Protein AF-A0A2V6BLZ5-F1 (afdb_monomer_lite)

Radius of gyration: 22.7 Å; chains: 1; bounding box: 52×69×65 Å

Foldseek 3Di:
DDDPDPPVVVVVVVVVVVVVVVVPDPPPPCPPPPDLPQQDQDEQELVVLPFDQAQPDASLRSLLVSQVVCPPRAHEYEQFFHHHEYELAANDNAFEANHEYEYPAEVGREYEYNDQHPAANHEYEYASYEYDHEEYHDPLRAHPPCQQHEVYEYDEEHYEYERYEYPQFRAEHYEYAAYEHYEYYQYEFEHPAADQGHRAPAHFDYHPNAFHAQYEYDNYEYECHAHEGFAANYENEQYEFEQHAYAENYEYFQDDRTAHYEAYHYEFEHFAHYYPVRHFYEHYHANHANYEHELYEFEHGCEEHYEYQHDQYEYENYEFEFYNQNNAYESYEQDDDDPRRAHANYEYEAYEYAYPCPPHDGRTHAWHYEYDPPHYNYHYYNYHTAHHNNYHYDD

Secondary structure (DSSP, 8-state):
----SSSSHHHHHHHHHHHHHGGG------TT-S----SS--EEETTTTT---EEEEE-HHHHHHHHHHHGGG-EEEEE-SEEEEE-TT--SS-EETTEEEEES-TTTEEEEE-SS-SS-SEEEESSS-EEES-EEE-TT---SS-TT-EEEEEESSS-EEES-EEES-SSEEEEEE--EEEEEES-EEE-SS--SS---SEEEE-BTTBPEEEEEEES-EEESS-EEE-EEEEEEES-EEE---SSEEEEE--STTSEEEEEES-EEE----B-TT-PBPEEEEE-SSS-EEES-EEES-SS-SEEE-STT-EEES-EEES--TTT-EEEEEE-EEETTEE-TT-EEES-EEE-TTTTSSS--EEEEEEE-TT----EEES-EEEESSSEEEE-

Structure (mmCIF, N/CA/C/O backbone):
data_AF-A0A2V6BLZ5-F1
#
_entry.id   AF-A0A2V6BLZ5-F1
#
loop_
_atom_site.group_PDB
_atom_site.id
_atom_site.type_symbol
_atom_site.label_atom_id
_atom_site.label_alt_id
_atom_site.label_comp_id
_atom_site.label_asym_id
_atom_site.label_entity_id
_atom_site.label_seq_id
_atom_site.pdbx_PDB_ins_code
_atom_site.Cartn_x
_atom_site.Cartn_y
_atom_site.Cartn_z
_atom_site.occupancy
_atom_site.B_iso_or_equiv
_atom_site.auth_seq_id
_atom_site.auth_comp_id
_atom_site.auth_asym_id
_atom_site.auth_atom_id
_atom_site.pdbx_PDB_model_num
ATOM 1 N N . MET A 1 1 ? 11.325 -50.040 -27.504 1.00 40.75 1 MET A N 1
ATOM 2 C CA . MET A 1 1 ? 11.346 -49.866 -26.038 1.00 40.75 1 MET A CA 1
ATOM 3 C C . MET A 1 1 ? 12.587 -49.057 -25.686 1.00 40.75 1 MET A C 1
ATOM 5 O O . MET A 1 1 ? 13.659 -49.631 -25.702 1.00 40.75 1 MET A O 1
ATOM 9 N N . GLN A 1 2 ? 12.445 -47.735 -25.521 1.00 34.97 2 GLN A N 1
ATOM 10 C CA . GLN A 1 2 ? 13.296 -46.817 -24.732 1.00 34.97 2 GLN A CA 1
ATOM 11 C C . GLN A 1 2 ? 12.955 -45.368 -25.128 1.00 34.97 2 GLN A C 1
ATOM 13 O O . GLN A 1 2 ? 13.602 -44.746 -25.960 1.00 34.97 2 GLN A O 1
ATOM 18 N N . LEU A 1 3 ? 11.885 -44.850 -24.529 1.00 36.59 3 LEU A N 1
ATOM 19 C CA . LEU A 1 3 ? 11.543 -43.428 -24.467 1.00 36.59 3 LEU A CA 1
ATOM 20 C C . LEU A 1 3 ? 11.260 -43.142 -22.991 1.00 36.59 3 LEU A C 1
ATOM 22 O O . LEU A 1 3 ? 10.110 -43.197 -22.572 1.00 36.59 3 LEU A O 1
ATOM 26 N N . GLN A 1 4 ? 12.303 -42.973 -22.170 1.00 39.41 4 GLN A N 1
ATOM 27 C CA . GLN A 1 4 ? 12.109 -42.653 -20.746 1.00 39.41 4 GLN A CA 1
ATOM 28 C C . GLN A 1 4 ? 13.329 -42.038 -20.030 1.00 39.41 4 GLN A C 1
ATOM 30 O O . GLN A 1 4 ? 13.457 -42.177 -18.820 1.00 39.41 4 GLN A O 1
ATOM 35 N N . SER A 1 5 ? 14.220 -41.323 -20.730 1.00 43.97 5 SER A N 1
ATOM 36 C CA . SER A 1 5 ? 15.348 -40.619 -20.080 1.00 43.97 5 SER A CA 1
ATOM 37 C C . SER A 1 5 ? 15.324 -39.087 -20.196 1.00 43.97 5 SER A C 1
ATOM 39 O O . SER A 1 5 ? 16.125 -38.431 -19.542 1.00 43.97 5 SER A O 1
ATOM 41 N N . GLY A 1 6 ? 14.393 -38.490 -20.951 1.00 37.16 6 GLY A N 1
ATOM 42 C CA . GLY A 1 6 ? 14.349 -37.030 -21.168 1.00 37.16 6 GLY A CA 1
ATOM 43 C C . GLY A 1 6 ? 13.495 -36.216 -20.184 1.00 37.16 6 GLY A C 1
ATOM 44 O O . GLY A 1 6 ? 13.597 -34.995 -20.160 1.00 37.16 6 GLY A O 1
ATOM 45 N N . TYR A 1 7 ? 12.654 -36.857 -19.364 1.00 34.78 7 TYR A N 1
ATOM 46 C CA . TYR A 1 7 ? 11.695 -36.151 -18.492 1.00 34.78 7 TYR A CA 1
ATOM 47 C C . TYR A 1 7 ? 12.156 -35.974 -17.038 1.00 34.78 7 TYR A C 1
ATOM 49 O O . TYR A 1 7 ? 11.596 -35.157 -16.312 1.00 34.78 7 TYR A O 1
ATOM 57 N N . THR A 1 8 ? 13.192 -36.686 -16.593 1.00 40.56 8 THR A N 1
ATOM 58 C CA . THR A 1 8 ? 13.667 -36.635 -15.197 1.00 40.56 8 THR A CA 1
ATOM 59 C C . THR A 1 8 ? 14.776 -35.606 -14.958 1.00 40.56 8 THR A C 1
ATOM 61 O O . THR A 1 8 ? 15.017 -35.233 -13.809 1.00 40.56 8 THR A O 1
ATOM 64 N N . GLN A 1 9 ? 15.413 -35.088 -16.015 1.00 37.28 9 GLN A N 1
ATOM 65 C CA . GLN A 1 9 ? 16.495 -34.101 -15.898 1.00 37.28 9 GLN A CA 1
ATOM 66 C C . GLN A 1 9 ? 15.964 -32.672 -15.638 1.00 37.28 9 GLN A C 1
ATOM 68 O O . GLN A 1 9 ? 16.513 -31.962 -14.797 1.00 37.28 9 GLN A O 1
ATOM 73 N N . ASN A 1 10 ? 14.803 -32.310 -16.204 1.00 46.94 10 ASN A N 1
ATOM 74 C CA . ASN A 1 10 ? 14.162 -30.998 -16.004 1.00 46.94 10 ASN A CA 1
ATOM 75 C C . ASN A 1 10 ? 13.627 -30.760 -14.577 1.00 46.94 10 ASN A C 1
ATOM 77 O O . ASN A 1 10 ? 13.594 -29.623 -14.110 1.00 46.94 10 ASN A O 1
ATOM 81 N N . ALA A 1 11 ? 13.234 -31.811 -13.851 1.00 43.94 11 ALA A N 1
ATOM 82 C CA . ALA A 1 11 ? 12.711 -31.664 -12.490 1.00 43.94 11 ALA A CA 1
ATOM 83 C C . ALA A 1 11 ? 13.821 -31.382 -11.459 1.00 43.94 11 ALA A C 1
ATOM 85 O O . ALA A 1 11 ? 13.612 -30.615 -10.521 1.00 43.94 11 ALA A O 1
ATOM 86 N N . ARG A 1 12 ? 15.023 -31.953 -11.640 1.00 44.84 12 ARG A N 1
ATOM 87 C CA . ARG A 1 12 ? 16.172 -31.703 -10.749 1.00 44.84 12 ARG A CA 1
ATOM 88 C C . ARG A 1 12 ? 16.804 -30.333 -10.978 1.00 44.84 12 ARG A C 1
ATOM 90 O O . ARG A 1 12 ? 17.239 -29.727 -10.001 1.00 44.84 12 ARG A O 1
ATOM 97 N N . GLU A 1 13 ? 16.803 -29.821 -12.209 1.00 44.69 13 GLU A N 1
ATOM 98 C CA . GLU A 1 13 ? 17.252 -28.455 -12.521 1.00 44.69 13 GLU A CA 1
ATOM 99 C C . GLU A 1 13 ? 16.263 -27.392 -12.020 1.00 44.69 13 GLU A C 1
ATOM 101 O O . GLU A 1 13 ? 16.694 -26.393 -11.448 1.00 44.69 13 GLU A O 1
ATOM 106 N N . GLN A 1 14 ? 14.946 -27.634 -12.089 1.00 40.03 14 GLN A N 1
ATOM 107 C CA . GLN A 1 14 ? 13.957 -26.755 -11.445 1.00 40.03 14 GLN A CA 1
ATOM 108 C C . GLN A 1 14 ? 14.033 -26.787 -9.910 1.00 40.03 14 GLN A C 1
ATOM 110 O O . GLN A 1 14 ? 13.902 -25.740 -9.273 1.00 40.03 14 GLN A O 1
ATOM 115 N N . LEU A 1 15 ? 14.310 -27.950 -9.305 1.00 38.41 15 LEU A N 1
ATOM 116 C CA . LEU A 1 15 ? 14.472 -28.066 -7.853 1.00 38.41 15 LEU A CA 1
ATOM 117 C C . LEU A 1 15 ? 15.762 -27.379 -7.369 1.00 38.41 15 LEU A C 1
ATOM 119 O O . LEU A 1 15 ? 15.723 -26.652 -6.383 1.00 38.41 15 LEU A O 1
ATOM 123 N N . THR A 1 16 ? 16.883 -27.514 -8.091 1.00 39.16 16 THR A N 1
ATOM 124 C CA . THR A 1 16 ? 18.143 -26.822 -7.744 1.00 39.16 16 THR A CA 1
ATOM 125 C C . THR A 1 16 ? 18.104 -25.316 -8.012 1.00 39.16 16 THR A C 1
ATOM 127 O O . THR A 1 16 ? 18.760 -24.567 -7.286 1.00 39.16 16 THR A O 1
ATOM 130 N N . LEU A 1 17 ? 17.307 -24.840 -8.977 1.00 35.84 17 LEU A N 1
ATOM 131 C CA . LEU A 1 17 ? 17.053 -23.407 -9.165 1.00 35.84 17 LEU A CA 1
ATOM 132 C C . LEU A 1 17 ? 16.185 -22.838 -8.026 1.00 35.84 17 LEU A C 1
ATOM 134 O O . LEU A 1 17 ? 16.475 -21.752 -7.524 1.00 35.84 17 LEU A O 1
ATOM 138 N N . ALA A 1 18 ? 15.192 -23.592 -7.539 1.00 37.47 18 ALA A N 1
ATOM 139 C CA . ALA A 1 18 ? 14.387 -23.207 -6.377 1.00 37.47 18 ALA A CA 1
ATOM 140 C C . ALA A 1 18 ? 15.222 -23.122 -5.082 1.00 37.47 18 ALA A C 1
ATOM 142 O O . ALA A 1 18 ? 15.053 -22.181 -4.307 1.00 37.47 18 ALA A O 1
ATOM 143 N N . THR A 1 19 ? 16.184 -24.032 -4.878 1.00 36.03 19 THR A N 1
ATOM 144 C CA . THR A 1 19 ? 17.065 -24.006 -3.693 1.00 36.03 19 THR A CA 1
ATOM 145 C C . THR A 1 19 ? 18.158 -22.934 -3.787 1.00 36.03 19 THR A C 1
ATOM 147 O O . THR A 1 19 ? 18.507 -22.324 -2.780 1.00 36.03 19 THR A O 1
ATOM 150 N N . LYS A 1 20 ? 18.681 -22.627 -4.985 1.00 32.47 20 LYS A N 1
ATOM 151 C CA . LYS A 1 20 ? 19.694 -21.564 -5.163 1.00 32.47 20 LYS A CA 1
ATOM 152 C C . LYS A 1 20 ? 19.109 -20.148 -5.152 1.00 32.47 20 LYS A C 1
ATOM 154 O O . LYS A 1 20 ? 19.827 -19.211 -4.817 1.00 32.47 20 LYS A O 1
ATOM 159 N N . THR A 1 21 ? 17.812 -19.985 -5.424 1.00 31.30 21 THR A N 1
ATOM 160 C CA . THR A 1 21 ? 17.125 -18.683 -5.295 1.00 31.30 21 THR A CA 1
ATOM 161 C C . THR A 1 21 ? 16.806 -18.328 -3.831 1.00 31.30 21 THR A C 1
ATOM 163 O O . THR A 1 21 ? 16.614 -17.158 -3.514 1.00 31.30 21 THR A O 1
ATOM 166 N N . GLN A 1 22 ? 16.835 -19.300 -2.907 1.00 33.09 22 GLN A N 1
ATOM 167 C CA . GLN A 1 22 ? 16.755 -19.044 -1.460 1.00 33.09 22 GLN A CA 1
ATOM 168 C C . GLN A 1 22 ? 18.074 -18.521 -0.860 1.00 33.09 22 GLN A C 1
ATOM 170 O O . GLN A 1 22 ? 18.051 -17.867 0.177 1.00 33.09 22 GLN A O 1
ATOM 175 N N . ALA A 1 23 ? 19.219 -18.737 -1.518 1.00 30.28 23 ALA A N 1
ATOM 176 C CA . ALA A 1 23 ? 20.538 -18.408 -0.966 1.00 30.28 23 ALA A CA 1
ATOM 177 C C . ALA A 1 23 ? 21.024 -16.967 -1.245 1.00 30.28 23 ALA A C 1
ATOM 179 O O . ALA A 1 23 ? 22.127 -16.609 -0.844 1.00 30.28 23 ALA A O 1
ATOM 180 N N . VAL A 1 24 ? 20.216 -16.121 -1.901 1.00 35.09 24 VAL A N 1
ATOM 181 C CA . VAL A 1 24 ? 20.490 -14.672 -2.069 1.00 35.09 24 VAL A CA 1
ATOM 182 C C . VAL A 1 24 ? 19.390 -13.832 -1.409 1.00 35.09 24 VAL A C 1
ATOM 184 O O . VAL A 1 24 ? 19.008 -12.759 -1.873 1.00 35.09 24 VAL A O 1
ATOM 187 N N . GLN A 1 25 ? 18.862 -14.330 -0.297 1.00 31.89 25 GLN A N 1
ATOM 188 C CA . GLN A 1 25 ? 18.246 -13.499 0.722 1.00 31.89 25 GLN A CA 1
ATOM 189 C C . GLN A 1 25 ? 19.232 -13.473 1.880 1.00 31.89 25 GLN A C 1
ATOM 191 O O . GLN A 1 25 ? 19.276 -14.405 2.675 1.00 31.89 25 GLN A O 1
ATOM 196 N N . ASN A 1 26 ? 20.047 -12.418 1.978 1.00 29.91 26 ASN A N 1
ATOM 197 C CA . ASN A 1 26 ? 20.547 -12.076 3.304 1.00 29.91 26 ASN A CA 1
ATOM 198 C C . ASN A 1 26 ? 19.295 -11.938 4.175 1.00 29.91 26 ASN A C 1
ATOM 200 O O . ASN A 1 26 ? 18.422 -11.142 3.802 1.00 29.91 26 ASN A O 1
ATOM 204 N N . PRO A 1 27 ? 19.148 -12.714 5.262 1.00 30.16 27 PRO A N 1
ATOM 205 C CA . PRO A 1 27 ? 18.066 -12.469 6.185 1.00 30.16 27 PRO A CA 1
ATOM 206 C C . PRO A 1 27 ? 18.265 -11.036 6.667 1.00 30.16 27 PRO A C 1
ATOM 208 O O . PRO A 1 27 ? 19.281 -10.701 7.279 1.00 30.16 27 PRO A O 1
ATOM 211 N N . ILE A 1 28 ? 17.315 -10.166 6.327 1.00 39.19 28 ILE A N 1
ATOM 212 C CA . ILE A 1 28 ? 17.085 -8.981 7.137 1.00 39.19 28 ILE A CA 1
ATOM 213 C C . ILE A 1 28 ? 16.868 -9.567 8.524 1.00 39.19 28 ILE A C 1
ATOM 215 O O . ILE A 1 28 ? 15.948 -10.364 8.707 1.00 39.19 28 ILE A O 1
ATOM 219 N N . VAL A 1 29 ? 17.784 -9.282 9.447 1.00 32.00 29 VAL A N 1
ATOM 220 C CA . VAL A 1 29 ? 17.604 -9.652 10.845 1.00 32.00 29 VAL A CA 1
ATOM 221 C C . VAL A 1 29 ? 16.295 -8.991 11.253 1.00 32.00 29 VAL A C 1
ATOM 223 O O . VAL A 1 29 ? 16.206 -7.766 11.312 1.00 32.00 29 VAL A O 1
ATOM 226 N N . ASP A 1 30 ? 15.248 -9.797 11.400 1.00 40.53 30 ASP A N 1
ATOM 227 C CA . ASP A 1 30 ? 13.938 -9.329 11.811 1.00 40.53 30 ASP A CA 1
ATOM 228 C C . ASP A 1 30 ? 14.017 -9.042 13.307 1.00 40.53 30 ASP A C 1
ATOM 230 O O . ASP A 1 30 ? 13.785 -9.902 14.153 1.00 40.53 30 ASP A O 1
ATOM 234 N N . VAL A 1 31 ? 14.418 -7.817 13.642 1.00 37.00 31 VAL A N 1
ATOM 235 C CA . VAL A 1 31 ? 14.495 -7.336 15.030 1.00 37.00 31 VAL A CA 1
ATOM 236 C C . VAL A 1 31 ? 13.083 -7.140 15.624 1.00 37.00 31 VAL A C 1
ATOM 238 O O . VAL A 1 31 ? 12.938 -6.678 16.749 1.00 37.00 31 VAL A O 1
ATOM 241 N N . THR A 1 32 ? 12.016 -7.524 14.911 1.00 43.62 32 THR A N 1
ATOM 242 C CA . THR A 1 32 ? 10.621 -7.245 15.284 1.00 43.62 32 THR A CA 1
ATOM 243 C C . THR A 1 32 ? 9.685 -8.458 15.283 1.00 43.62 32 THR A C 1
ATOM 245 O O . THR A 1 32 ? 8.521 -8.301 15.633 1.00 43.62 32 THR A O 1
ATOM 248 N N . THR A 1 33 ? 10.156 -9.679 14.999 1.00 40.50 33 THR A N 1
ATOM 249 C CA . THR A 1 33 ? 9.363 -10.918 15.200 1.00 40.50 33 THR A CA 1
ATOM 250 C C . THR A 1 33 ? 9.244 -11.363 16.657 1.00 40.50 33 THR A C 1
ATOM 252 O O . THR A 1 33 ? 8.719 -12.444 16.927 1.00 40.50 33 THR A O 1
ATOM 255 N N . GLY A 1 34 ? 9.717 -10.561 17.613 1.00 39.22 34 GLY A N 1
ATOM 256 C CA . GLY A 1 34 ? 9.348 -10.783 19.004 1.00 39.22 34 GLY A CA 1
ATOM 257 C C . GLY A 1 34 ? 7.826 -10.651 19.148 1.00 39.22 34 GLY A C 1
ATOM 258 O O . GLY A 1 34 ? 7.256 -9.748 18.532 1.00 39.22 34 GLY A O 1
ATOM 259 N N . PRO A 1 35 ? 7.142 -11.514 19.926 1.00 41.12 35 PRO A N 1
ATOM 260 C CA . PRO A 1 35 ? 5.800 -11.178 20.386 1.00 41.12 35 PRO A CA 1
ATOM 261 C C . PRO A 1 35 ? 5.856 -9.760 20.956 1.00 41.12 35 PRO A C 1
ATOM 263 O O . PRO A 1 35 ? 6.796 -9.429 21.686 1.00 41.12 35 PRO A O 1
ATOM 266 N N . THR A 1 36 ? 4.908 -8.911 20.560 1.00 47.84 36 THR A N 1
ATOM 267 C CA . THR A 1 36 ? 4.714 -7.595 21.170 1.00 47.84 36 THR A CA 1
ATOM 268 C C . THR A 1 36 ? 4.737 -7.800 22.676 1.00 47.84 36 THR A C 1
ATOM 270 O O . THR A 1 36 ? 3.920 -8.550 23.207 1.00 47.84 36 THR A O 1
ATOM 273 N N . LEU A 1 37 ? 5.767 -7.260 23.329 1.00 41.72 37 LEU A N 1
ATOM 274 C CA . LEU A 1 37 ? 6.010 -7.486 24.744 1.00 41.72 37 LEU A CA 1
ATOM 275 C C . LEU A 1 37 ? 4.879 -6.783 25.499 1.00 41.72 37 LEU A C 1
ATOM 277 O O . LEU A 1 37 ? 4.935 -5.567 25.686 1.00 41.72 37 LEU A O 1
ATOM 281 N N . ASP A 1 38 ? 3.842 -7.538 25.855 1.00 49.84 38 ASP A N 1
ATOM 282 C CA . ASP A 1 38 ? 2.750 -7.053 26.683 1.00 49.84 38 ASP A CA 1
ATOM 283 C C . ASP A 1 38 ? 3.349 -6.599 28.021 1.00 49.84 38 ASP A C 1
ATOM 285 O O . ASP A 1 38 ? 3.934 -7.388 28.765 1.00 49.84 38 ASP A O 1
ATOM 289 N N . LYS A 1 39 ? 3.320 -5.288 28.269 1.00 46.47 39 LYS A N 1
ATOM 290 C CA . LYS A 1 39 ? 3.837 -4.685 29.505 1.00 46.47 39 LYS A CA 1
ATOM 291 C C . LYS A 1 39 ? 2.758 -4.541 30.577 1.00 46.47 39 LYS A C 1
ATOM 293 O O . LYS A 1 39 ? 3.058 -4.012 31.648 1.00 46.47 39 LYS A O 1
ATOM 298 N N . GLY A 1 40 ? 1.548 -5.034 30.332 1.00 54.50 40 GLY A N 1
ATOM 299 C CA . GLY A 1 40 ? 0.514 -5.138 31.344 1.00 54.50 40 GLY A CA 1
ATOM 300 C C . GLY A 1 40 ? -0.496 -6.190 30.932 1.00 54.50 40 GLY A C 1
ATOM 301 O O . GLY A 1 40 ? -1.252 -5.934 30.009 1.00 54.50 40 GLY A O 1
ATOM 302 N N . ASP A 1 41 ? -0.562 -7.300 31.678 1.00 65.69 41 ASP A N 1
ATOM 303 C CA . ASP A 1 41 ? -1.475 -8.455 31.517 1.00 65.69 41 ASP A CA 1
ATOM 304 C C . ASP A 1 41 ? -2.993 -8.106 31.506 1.00 65.69 41 ASP A C 1
ATOM 306 O O . ASP A 1 41 ? -3.860 -8.954 31.729 1.00 65.69 41 ASP A O 1
ATOM 310 N N . GLN A 1 42 ? -3.349 -6.835 31.321 1.00 83.12 42 GLN A N 1
ATOM 311 C CA . GLN A 1 42 ? -4.696 -6.318 31.215 1.00 83.12 42 GLN A CA 1
ATOM 312 C C . GLN A 1 42 ? -5.320 -6.731 29.885 1.00 83.12 42 GLN A C 1
ATOM 314 O O . GLN A 1 42 ? -4.826 -6.422 28.799 1.00 83.12 42 GLN A O 1
ATOM 319 N N . VAL A 1 43 ? -6.472 -7.388 29.991 1.00 91.75 43 VAL A N 1
ATOM 320 C CA . VAL A 1 43 ? -7.276 -7.801 28.846 1.00 91.75 43 VAL A CA 1
ATOM 321 C C . VAL A 1 43 ? -8.620 -7.086 28.885 1.00 91.75 43 VAL A C 1
ATOM 323 O O . VAL A 1 43 ? -9.431 -7.299 29.787 1.00 91.75 43 VAL A O 1
ATOM 326 N N . GLY A 1 44 ? -8.878 -6.263 27.873 1.00 92.25 44 GLY A N 1
ATOM 327 C CA . GLY A 1 44 ? -10.173 -5.638 27.627 1.00 92.25 44 GLY A CA 1
ATOM 328 C C . GLY A 1 44 ? -10.966 -6.448 26.607 1.00 92.25 44 GLY A C 1
ATOM 329 O O . GLY A 1 44 ? -10.807 -6.245 25.408 1.00 92.25 44 GLY A O 1
ATOM 330 N N . ASN A 1 45 ? -11.819 -7.376 27.048 1.00 97.06 45 ASN A N 1
ATOM 331 C CA . ASN A 1 45 ? -12.696 -8.118 26.134 1.00 97.06 45 ASN A CA 1
ATOM 332 C C . ASN A 1 45 ? -13.952 -7.307 25.817 1.00 97.06 45 ASN A C 1
ATOM 334 O O . ASN A 1 45 ? -14.762 -7.069 26.711 1.00 97.06 45 ASN A O 1
ATOM 338 N N . VAL A 1 46 ? -14.157 -6.940 24.549 1.00 98.25 46 VAL A N 1
ATOM 339 C CA . VAL A 1 46 ? -15.294 -6.099 24.131 1.00 98.25 46 VAL A CA 1
ATOM 340 C C . VAL A 1 46 ? -16.662 -6.670 24.534 1.00 98.25 46 VAL A C 1
ATOM 342 O O . VAL A 1 46 ? -17.570 -5.897 24.838 1.00 98.25 46 VAL A O 1
ATOM 345 N N . LYS A 1 47 ? -16.818 -8.001 24.626 1.00 97.19 47 LYS A N 1
ATOM 346 C CA . LYS A 1 47 ? -18.074 -8.637 25.070 1.00 97.19 47 LYS A CA 1
ATOM 347 C C . LYS A 1 47 ? -18.349 -8.407 26.560 1.00 97.19 47 LYS A C 1
ATOM 349 O O . LYS A 1 47 ? -19.501 -8.224 26.942 1.00 97.19 47 LYS A O 1
ATOM 354 N N . THR A 1 48 ? -17.312 -8.311 27.396 1.00 97.56 48 THR A N 1
ATOM 355 C CA . THR A 1 48 ? -17.448 -7.930 28.818 1.00 97.56 48 THR A CA 1
ATOM 356 C C . THR A 1 48 ? -17.978 -6.502 28.974 1.00 97.56 48 THR A C 1
ATOM 358 O O . THR A 1 48 ? -18.635 -6.191 29.963 1.00 97.56 48 THR A O 1
ATOM 361 N N . PHE A 1 49 ? -17.750 -5.644 27.975 1.00 97.50 49 PHE A N 1
ATOM 362 C CA . PHE A 1 49 ? -18.265 -4.273 27.921 1.00 97.50 49 PHE A CA 1
ATOM 363 C C . PHE A 1 49 ? -19.599 -4.150 27.168 1.00 97.50 49 PHE A C 1
ATOM 365 O O . PHE A 1 49 ? -20.040 -3.039 26.879 1.00 97.50 49 PHE A O 1
ATOM 372 N N . GLY A 1 50 ? -20.258 -5.274 26.870 1.00 97.31 50 GLY A N 1
ATOM 373 C CA . GLY A 1 50 ? -21.600 -5.305 26.292 1.00 97.31 50 GLY A CA 1
ATOM 374 C C . GLY A 1 50 ? -21.657 -5.358 24.766 1.00 97.31 50 GLY A C 1
ATOM 375 O O . GLY A 1 50 ? -22.745 -5.204 24.219 1.00 97.31 50 GLY A O 1
ATOM 376 N N . ALA A 1 51 ? -20.534 -5.580 24.073 1.00 98.56 51 ALA A N 1
ATOM 377 C CA . ALA A 1 51 ? -20.574 -5.835 22.635 1.00 98.56 51 ALA A CA 1
ATOM 378 C C . ALA A 1 51 ? -21.273 -7.175 22.359 1.00 98.56 51 ALA A C 1
ATOM 380 O O . ALA A 1 51 ? -20.909 -8.193 22.953 1.00 98.56 51 ALA A O 1
ATOM 381 N N . LEU A 1 52 ? -22.235 -7.192 21.438 1.00 98.69 52 LEU A N 1
ATOM 382 C CA . LEU A 1 52 ? -22.945 -8.408 21.042 1.00 98.69 52 LEU A CA 1
ATOM 383 C C . LEU A 1 52 ? -22.283 -9.085 19.842 1.00 98.69 52 LEU A C 1
ATOM 385 O O . LEU A 1 52 ? -22.143 -10.309 19.844 1.00 98.69 52 LEU A O 1
ATOM 389 N N . GLY A 1 53 ? -21.831 -8.313 18.848 1.00 98.56 53 GLY A N 1
ATOM 390 C CA . GLY A 1 53 ? -21.230 -8.879 17.638 1.00 98.56 53 GLY A CA 1
ATOM 391 C C . GLY A 1 53 ? -22.231 -9.644 16.760 1.00 98.56 53 GLY A C 1
ATOM 392 O O . GLY A 1 53 ? -21.859 -10.616 16.104 1.00 98.56 53 GLY A O 1
ATOM 393 N N . ASP A 1 54 ? -23.499 -9.227 16.759 1.00 98.69 54 ASP A N 1
ATOM 394 C CA . ASP A 1 54 ? -24.619 -9.858 16.040 1.00 98.69 54 ASP A CA 1
ATOM 395 C C . ASP A 1 54 ? -24.878 -9.266 14.634 1.00 98.69 54 ASP A C 1
ATOM 397 O O . ASP A 1 54 ? -25.771 -9.707 13.910 1.00 98.69 54 ASP A O 1
ATOM 401 N N . GLY A 1 55 ? -24.106 -8.255 14.234 1.00 98.19 55 GLY A N 1
ATOM 402 C CA . GLY A 1 55 ? -24.208 -7.545 12.961 1.00 98.19 55 GLY A CA 1
ATOM 403 C C . GLY A 1 55 ? -25.318 -6.494 12.889 1.00 98.19 55 GLY A C 1
ATOM 404 O O . GLY A 1 55 ? -25.484 -5.879 11.831 1.00 98.19 55 GLY A O 1
ATOM 405 N N . VAL A 1 56 ? -26.058 -6.276 13.980 1.00 98.19 56 VAL A N 1
ATOM 406 C CA . VAL A 1 56 ? -27.237 -5.395 14.050 1.00 98.19 56 VAL A CA 1
ATOM 407 C C . VAL A 1 56 ? -27.099 -4.369 15.173 1.00 98.19 56 VAL A C 1
ATOM 409 O O . VAL A 1 56 ? -27.376 -3.185 14.971 1.00 98.19 56 VAL A O 1
ATOM 412 N N . THR A 1 57 ? -26.664 -4.807 16.347 1.00 98.56 57 THR A N 1
ATOM 413 C CA . THR A 1 57 ? -26.482 -3.977 17.532 1.00 98.56 57 THR A CA 1
ATOM 414 C C . THR A 1 57 ? -25.284 -3.055 17.349 1.00 98.56 57 THR A C 1
ATOM 416 O O . THR A 1 57 ? -24.218 -3.465 16.900 1.00 98.56 57 THR A O 1
ATOM 419 N N . ASN A 1 58 ? -25.455 -1.778 17.693 1.00 98.62 58 ASN A N 1
ATOM 420 C CA . ASN A 1 58 ? -24.361 -0.816 17.646 1.00 98.62 58 ASN A CA 1
ATOM 421 C C . ASN A 1 58 ? -23.387 -1.056 18.811 1.00 98.62 58 ASN A C 1
ATOM 423 O O . ASN A 1 58 ? -23.630 -0.620 19.935 1.00 98.62 58 ASN A O 1
ATOM 427 N N . ASP A 1 59 ? -22.256 -1.687 18.512 1.00 98.88 59 ASP A N 1
ATOM 428 C CA . ASP A 1 59 ? -21.256 -2.110 19.496 1.00 98.88 59 ASP A CA 1
ATOM 429 C C . ASP A 1 59 ? -20.225 -1.016 19.834 1.00 98.88 59 ASP A C 1
ATOM 431 O O . ASP A 1 59 ? -19.336 -1.214 20.663 1.00 98.88 59 ASP A O 1
ATOM 435 N N . THR A 1 60 ? -20.330 0.170 19.225 1.00 98.81 60 THR A N 1
ATOM 436 C CA . THR A 1 60 ? -19.312 1.239 19.332 1.00 98.81 60 THR A CA 1
ATOM 437 C C . THR A 1 60 ? -18.989 1.618 20.779 1.00 98.81 60 THR A C 1
ATOM 439 O O . THR A 1 60 ? -17.825 1.829 21.124 1.00 98.81 60 THR A O 1
ATOM 442 N N . ALA A 1 61 ? -20.008 1.705 21.639 1.00 98.69 61 ALA A N 1
ATOM 443 C CA . ALA A 1 61 ? -19.827 2.081 23.039 1.00 98.69 61 ALA A CA 1
ATOM 444 C C . ALA A 1 61 ? -18.994 1.045 23.813 1.00 98.69 61 ALA A C 1
ATOM 446 O O . ALA A 1 61 ? -18.124 1.428 24.594 1.00 98.69 61 ALA A O 1
ATOM 447 N N . ALA A 1 62 ? -19.203 -0.246 23.545 1.00 98.75 62 ALA A N 1
ATOM 448 C CA . ALA A 1 62 ? -18.468 -1.331 24.183 1.00 98.75 62 ALA A CA 1
ATOM 449 C C . ALA A 1 62 ? -16.987 -1.337 23.773 1.00 98.75 62 ALA A C 1
ATOM 451 O O . ALA A 1 62 ? -16.113 -1.484 24.625 1.00 98.75 62 ALA A O 1
ATOM 452 N N . PHE A 1 63 ? -16.686 -1.086 22.493 1.00 98.75 63 PHE A N 1
ATOM 453 C CA . PHE A 1 63 ? -15.304 -0.931 22.018 1.00 98.75 63 PHE A CA 1
ATOM 454 C C . PHE A 1 63 ? -14.595 0.253 22.676 1.00 98.75 63 PHE A C 1
ATOM 456 O O . PHE A 1 63 ? -13.461 0.123 23.139 1.00 98.75 63 PHE A O 1
ATOM 463 N N . ASN A 1 64 ? -15.265 1.406 22.741 1.00 98.56 64 ASN A N 1
ATOM 464 C CA . ASN A 1 64 ? -14.715 2.585 23.402 1.00 98.56 64 ASN A CA 1
ATOM 465 C C . ASN A 1 64 ? -14.443 2.316 24.888 1.00 98.56 64 ASN A C 1
ATOM 467 O O . ASN A 1 64 ? -13.375 2.679 25.375 1.00 98.56 64 ASN A O 1
ATOM 471 N N . ALA A 1 65 ? -15.364 1.648 25.588 1.00 98.06 65 ALA A N 1
ATOM 472 C CA . ALA A 1 65 ? -15.202 1.301 26.997 1.00 98.06 65 ALA A CA 1
ATOM 473 C C . ALA A 1 65 ? -14.051 0.308 27.230 1.00 98.06 65 ALA A C 1
ATOM 475 O O . ALA A 1 65 ? -13.238 0.526 28.129 1.00 98.06 65 ALA A O 1
ATOM 476 N N . ALA A 1 66 ? -13.929 -0.726 26.391 1.00 97.81 66 ALA A N 1
ATOM 477 C CA . ALA A 1 66 ? -12.845 -1.701 26.476 1.00 97.81 66 ALA A CA 1
ATOM 478 C C . ALA A 1 66 ? -11.471 -1.039 26.299 1.00 97.81 66 ALA A C 1
ATOM 480 O O . ALA A 1 66 ? -10.590 -1.219 27.136 1.00 97.81 66 ALA A O 1
ATOM 481 N N . LEU A 1 67 ? -11.307 -0.195 25.274 1.00 97.31 67 LEU A N 1
ATOM 482 C CA . LEU A 1 67 ? -10.060 0.544 25.050 1.00 97.31 67 LEU A CA 1
ATOM 483 C C . LEU A 1 67 ? -9.765 1.532 26.183 1.00 97.31 67 LEU A C 1
ATOM 485 O O . LEU A 1 67 ? -8.626 1.634 26.629 1.00 97.31 67 LEU A O 1
ATOM 489 N N . THR A 1 68 ? -10.783 2.233 26.689 1.00 96.50 68 THR A N 1
ATOM 490 C CA . THR A 1 68 ? -10.618 3.144 27.828 1.00 96.50 68 THR A CA 1
ATOM 491 C C . THR A 1 68 ? -10.198 2.408 29.103 1.00 96.50 68 THR A C 1
ATOM 493 O O . THR A 1 68 ? -9.404 2.958 29.864 1.00 96.50 68 THR A O 1
ATOM 496 N N . SER A 1 69 ? -10.664 1.175 29.333 1.00 95.50 69 SER A N 1
ATOM 497 C CA . SER A 1 69 ? -10.318 0.407 30.539 1.00 95.50 69 SER A CA 1
ATOM 498 C C . SER A 1 69 ? -8.837 0.029 30.653 1.00 95.50 69 SER A C 1
ATOM 500 O O . SER A 1 69 ? -8.353 -0.131 31.768 1.00 95.50 69 SER A O 1
ATOM 502 N N . LEU A 1 70 ? -8.113 -0.049 29.529 1.00 94.19 70 LEU A N 1
ATOM 503 C CA . LEU A 1 70 ? -6.670 -0.336 29.500 1.00 94.19 70 LEU A CA 1
ATOM 504 C C . LEU A 1 70 ? -5.832 0.879 29.951 1.00 94.19 70 LEU A C 1
ATOM 506 O O . LEU A 1 70 ? -4.690 0.755 30.402 1.00 94.19 70 LEU A O 1
ATOM 510 N N . GLY A 1 71 ? -6.415 2.081 29.866 1.00 85.38 71 GLY A N 1
ATOM 511 C CA . GLY A 1 71 ? -5.825 3.320 30.362 1.00 85.38 71 GLY A CA 1
ATOM 512 C C . GLY A 1 71 ? -4.402 3.573 29.851 1.00 85.38 71 GLY A C 1
ATOM 513 O O . GLY A 1 71 ? -4.051 3.255 28.718 1.00 85.38 71 GLY A O 1
ATOM 514 N N . SER A 1 72 ? -3.562 4.167 30.701 1.00 84.62 72 SER A N 1
ATOM 515 C CA . SER A 1 72 ? -2.140 4.393 30.404 1.00 84.62 72 SER A CA 1
ATOM 516 C C . SER A 1 72 ? -1.262 3.154 30.608 1.00 84.62 72 SER A C 1
ATOM 518 O O . SER A 1 72 ? -0.066 3.222 30.334 1.00 84.62 72 SER A O 1
ATOM 520 N N . GLY A 1 73 ? -1.821 2.066 31.150 1.00 82.12 73 GLY A N 1
ATOM 521 C CA . GLY A 1 73 ? -1.095 0.821 31.410 1.00 82.12 73 GLY A CA 1
ATOM 522 C C . GLY A 1 73 ? -0.838 -0.003 30.149 1.00 82.12 73 GLY A C 1
ATOM 523 O O . GLY A 1 73 ? 0.091 -0.805 30.139 1.00 82.12 73 GLY A O 1
ATOM 524 N N . GLY A 1 74 ? -1.612 0.234 29.086 1.00 91.75 74 GLY A N 1
ATOM 525 C CA . GLY A 1 74 ? -1.590 -0.604 27.892 1.00 91.75 74 GLY A CA 1
ATOM 526 C C . GLY A 1 74 ? -2.297 -1.940 28.129 1.00 91.75 74 GLY A C 1
ATOM 527 O O . GLY A 1 74 ? -3.099 -2.074 29.052 1.00 91.75 74 GLY A O 1
ATOM 528 N N . GLY A 1 75 ? -2.011 -2.912 27.271 1.00 95.44 75 GLY A N 1
ATOM 529 C CA . GLY A 1 75 ? -2.577 -4.258 27.321 1.00 95.44 75 GLY A CA 1
ATOM 530 C C . GLY A 1 75 ? -3.334 -4.612 26.047 1.00 95.44 75 GLY A C 1
ATOM 531 O O . GLY A 1 75 ? -3.267 -3.913 25.031 1.00 95.44 75 GLY A O 1
ATOM 532 N N . THR A 1 76 ? -4.079 -5.711 26.089 1.00 97.62 76 THR A N 1
ATOM 533 C CA . THR A 1 76 ? -4.723 -6.272 24.897 1.00 97.62 76 THR A CA 1
ATOM 534 C C . THR A 1 76 ? -6.235 -6.058 24.924 1.00 97.62 76 THR A C 1
ATOM 536 O O . THR A 1 76 ? -6.939 -6.550 25.803 1.00 97.62 76 THR A O 1
ATOM 539 N N . CYS A 1 77 ? -6.768 -5.360 23.923 1.00 98.06 77 CYS A N 1
ATOM 540 C CA . CYS A 1 77 ? -8.199 -5.312 23.643 1.00 98.06 77 CYS A CA 1
ATOM 541 C C . CYS A 1 77 ? -8.557 -6.476 22.711 1.00 98.06 77 CYS A C 1
ATOM 543 O O . CYS A 1 77 ? -8.164 -6.478 21.541 1.00 98.06 77 CYS A O 1
ATOM 545 N N . VAL A 1 78 ? -9.275 -7.476 23.229 1.00 98.38 78 VAL A N 1
ATOM 546 C CA . VAL A 1 78 ? -9.635 -8.684 22.473 1.00 98.38 78 VAL A CA 1
ATOM 547 C C . VAL A 1 78 ? -11.029 -8.565 21.872 1.00 98.38 78 VAL A C 1
ATOM 549 O O . VAL A 1 78 ? -11.979 -8.134 22.535 1.00 98.38 78 VAL A O 1
ATOM 552 N N . ILE A 1 79 ? -11.142 -8.985 20.614 1.00 98.75 79 ILE A N 1
ATOM 553 C CA . ILE A 1 79 ? -12.369 -8.977 19.822 1.00 98.75 79 ILE A CA 1
ATOM 554 C C . ILE A 1 79 ? -12.723 -10.429 19.487 1.00 98.75 79 ILE A C 1
ATOM 556 O O . ILE A 1 79 ? -12.183 -10.968 18.519 1.00 98.75 79 ILE A O 1
ATOM 560 N N . PRO A 1 80 ? -13.603 -11.084 20.261 1.00 98.69 80 PRO A N 1
ATOM 561 C CA . PRO A 1 80 ? -14.026 -12.444 19.944 1.00 98.69 80 PRO A CA 1
ATOM 562 C C . PRO A 1 80 ? -14.745 -12.538 18.590 1.00 98.69 80 PRO A C 1
ATOM 564 O O . PRO A 1 80 ? -15.050 -11.522 17.966 1.00 98.69 80 PRO A O 1
ATOM 567 N N . GLU A 1 81 ? -15.058 -13.753 18.149 1.00 98.69 81 GLU A N 1
ATOM 568 C CA . GLU A 1 81 ? -15.895 -13.987 16.974 1.00 98.69 81 GLU A CA 1
ATOM 569 C C . GLU A 1 81 ? -17.213 -13.197 17.044 1.00 98.69 81 GLU A C 1
ATOM 571 O O . GLU A 1 81 ? -17.920 -13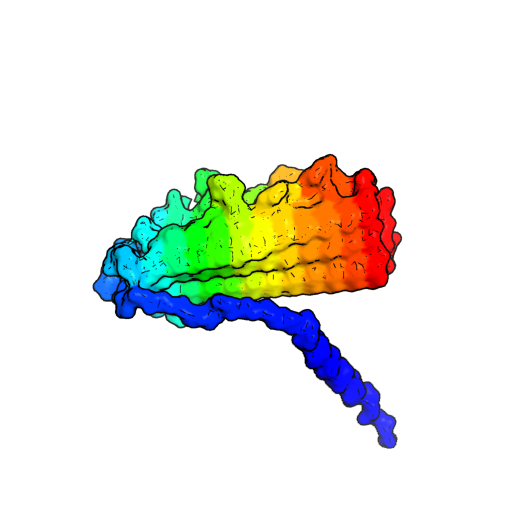.185 18.068 1.00 98.69 81 GLU A O 1
ATOM 576 N N . GLY A 1 82 ? -17.537 -12.549 15.925 1.00 98.75 82 GLY A N 1
ATOM 577 C CA . GLY A 1 82 ? -18.753 -11.771 15.751 1.00 98.75 82 GLY A CA 1
ATOM 578 C C . GLY A 1 82 ? -18.635 -10.735 14.638 1.00 98.75 82 GLY A C 1
ATOM 579 O O . GLY A 1 82 ? -17.544 -10.357 14.205 1.00 98.75 82 GLY A O 1
ATOM 580 N N . THR A 1 83 ? -19.787 -10.240 14.189 1.00 98.88 83 THR A N 1
ATOM 581 C CA . THR A 1 83 ? -19.874 -9.045 13.345 1.00 98.88 83 THR A CA 1
ATOM 582 C C . THR A 1 83 ? -20.309 -7.867 14.198 1.00 98.88 83 THR A C 1
ATOM 584 O O . THR A 1 83 ? -21.452 -7.782 14.622 1.00 98.88 83 THR A O 1
ATOM 587 N N . TYR A 1 84 ? -19.407 -6.932 14.434 1.00 98.88 84 TYR A N 1
ATOM 588 C CA . TYR A 1 84 ? -19.624 -5.781 15.291 1.00 98.88 84 TYR A CA 1
ATOM 589 C C . TYR A 1 84 ? -19.991 -4.567 14.453 1.00 98.88 84 TYR A C 1
ATOM 591 O O . TYR A 1 84 ? -19.194 -4.115 13.623 1.00 98.88 84 TYR A O 1
ATOM 599 N N . LEU A 1 85 ? -21.197 -4.035 14.650 1.00 98.88 85 LEU A N 1
ATOM 600 C CA . LEU A 1 85 ? -21.639 -2.852 13.919 1.00 98.88 85 LEU A CA 1
ATOM 601 C C . LEU A 1 85 ? -21.069 -1.598 14.595 1.00 98.88 85 LEU A C 1
ATOM 603 O O . LEU A 1 85 ? -21.417 -1.274 15.731 1.00 98.88 85 LEU A O 1
ATOM 607 N N . ILE A 1 86 ? -20.197 -0.876 13.893 1.00 98.81 86 ILE A N 1
ATOM 608 C CA . ILE A 1 86 ? -19.520 0.322 14.402 1.00 98.81 86 ILE A CA 1
ATOM 609 C C . ILE A 1 86 ? -20.102 1.576 13.752 1.00 98.81 86 ILE A C 1
ATOM 611 O O . ILE A 1 86 ? -20.295 1.643 12.540 1.00 98.81 86 ILE A O 1
ATOM 615 N N . SER A 1 87 ? -20.365 2.598 14.559 1.00 98.56 87 SER A N 1
ATOM 616 C CA . SER A 1 87 ? -20.947 3.874 14.141 1.00 98.56 87 SER A CA 1
ATOM 617 C C . SER A 1 87 ? -20.118 4.553 13.049 1.00 98.56 87 SER A C 1
ATOM 619 O O . SER A 1 87 ? -18.907 4.366 12.954 1.00 98.56 87 SER A O 1
ATOM 621 N N . ALA A 1 88 ? -20.751 5.435 12.270 1.00 97.12 88 ALA A N 1
ATOM 622 C CA . ALA A 1 88 ? -20.078 6.241 11.244 1.00 97.12 88 ALA A CA 1
ATOM 623 C C . ALA A 1 88 ? -18.914 7.103 11.776 1.00 97.12 88 ALA A C 1
ATOM 625 O O . ALA A 1 88 ? -18.024 7.477 11.012 1.00 97.12 88 ALA A O 1
ATOM 626 N N . SER A 1 89 ? -18.910 7.414 13.075 1.00 96.75 89 SER A N 1
ATOM 627 C CA . SER A 1 89 ? -17.826 8.121 13.763 1.00 96.75 89 SER A CA 1
ATOM 628 C C . SER A 1 89 ? -16.586 7.264 14.025 1.00 96.75 89 SER A C 1
ATOM 630 O O . SER A 1 89 ? -15.576 7.805 14.466 1.00 96.75 89 SER A O 1
ATOM 632 N N . GLY A 1 90 ? -16.665 5.950 13.811 1.00 97.62 90 GLY A N 1
ATOM 633 C CA . GLY A 1 90 ? -15.629 5.009 14.214 1.00 97.62 90 GLY A CA 1
ATOM 634 C C . GLY A 1 90 ? -15.497 4.857 15.731 1.00 97.62 90 GLY A C 1
ATOM 635 O O . GLY A 1 90 ? -16.344 5.317 16.505 1.00 97.62 90 GLY A O 1
ATOM 636 N N . ILE A 1 91 ? -14.416 4.194 16.141 1.00 98.19 91 ILE A N 1
ATOM 637 C CA . ILE A 1 91 ? -14.016 3.999 17.537 1.00 98.19 91 ILE A CA 1
ATOM 638 C C . ILE A 1 91 ? -13.195 5.216 17.983 1.00 98.19 91 ILE A C 1
ATOM 640 O O . ILE A 1 91 ? -12.090 5.461 17.498 1.00 98.19 91 ILE A O 1
ATOM 644 N N . THR A 1 92 ? -13.730 5.984 18.928 1.00 96.81 92 THR A N 1
ATOM 645 C CA . THR A 1 92 ? -13.204 7.296 19.334 1.00 96.81 92 THR A CA 1
ATOM 646 C C . THR A 1 92 ? -12.205 7.237 20.488 1.00 96.81 92 THR A C 1
ATOM 648 O O . THR A 1 92 ? -11.485 8.207 20.702 1.00 96.81 92 THR A O 1
ATOM 651 N N . SER A 1 93 ? -12.120 6.127 21.228 1.00 96.38 93 SER A N 1
ATOM 652 C CA . SER A 1 93 ? -11.133 5.977 22.316 1.00 96.38 93 SER A CA 1
ATOM 653 C C . SER A 1 93 ? -9.698 5.746 21.814 1.00 96.38 93 SER A C 1
ATOM 655 O O . SER A 1 93 ? -8.750 6.004 22.555 1.00 96.38 93 SER A O 1
ATOM 657 N N . HIS A 1 94 ? -9.545 5.355 20.540 1.00 95.94 94 HIS A N 1
ATOM 658 C CA . HIS A 1 94 ? -8.284 5.026 19.859 1.00 95.94 94 HIS A CA 1
ATOM 659 C C . HIS A 1 94 ? -7.545 3.818 20.474 1.00 95.94 94 HIS A C 1
ATOM 661 O O . HIS A 1 94 ? -7.719 3.458 21.634 1.00 95.94 94 HIS A O 1
ATOM 667 N N . VAL A 1 95 ? -6.672 3.204 19.682 1.00 97.81 95 VAL A N 1
ATOM 668 C CA . VAL A 1 95 ? -5.626 2.285 20.134 1.00 97.81 95 VAL A CA 1
ATOM 669 C C . VAL A 1 95 ? -4.430 3.151 20.546 1.00 97.81 95 VAL A C 1
ATOM 671 O O . VAL A 1 95 ? -3.767 3.755 19.700 1.00 97.81 95 VAL A O 1
ATOM 674 N N . LYS A 1 96 ? -4.230 3.315 21.857 1.00 96.75 96 LYS A N 1
ATOM 675 C CA . LYS A 1 96 ? -3.201 4.194 22.440 1.00 96.75 96 LYS A CA 1
ATOM 676 C C . LYS A 1 96 ? -1.863 3.476 22.627 1.00 96.75 96 LYS A C 1
ATOM 678 O O . LYS A 1 96 ? -1.749 2.285 22.354 1.00 96.75 96 LYS A O 1
ATOM 683 N N . SER A 1 97 ? -0.845 4.204 23.093 1.00 96.50 97 SER A N 1
ATOM 684 C CA . SER A 1 97 ? 0.464 3.623 23.406 1.00 96.50 97 SER A CA 1
ATOM 685 C C . SER A 1 97 ? 0.345 2.382 24.294 1.00 96.50 97 SER A C 1
ATOM 687 O O . SER A 1 97 ? -0.347 2.425 25.309 1.00 96.50 97 SER A O 1
ATOM 689 N N . GLY A 1 98 ? 1.042 1.303 23.939 1.00 96.25 98 GLY A N 1
ATOM 690 C CA . GLY A 1 98 ? 1.012 0.039 24.680 1.00 96.25 98 GLY A CA 1
ATOM 691 C C . GLY A 1 98 ? -0.259 -0.795 24.493 1.00 96.25 98 GLY A C 1
ATOM 692 O O . GLY A 1 98 ? -0.383 -1.821 25.154 1.00 96.25 98 GLY A O 1
ATOM 693 N N . VAL A 1 99 ? -1.215 -0.365 23.657 1.00 97.69 99 VAL A N 1
ATOM 694 C CA . VAL A 1 99 ? -2.478 -1.085 23.435 1.00 97.69 99 VAL A CA 1
ATOM 695 C C . VAL A 1 99 ? -2.413 -1.933 22.167 1.00 97.69 99 VAL A C 1
ATOM 697 O O . VAL A 1 99 ? -2.029 -1.459 21.097 1.00 97.69 99 VAL A O 1
ATOM 700 N N . HIS A 1 100 ? -2.871 -3.176 22.269 1.00 98.12 100 HIS A N 1
ATOM 701 C CA . HIS A 1 100 ? -2.950 -4.127 21.164 1.00 98.12 100 HIS A CA 1
ATOM 702 C C . HIS A 1 100 ? -4.408 -4.503 20.904 1.00 98.12 100 HIS A C 1
ATOM 704 O O . HIS A 1 100 ? -5.063 -5.088 21.760 1.00 98.12 100 HIS A O 1
ATOM 710 N N . LEU A 1 101 ? -4.940 -4.152 19.735 1.00 98.50 101 LEU A N 1
ATOM 711 C CA . LEU A 1 101 ? -6.295 -4.509 19.323 1.00 98.50 101 LEU A CA 1
ATOM 712 C C . LEU A 1 101 ? -6.248 -5.787 18.481 1.00 98.50 101 LEU A C 1
ATOM 714 O O . LEU A 1 101 ? -5.720 -5.774 17.368 1.00 98.50 101 LEU A O 1
ATOM 718 N N . VAL A 1 102 ? -6.792 -6.884 19.005 1.00 98.69 102 VAL A N 1
ATOM 719 C CA . VAL A 1 102 ? -6.580 -8.224 18.443 1.00 98.69 102 VAL A CA 1
ATOM 720 C C . VAL A 1 102 ? -7.905 -8.957 18.253 1.00 98.69 102 VAL A C 1
ATOM 722 O O . VAL A 1 102 ? -8.666 -9.134 19.203 1.00 98.69 102 VAL A O 1
ATOM 725 N N . GLY A 1 103 ? -8.174 -9.394 17.023 1.00 98.69 103 GLY A N 1
ATOM 726 C CA . GLY A 1 103 ? -9.262 -10.322 16.713 1.00 98.69 103 GLY A CA 1
ATOM 727 C C . GLY A 1 103 ? -8.840 -11.792 16.754 1.00 98.69 103 GLY A C 1
ATOM 728 O O . GLY A 1 103 ? -7.662 -12.123 16.893 1.00 98.69 103 GLY A O 1
ATOM 729 N N . GLU A 1 104 ? -9.811 -12.686 16.588 1.00 98.38 104 GLU A N 1
ATOM 730 C CA . GLU A 1 104 ? -9.611 -14.140 16.516 1.00 98.38 104 GLU A CA 1
ATOM 731 C C . GLU A 1 104 ? -9.303 -14.631 15.089 1.00 98.38 104 GLU A C 1
ATOM 733 O O . GLU A 1 104 ? -8.971 -15.797 14.882 1.00 98.38 104 GLU A O 1
ATOM 738 N N . GLY A 1 105 ? -9.358 -13.742 14.093 1.00 95.38 105 GLY A N 1
ATOM 739 C CA . GLY A 1 105 ? -8.998 -14.044 12.715 1.00 95.38 105 GLY A CA 1
ATOM 740 C C . GLY A 1 105 ? -9.744 -13.211 11.676 1.00 95.38 105 GLY A C 1
ATOM 741 O O . GLY A 1 105 ? -10.786 -12.598 11.926 1.00 95.38 105 GLY A O 1
ATOM 742 N N . ARG A 1 106 ? -9.210 -13.245 10.454 1.00 97.44 106 ARG A N 1
ATOM 743 C CA . ARG A 1 106 ? -9.884 -12.744 9.248 1.00 97.44 106 ARG A CA 1
ATOM 744 C C . ARG A 1 106 ? -11.171 -13.510 8.992 1.00 97.44 106 ARG A C 1
ATOM 746 O O . ARG A 1 106 ? -11.170 -14.735 9.042 1.00 97.44 106 ARG A O 1
ATOM 753 N N . GLY A 1 107 ? -12.246 -12.787 8.719 1.00 97.12 107 GLY A N 1
ATOM 754 C CA . GLY A 1 107 ? -13.585 -13.336 8.533 1.00 97.12 107 GLY A CA 1
ATOM 755 C C . GLY A 1 107 ? -14.237 -13.853 9.821 1.00 97.12 107 GLY A C 1
ATOM 756 O O . GLY A 1 107 ? -15.357 -14.343 9.746 1.00 97.12 107 GLY A O 1
ATOM 757 N N . VAL A 1 108 ? -13.568 -13.734 10.976 1.00 98.44 108 VAL A N 1
ATOM 758 C CA . VAL A 1 108 ? -14.048 -14.217 12.284 1.00 98.44 108 VAL A CA 1
ATOM 759 C C . VAL A 1 108 ? -14.452 -13.034 13.166 1.00 98.44 108 VAL A C 1
ATOM 761 O O . VAL A 1 108 ? -15.606 -12.924 13.577 1.00 98.44 108 VAL A O 1
ATOM 764 N N . SER A 1 109 ? -13.527 -12.100 13.394 1.00 98.81 109 SER A N 1
ATOM 765 C CA . SER A 1 109 ? -13.792 -10.851 14.118 1.00 98.81 109 SER A CA 1
ATOM 766 C C . SER A 1 109 ? -13.968 -9.720 13.110 1.00 98.81 109 SER A C 1
ATOM 768 O O . SER A 1 109 ? -12.989 -9.243 12.534 1.00 98.81 109 SER A O 1
ATOM 770 N N . ILE A 1 110 ? -15.208 -9.302 12.859 1.00 98.94 110 ILE A N 1
ATOM 771 C CA . ILE A 1 110 ? -15.538 -8.361 11.781 1.00 98.94 110 ILE A CA 1
ATOM 772 C C . ILE A 1 110 ? -16.035 -7.044 12.371 1.00 98.94 110 ILE A C 1
ATOM 774 O O . ILE A 1 110 ? -17.073 -7.008 13.019 1.00 98.94 110 ILE A O 1
ATOM 778 N N . LEU A 1 111 ? -15.346 -5.939 12.101 1.00 98.88 111 LEU A N 1
ATOM 779 C CA . LEU A 1 111 ? -15.807 -4.583 12.399 1.00 98.88 111 LEU A CA 1
ATOM 780 C C . LEU A 1 111 ? -16.443 -4.010 11.136 1.00 98.88 111 LEU A C 1
ATOM 782 O O . LEU A 1 111 ? -15.754 -3.706 10.163 1.00 98.88 111 LEU A O 1
ATOM 786 N N . LYS A 1 112 ? -17.766 -3.865 11.143 1.00 98.81 112 LYS A N 1
ATOM 787 C CA . LYS A 1 112 ? -18.547 -3.392 9.998 1.00 98.81 112 LYS A CA 1
ATOM 788 C C . LYS A 1 112 ? -19.016 -1.968 10.241 1.00 98.81 112 LYS A C 1
ATOM 790 O O . LYS A 1 112 ? -19.724 -1.710 11.213 1.00 98.81 112 LYS A O 1
ATOM 795 N N . ILE A 1 113 ? -18.675 -1.037 9.352 1.00 98.31 113 ILE A N 1
ATOM 796 C CA . ILE A 1 113 ? -19.142 0.345 9.499 1.00 98.31 113 ILE A CA 1
ATOM 797 C C . ILE A 1 113 ? -20.641 0.465 9.174 1.00 98.31 113 ILE A C 1
ATOM 799 O O . ILE A 1 113 ? -21.133 -0.048 8.168 1.00 98.31 113 ILE A O 1
ATOM 803 N N . ALA A 1 114 ? -21.389 1.139 10.045 1.00 97.88 114 ALA A N 1
ATOM 804 C CA . ALA A 1 114 ? -22.849 1.151 10.019 1.00 97.88 114 ALA A CA 1
ATOM 805 C C . ALA A 1 114 ? -23.434 2.032 8.908 1.00 97.88 114 ALA A C 1
ATOM 807 O O . ALA A 1 114 ? -24.488 1.728 8.353 1.00 97.88 114 ALA A O 1
ATOM 808 N N . ALA A 1 115 ? -22.765 3.138 8.591 1.00 97.00 115 ALA A N 1
ATOM 809 C CA . ALA A 1 115 ? -23.263 4.171 7.689 1.00 97.00 115 ALA A CA 1
ATOM 810 C C . ALA A 1 115 ? -22.106 4.954 7.054 1.00 97.00 115 ALA A C 1
ATOM 812 O O . ALA A 1 115 ? -20.943 4.720 7.386 1.00 97.00 115 ALA A O 1
ATOM 813 N N . MET A 1 116 ? -22.440 5.898 6.165 1.00 96.38 116 MET A N 1
ATOM 814 C CA . MET A 1 116 ? -21.478 6.798 5.522 1.00 96.38 116 MET A CA 1
ATOM 815 C C . MET A 1 116 ? -20.510 7.388 6.567 1.00 96.38 116 MET A C 1
ATOM 817 O O . MET A 1 116 ? -20.967 8.117 7.451 1.00 96.38 116 MET A O 1
ATOM 821 N N . PRO A 1 117 ? -19.202 7.097 6.483 1.00 95.19 117 PRO A N 1
ATOM 822 C CA . PRO A 1 117 ? -18.236 7.479 7.499 1.00 95.19 117 PRO A CA 1
ATOM 823 C C . PRO A 1 117 ? -18.160 8.992 7.673 1.00 95.19 117 PRO A C 1
ATOM 825 O O . PRO A 1 117 ? -18.100 9.743 6.696 1.00 95.19 117 PRO A O 1
ATOM 828 N N . THR A 1 118 ? -18.099 9.430 8.927 1.00 94.88 118 THR A N 1
ATOM 829 C CA . THR A 1 118 ? -17.841 10.824 9.307 1.00 94.88 118 THR A CA 1
ATOM 830 C C . THR A 1 118 ? -16.434 11.017 9.874 1.00 94.88 118 THR A C 1
ATOM 832 O O . THR A 1 118 ? -15.986 12.151 10.024 1.00 94.88 118 THR A O 1
ATOM 835 N N . ALA A 1 119 ? -15.731 9.925 10.181 1.00 94.12 119 ALA A N 1
ATOM 836 C CA . ALA A 1 119 ? -14.342 9.890 10.630 1.00 94.12 119 ALA A CA 1
ATOM 837 C C . ALA A 1 119 ? -13.729 8.505 10.350 1.00 94.12 119 ALA A C 1
ATOM 839 O O . ALA A 1 119 ? -14.445 7.580 9.973 1.00 94.12 119 ALA A O 1
ATOM 840 N N . THR A 1 120 ? -12.408 8.372 10.512 1.00 95.75 120 THR A N 1
ATOM 841 C CA . THR A 1 120 ? -11.664 7.097 10.435 1.00 95.75 120 THR A CA 1
ATOM 842 C C . THR A 1 120 ? -12.247 6.052 11.394 1.00 95.75 120 THR A C 1
ATOM 844 O O . THR A 1 120 ? -12.604 6.393 12.519 1.00 95.75 120 THR A O 1
ATOM 847 N N . LEU A 1 121 ? -12.311 4.783 10.969 1.00 97.69 121 LEU A N 1
ATOM 848 C CA . LEU A 1 121 ? -12.888 3.701 11.779 1.00 97.69 121 LEU A CA 1
ATOM 849 C C . LEU A 1 121 ? -12.023 3.354 13.005 1.00 97.69 121 LEU A C 1
ATOM 851 O O . LEU A 1 121 ? -12.561 3.261 14.107 1.00 97.69 121 LEU A O 1
ATOM 855 N N . ILE A 1 122 ? -10.706 3.197 12.825 1.00 98.31 122 ILE A N 1
ATOM 856 C CA . ILE A 1 122 ? -9.741 2.924 13.904 1.00 98.31 122 ILE A CA 1
ATOM 857 C C . ILE A 1 122 ? -8.579 3.916 13.842 1.00 98.31 122 ILE A C 1
ATOM 859 O O . ILE A 1 122 ? -7.957 4.097 12.797 1.00 98.31 122 ILE A O 1
ATOM 863 N N . TRP A 1 123 ? -8.236 4.506 14.983 1.00 97.38 123 TRP A N 1
ATOM 864 C CA . TRP A 1 123 ? -7.027 5.311 15.153 1.00 97.38 123 TRP A CA 1
ATOM 865 C C . TRP A 1 123 ? -6.012 4.577 16.023 1.00 97.38 123 TRP A C 1
ATOM 867 O O . TRP A 1 123 ? -6.333 4.247 17.158 1.00 97.38 123 TRP A O 1
ATOM 877 N N . GLY A 1 124 ? -4.797 4.381 15.518 1.00 97.50 124 GLY A N 1
ATOM 878 C CA . GLY A 1 124 ? -3.604 4.082 16.308 1.00 97.50 124 GLY A CA 1
ATOM 879 C C . GLY A 1 124 ? -2.817 5.368 16.553 1.00 97.50 124 GLY A C 1
ATOM 880 O O . GLY A 1 124 ? -2.398 6.026 15.597 1.00 97.50 124 GLY A O 1
ATOM 881 N N . ASP A 1 125 ? -2.660 5.764 17.815 1.00 93.44 125 ASP A N 1
ATOM 882 C CA . ASP A 1 125 ? -2.042 7.038 18.198 1.00 93.44 125 ASP A CA 1
ATOM 883 C C . ASP A 1 125 ? -1.209 6.880 19.469 1.00 93.44 125 ASP A C 1
ATOM 885 O O . ASP A 1 125 ? -1.743 6.711 20.568 1.00 93.44 125 ASP A O 1
ATOM 889 N N . GLY A 1 126 ? 0.107 6.955 19.301 1.00 93.81 126 GLY A N 1
ATOM 890 C CA . GLY A 1 126 ? 1.080 6.713 20.357 1.00 93.81 126 GLY A CA 1
ATOM 891 C C . GLY A 1 126 ? 2.168 5.757 19.888 1.00 93.81 126 GLY A C 1
ATOM 892 O O . GLY A 1 126 ? 2.316 5.524 18.691 1.00 93.81 126 GLY A O 1
ATOM 893 N N . ASP A 1 127 ? 2.906 5.185 20.832 1.00 95.62 127 ASP A N 1
ATOM 894 C CA . ASP A 1 127 ? 4.005 4.266 20.543 1.00 95.62 127 ASP A CA 1
ATOM 895 C C . ASP A 1 127 ? 3.719 2.861 21.084 1.00 95.62 127 ASP A C 1
ATOM 897 O O . ASP A 1 127 ? 3.101 2.725 22.139 1.00 95.62 127 ASP A O 1
ATOM 901 N N . ASN A 1 128 ? 4.249 1.817 20.443 1.00 97.31 128 ASN A N 1
ATOM 902 C CA . ASN A 1 128 ? 4.115 0.425 20.910 1.00 97.31 128 ASN A CA 1
ATOM 903 C C . ASN A 1 128 ? 2.666 -0.081 20.889 1.00 97.31 128 ASN A C 1
ATOM 905 O O . ASN A 1 128 ? 2.159 -0.542 21.904 1.00 97.31 128 ASN A O 1
ATOM 909 N N . TRP A 1 129 ? 1.983 0.032 19.754 1.00 98.00 129 TRP A N 1
ATOM 910 C CA . TRP A 1 129 ? 0.603 -0.440 19.605 1.00 98.00 129 TRP A CA 1
ATOM 911 C C . TRP A 1 129 ? 0.448 -1.360 18.396 1.00 98.00 129 TRP A C 1
ATOM 913 O O . TRP A 1 129 ? 1.268 -1.337 17.473 1.00 98.00 129 TRP A O 1
ATOM 923 N N . SER A 1 130 ? -0.606 -2.176 18.372 1.00 98.81 130 SER A N 1
ATOM 924 C CA . SER A 1 130 ? -0.919 -2.962 17.175 1.00 98.81 130 SER A CA 1
ATOM 925 C C . SER A 1 130 ? -2.407 -3.145 16.903 1.00 98.81 130 SER A C 1
ATOM 927 O O . SER A 1 130 ? -3.249 -2.975 17.782 1.00 98.81 130 SER A O 1
ATOM 929 N N . VAL A 1 131 ? -2.719 -3.458 15.644 1.00 98.88 131 VAL A N 1
ATOM 930 C CA . VAL A 1 131 ? -4.048 -3.868 15.173 1.00 98.88 131 VAL A CA 1
ATOM 931 C C . VAL A 1 131 ? -3.873 -5.142 14.353 1.00 98.88 131 VAL A C 1
ATOM 933 O O . VAL A 1 131 ? -3.233 -5.104 13.298 1.00 98.88 131 VAL A O 1
ATOM 936 N N . GLU A 1 132 ? -4.389 -6.272 14.843 1.00 98.88 132 GLU A N 1
ATOM 937 C CA . GLU A 1 132 ? -4.052 -7.589 14.292 1.00 98.88 132 GLU A CA 1
ATOM 938 C C . GLU A 1 132 ? -5.231 -8.569 14.217 1.00 98.88 132 GLU A C 1
ATOM 940 O O . GLU A 1 132 ? -6.106 -8.594 15.078 1.00 98.88 132 GLU A O 1
ATOM 945 N N . ASN A 1 133 ? -5.202 -9.444 13.205 1.00 98.69 133 ASN A N 1
ATOM 946 C CA . ASN A 1 133 ? -6.089 -10.610 13.072 1.00 98.69 133 ASN A CA 1
ATOM 947 C C . ASN A 1 133 ? -7.600 -10.292 13.057 1.00 98.69 133 ASN A C 1
ATOM 949 O O . ASN A 1 133 ? -8.391 -11.030 13.638 1.00 98.69 133 ASN A O 1
ATOM 953 N N . LEU A 1 134 ? -8.024 -9.220 12.386 1.00 98.75 134 LEU A N 1
ATOM 954 C CA . LEU A 1 134 ? -9.449 -8.898 12.245 1.00 98.75 134 LEU A CA 1
ATOM 955 C C . LEU A 1 134 ? -9.822 -8.441 10.831 1.00 98.75 134 LEU A C 1
ATOM 957 O O . LEU A 1 134 ? -8.956 -8.119 10.015 1.00 98.75 134 LEU A O 1
ATOM 961 N N . THR A 1 135 ? -11.120 -8.397 10.551 1.00 98.94 135 THR A N 1
ATOM 962 C CA . THR A 1 135 ? -11.678 -7.845 9.313 1.00 98.94 135 THR A CA 1
ATOM 963 C C . THR A 1 135 ? -12.332 -6.494 9.585 1.00 98.94 135 THR A C 1
ATOM 965 O O . THR A 1 135 ? -13.076 -6.341 10.547 1.00 98.94 135 THR A O 1
ATOM 968 N N . LEU A 1 136 ? -12.087 -5.513 8.721 1.00 98.88 136 LEU A N 1
ATOM 969 C CA . LEU A 1 136 ? -12.782 -4.232 8.673 1.00 98.88 136 LEU A CA 1
ATOM 970 C C . LEU A 1 136 ? -13.607 -4.207 7.380 1.00 98.88 136 LEU A C 1
ATOM 972 O O . LEU A 1 136 ? -13.030 -4.167 6.293 1.00 98.88 136 LEU A O 1
ATOM 976 N N . ASP A 1 137 ? -14.937 -4.241 7.473 1.00 98.75 137 ASP A N 1
ATOM 977 C CA . ASP A 1 137 ? -15.829 -4.061 6.319 1.00 98.75 137 ASP A CA 1
ATOM 978 C C . ASP A 1 137 ? -16.263 -2.594 6.226 1.00 98.75 137 ASP A C 1
ATOM 980 O O . ASP A 1 137 ? -17.075 -2.106 7.020 1.00 98.75 137 ASP A O 1
ATOM 984 N N . MET A 1 138 ? -15.702 -1.894 5.238 1.00 98.00 138 MET A N 1
ATOM 985 C CA . MET A 1 138 ? -15.899 -0.459 5.024 1.00 98.00 138 MET A CA 1
ATOM 986 C C . MET A 1 138 ? -17.094 -0.145 4.111 1.00 98.00 138 MET A C 1
ATOM 988 O O . MET A 1 138 ? -17.396 1.028 3.876 1.00 98.00 138 MET A O 1
ATOM 992 N N . GLN A 1 139 ? -17.801 -1.180 3.640 1.00 97.25 139 GLN A N 1
ATOM 993 C CA . GLN A 1 139 ? -19.122 -1.087 3.008 1.00 97.25 139 GLN A CA 1
ATOM 994 C C . GLN A 1 139 ? -19.191 -0.216 1.736 1.00 97.25 139 GLN A C 1
ATOM 996 O O . GLN A 1 139 ? -20.266 0.256 1.377 1.00 97.25 139 GLN A O 1
ATOM 1001 N N . ASP A 1 140 ? -18.063 -0.000 1.047 1.00 94.50 140 ASP A N 1
ATOM 1002 C CA . ASP A 1 140 ? -17.940 0.808 -0.180 1.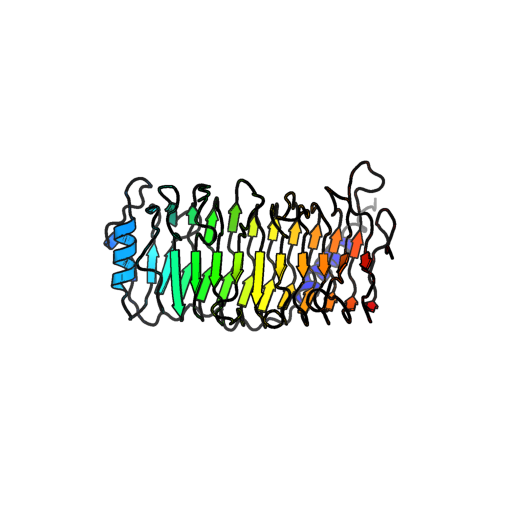00 94.50 140 ASP A CA 1
ATOM 1003 C C . ASP A 1 140 ? -18.390 2.271 -0.030 1.00 94.50 140 ASP A C 1
ATOM 1005 O O . ASP A 1 140 ? -18.546 3.004 -1.013 1.00 94.50 140 ASP A O 1
ATOM 1009 N N . TYR A 1 141 ? -18.554 2.751 1.204 1.00 94.62 141 TYR A N 1
ATOM 1010 C CA . TYR A 1 141 ? -18.940 4.131 1.437 1.00 94.62 141 TYR A CA 1
ATOM 1011 C C . TYR A 1 141 ? -17.842 5.090 0.987 1.00 94.62 141 TYR A C 1
ATOM 1013 O O . TYR A 1 141 ? -16.718 5.063 1.488 1.00 94.62 141 TYR A O 1
ATOM 1021 N N . PHE A 1 142 ? -18.189 5.996 0.074 1.00 92.19 142 PHE A N 1
ATOM 1022 C CA . PHE A 1 142 ? -17.271 6.986 -0.474 1.00 92.19 142 PHE A CA 1
ATOM 1023 C C . PHE A 1 142 ? -17.608 8.398 0.033 1.00 92.19 142 PHE A C 1
ATOM 1025 O O . PHE A 1 142 ? -18.409 9.102 -0.590 1.00 92.19 142 PHE A O 1
ATOM 1032 N N . PRO A 1 143 ? -17.019 8.858 1.155 1.00 88.56 143 PRO A N 1
ATOM 1033 C CA . PRO A 1 143 ? -17.342 10.169 1.697 1.00 88.56 143 PRO A CA 1
ATOM 1034 C C . PRO A 1 143 ? -16.833 11.290 0.762 1.00 88.56 143 PRO A C 1
ATOM 1036 O O . PRO A 1 143 ? -15.632 11.362 0.458 1.00 88.56 143 PRO A O 1
ATOM 1039 N N . PRO A 1 144 ? -17.706 12.212 0.302 1.00 83.38 144 PRO A N 1
ATOM 1040 C CA . PRO A 1 144 ? -17.334 13.229 -0.687 1.00 83.38 144 PRO A CA 1
ATOM 1041 C C . PRO A 1 144 ? -16.424 14.327 -0.115 1.00 83.38 144 PRO A C 1
ATOM 1043 O O . PRO A 1 144 ? -15.636 14.916 -0.853 1.00 83.38 144 PRO A O 1
ATOM 1046 N N . ARG A 1 145 ? -16.506 14.591 1.198 1.00 83.88 145 ARG A N 1
ATOM 1047 C CA . ARG A 1 145 ? -15.808 15.700 1.880 1.00 83.88 145 ARG A CA 1
ATOM 1048 C C . ARG A 1 145 ? -14.699 15.264 2.845 1.00 83.88 145 ARG A C 1
ATOM 1050 O O . ARG A 1 145 ? -14.053 16.117 3.438 1.00 83.88 145 ARG A O 1
ATOM 1057 N N . LEU A 1 146 ? -14.472 13.960 3.010 1.00 82.94 146 LEU A N 1
ATOM 1058 C CA . LEU A 1 146 ? -13.439 13.422 3.903 1.00 82.94 146 LEU A CA 1
ATOM 1059 C C . LEU A 1 146 ? -12.380 12.698 3.077 1.00 82.94 146 LEU A C 1
ATOM 1061 O O . LEU A 1 146 ? -12.461 11.495 2.849 1.00 82.94 146 LEU A O 1
ATOM 1065 N N . HIS A 1 147 ? -11.404 13.454 2.579 1.00 80.00 147 HIS A N 1
ATOM 1066 C CA . HIS A 1 147 ? -10.388 12.920 1.664 1.00 80.00 147 HIS A CA 1
ATOM 1067 C C . HIS A 1 147 ? -9.293 12.122 2.384 1.00 80.00 147 HIS A C 1
ATOM 1069 O O . HIS A 1 147 ? -8.779 11.170 1.814 1.00 80.00 147 HIS A O 1
ATOM 1075 N N . ASN A 1 148 ? -9.013 12.440 3.653 1.00 77.94 148 ASN A N 1
ATOM 1076 C CA . ASN A 1 148 ? -8.011 11.748 4.482 1.00 77.94 148 ASN A CA 1
ATOM 1077 C C . ASN A 1 148 ? -8.611 10.632 5.360 1.00 77.94 148 ASN A C 1
ATOM 1079 O O . ASN A 1 148 ? -8.002 10.196 6.335 1.00 77.94 148 ASN A O 1
ATOM 1083 N N . TYR A 1 149 ? -9.832 10.199 5.048 1.00 89.31 149 TYR A N 1
ATOM 1084 C CA . TYR A 1 149 ? -10.502 9.115 5.755 1.00 89.31 149 TYR A CA 1
ATOM 1085 C C . TYR A 1 149 ? -9.821 7.768 5.474 1.00 89.31 149 TYR A C 1
ATOM 1087 O O . TYR A 1 149 ? -9.619 7.413 4.311 1.00 89.31 149 TYR A O 1
ATOM 1095 N N . SER A 1 150 ? -9.515 7.019 6.538 1.00 95.75 150 SER A N 1
ATOM 1096 C CA . SER A 1 150 ? -8.910 5.683 6.459 1.00 95.75 150 SER A CA 1
ATOM 1097 C C . SER A 1 150 ? -9.729 4.643 7.230 1.00 95.75 150 SER A C 1
ATOM 1099 O O . SER A 1 150 ? -10.438 4.989 8.179 1.00 95.75 150 SER A O 1
ATOM 1101 N N . ALA A 1 151 ? -9.612 3.363 6.873 1.00 98.31 151 ALA A N 1
ATOM 1102 C CA . ALA A 1 151 ? -10.094 2.287 7.742 1.00 98.31 151 ALA A CA 1
ATOM 1103 C C . ALA A 1 151 ? -9.262 2.235 9.034 1.00 98.31 151 ALA A C 1
ATOM 1105 O O . ALA A 1 151 ? -9.814 2.209 10.133 1.00 98.31 151 ALA A O 1
ATOM 1106 N N . ILE A 1 152 ? -7.936 2.324 8.898 1.00 98.69 152 ILE A N 1
ATOM 1107 C CA . ILE A 1 152 ? -6.996 2.459 10.014 1.00 98.69 152 ILE A CA 1
ATOM 1108 C C . ILE A 1 152 ? -6.113 3.678 9.754 1.00 98.69 152 ILE A C 1
ATOM 1110 O O . ILE A 1 152 ? -5.456 3.752 8.716 1.00 98.69 152 ILE A O 1
ATOM 1114 N N . ALA A 1 153 ? -6.095 4.636 10.677 1.00 97.56 153 ALA A N 1
ATOM 1115 C CA . ALA A 1 153 ? -5.127 5.728 10.675 1.00 97.56 153 ALA A CA 1
ATOM 1116 C C . ALA A 1 153 ? -4.035 5.456 11.715 1.00 97.56 153 ALA A C 1
ATOM 1118 O O . ALA A 1 153 ? -4.340 5.117 12.855 1.00 97.56 153 ALA A O 1
ATOM 1119 N N . CYS A 1 154 ? -2.773 5.615 11.325 1.00 97.44 154 CYS A N 1
ATOM 1120 C CA . CYS A 1 154 ? -1.603 5.204 12.093 1.00 97.44 154 CYS A CA 1
ATOM 1121 C C . CYS A 1 154 ? -0.681 6.397 12.361 1.00 97.44 154 CYS A C 1
ATOM 1123 O O . CYS A 1 154 ? -0.280 7.110 11.432 1.00 97.44 154 CYS A O 1
ATOM 1125 N N . LYS A 1 155 ? -0.309 6.589 13.628 1.00 95.00 155 LYS A N 1
ATOM 1126 C CA . LYS A 1 155 ? 0.626 7.621 14.074 1.00 95.00 155 LYS A CA 1
ATOM 1127 C C . LYS A 1 155 ? 1.495 7.119 15.227 1.00 95.00 155 LYS A C 1
ATOM 1129 O O . LYS A 1 155 ? 1.055 6.317 16.045 1.00 95.00 155 LYS A O 1
ATOM 1134 N N . GLY A 1 156 ? 2.696 7.685 15.306 1.00 93.94 156 GLY A N 1
ATOM 1135 C CA . GLY A 1 156 ? 3.699 7.389 16.324 1.00 93.94 156 GLY A CA 1
ATOM 1136 C C . GLY A 1 156 ? 4.672 6.321 15.846 1.00 93.94 156 GLY A C 1
ATOM 1137 O O . GLY A 1 156 ? 4.837 6.138 14.638 1.00 93.94 156 GLY A O 1
ATOM 1138 N N . ASN A 1 157 ? 5.344 5.660 16.779 1.00 95.56 157 ASN A N 1
ATOM 1139 C CA . ASN A 1 157 ? 6.483 4.788 16.511 1.00 95.56 157 ASN A CA 1
ATOM 1140 C C . ASN A 1 157 ? 6.241 3.372 17.046 1.00 95.56 157 ASN A C 1
ATOM 1142 O O . ASN A 1 157 ? 5.391 3.160 17.909 1.00 95.56 157 ASN A O 1
ATOM 1146 N N . ASN A 1 158 ? 7.032 2.399 16.600 1.00 97.38 158 ASN A N 1
ATOM 1147 C CA . ASN A 1 158 ? 7.013 1.038 17.156 1.00 97.38 158 ASN A CA 1
ATOM 1148 C C . ASN A 1 158 ? 5.631 0.373 17.072 1.00 97.38 158 ASN A C 1
ATOM 1150 O O . ASN A 1 158 ? 5.160 -0.190 18.054 1.00 97.38 158 ASN A O 1
ATOM 1154 N N . TRP A 1 159 ? 4.944 0.462 15.936 1.00 98.25 159 TRP A N 1
ATOM 1155 C CA . TRP A 1 159 ? 3.597 -0.098 15.794 1.00 98.25 159 TRP A CA 1
ATOM 1156 C C . TRP A 1 159 ? 3.468 -1.080 14.639 1.00 98.25 159 TRP A C 1
ATOM 1158 O O . TRP A 1 159 ? 4.291 -1.115 13.720 1.00 98.25 159 TRP A O 1
ATOM 1168 N N . ARG A 1 160 ? 2.408 -1.890 14.693 1.00 98.75 160 ARG A N 1
ATOM 1169 C CA . ARG A 1 160 ? 2.149 -2.947 13.714 1.00 98.75 160 ARG A CA 1
ATOM 1170 C C . ARG A 1 160 ? 0.682 -3.005 13.304 1.00 98.75 160 ARG A C 1
ATOM 1172 O O . ARG A 1 160 ? -0.204 -3.059 14.149 1.00 98.75 160 ARG A O 1
ATOM 1179 N N . VAL A 1 161 ? 0.425 -3.081 12.003 1.00 98.94 161 VAL A N 1
ATOM 1180 C CA . VAL A 1 161 ? -0.880 -3.485 11.458 1.00 98.94 161 VAL A CA 1
ATOM 1181 C C . VAL A 1 161 ? -0.678 -4.764 10.663 1.00 98.94 161 VAL A C 1
ATOM 1183 O O . VAL A 1 161 ? -0.045 -4.737 9.603 1.00 98.94 161 VAL A O 1
ATOM 1186 N N . ALA A 1 162 ? -1.166 -5.895 11.167 1.00 98.88 162 ALA A N 1
ATOM 1187 C CA . ALA A 1 162 ? -0.825 -7.185 10.581 1.00 98.88 162 ALA A CA 1
ATOM 1188 C C . ALA A 1 162 ? -1.985 -8.165 10.501 1.00 98.88 162 ALA A C 1
ATOM 1190 O O . ALA A 1 162 ? -2.827 -8.257 11.388 1.00 98.88 162 ALA A O 1
ATOM 1191 N N . LYS A 1 163 ? -1.976 -8.976 9.441 1.00 98.62 163 LYS A N 1
ATOM 1192 C CA . LYS A 1 163 ? -2.931 -10.077 9.260 1.00 98.62 163 LYS A CA 1
ATOM 1193 C C . LYS A 1 163 ? -4.398 -9.619 9.296 1.00 98.62 163 LYS A C 1
ATOM 1195 O O . LYS A 1 163 ? -5.284 -10.424 9.563 1.00 98.62 163 LYS A O 1
ATOM 1200 N N . CYS A 1 164 ? -4.682 -8.375 8.917 1.00 98.94 164 CYS A N 1
ATOM 1201 C CA . CYS A 1 164 ? -6.046 -7.861 8.810 1.00 98.94 164 CYS A CA 1
ATOM 1202 C C . CYS A 1 164 ? -6.604 -8.009 7.391 1.00 98.94 164 CYS A C 1
ATOM 1204 O O . CYS A 1 164 ? -5.850 -8.010 6.413 1.00 98.94 164 CYS A O 1
ATOM 1206 N N . GLU A 1 165 ? -7.921 -8.128 7.283 1.00 98.88 165 GLU A N 1
ATOM 1207 C CA . GLU A 1 165 ? -8.669 -7.885 6.048 1.00 98.88 165 GLU A CA 1
ATOM 1208 C C . GLU A 1 165 ? -9.315 -6.508 6.125 1.00 98.88 165 GLU A C 1
ATOM 1210 O O . GLU A 1 165 ? -9.961 -6.182 7.111 1.00 98.88 165 GLU A O 1
ATOM 1215 N N . ILE A 1 166 ? -9.145 -5.683 5.101 1.00 98.88 166 ILE A N 1
ATOM 1216 C CA . ILE A 1 166 ? -9.727 -4.343 5.034 1.00 98.88 166 ILE A CA 1
ATOM 1217 C C . ILE A 1 166 ? -10.478 -4.260 3.714 1.00 98.88 166 ILE A C 1
ATOM 1219 O O . ILE A 1 166 ? -9.891 -4.091 2.646 1.00 98.88 166 ILE A O 1
ATOM 1223 N N . LEU A 1 167 ? -11.783 -4.467 3.789 1.00 98.44 167 LEU A N 1
ATOM 1224 C CA . LEU A 1 167 ? -12.622 -4.727 2.633 1.00 98.44 167 LEU A CA 1
ATOM 1225 C C . LEU A 1 167 ? -13.394 -3.483 2.217 1.00 98.44 167 LEU A C 1
ATOM 1227 O O . LEU A 1 167 ? -13.824 -2.695 3.063 1.00 98.44 167 LEU A O 1
ATOM 1231 N N . LYS A 1 168 ? -13.632 -3.364 0.907 1.00 96.94 168 LYS A N 1
ATOM 1232 C CA . LYS A 1 168 ? -14.546 -2.372 0.323 1.00 96.94 168 LYS A CA 1
ATOM 1233 C C . LYS A 1 168 ? -14.195 -0.935 0.715 1.00 96.94 168 LYS A C 1
ATOM 1235 O O . LYS A 1 168 ? -15.058 -0.151 1.116 1.00 96.94 168 LYS A O 1
ATOM 1240 N N . ILE A 1 169 ? -12.908 -0.588 0.661 1.00 96.25 169 ILE A N 1
ATOM 1241 C CA . ILE A 1 169 ? -12.454 0.741 1.074 1.00 96.25 169 ILE A CA 1
ATOM 1242 C C . ILE A 1 169 ? -13.046 1.828 0.169 1.00 96.25 169 ILE A C 1
ATOM 1244 O O . ILE A 1 169 ? -12.976 1.785 -1.065 1.00 96.25 169 ILE A O 1
ATOM 1248 N N . GLY A 1 170 ? -13.588 2.866 0.802 1.00 91.88 170 GLY A N 1
ATOM 1249 C CA . GLY A 1 170 ? -14.010 4.080 0.113 1.00 91.88 170 GLY A CA 1
ATOM 1250 C C . GLY A 1 170 ? -12.823 4.910 -0.361 1.00 91.88 170 GLY A C 1
ATOM 1251 O O . GLY A 1 170 ? -12.631 5.117 -1.561 1.00 91.88 170 GLY A O 1
ATOM 1252 N N . ARG A 1 171 ? -12.025 5.388 0.597 1.00 91.12 171 ARG A N 1
ATOM 1253 C CA . ARG A 1 171 ? -10.849 6.237 0.367 1.00 91.12 171 ARG A CA 1
ATOM 1254 C C . ARG A 1 171 ? -9.577 5.451 0.645 1.00 91.12 171 ARG A C 1
ATOM 1256 O O . ARG A 1 171 ? -9.075 4.827 -0.275 1.00 91.12 171 ARG A O 1
ATOM 1263 N N . ILE A 1 172 ? -9.087 5.463 1.882 1.00 95.81 172 ILE A N 1
ATOM 1264 C CA . ILE A 1 172 ? -7.808 4.855 2.250 1.00 95.81 172 ILE A CA 1
ATOM 1265 C C . ILE A 1 172 ? -8.038 3.589 3.080 1.00 95.81 172 ILE A C 1
ATOM 1267 O O . ILE A 1 172 ? -8.903 3.563 3.956 1.00 95.81 172 ILE A O 1
ATOM 1271 N N . GLY A 1 173 ? -7.262 2.536 2.824 1.00 98.00 173 GLY A N 1
ATOM 1272 C CA . GLY A 1 173 ? -7.235 1.359 3.696 1.00 98.00 173 GLY A CA 1
ATOM 1273 C C . GLY A 1 173 ? -6.476 1.669 4.982 1.00 98.00 173 GLY A C 1
ATOM 1274 O O . GLY A 1 173 ? -7.075 1.862 6.039 1.00 98.00 173 GLY A O 1
ATOM 1275 N N . ILE A 1 174 ? -5.155 1.787 4.867 1.00 98.69 174 ILE A N 1
ATOM 1276 C CA . ILE A 1 174 ? -4.254 2.140 5.964 1.00 98.69 174 ILE A CA 1
ATOM 1277 C C . ILE A 1 174 ? -3.585 3.478 5.646 1.00 98.69 174 ILE A C 1
ATOM 1279 O O . ILE A 1 174 ? -2.804 3.583 4.699 1.00 98.69 174 ILE A O 1
ATOM 1283 N N . GLY A 1 175 ? -3.906 4.505 6.428 1.00 97.56 175 GLY A N 1
ATOM 1284 C CA . GLY A 1 175 ? -3.315 5.834 6.324 1.00 97.56 175 GLY A CA 1
ATOM 1285 C C . GLY A 1 175 ? -2.257 6.041 7.399 1.00 97.56 175 GLY A C 1
ATOM 1286 O O . GLY A 1 175 ? -2.542 5.881 8.578 1.00 97.56 175 GLY A O 1
ATOM 1287 N N . VAL A 1 176 ? -1.047 6.431 7.014 1.00 96.25 176 VAL A N 1
ATOM 1288 C CA . VAL A 1 176 ? 0.088 6.605 7.925 1.00 96.25 176 VAL A CA 1
ATOM 1289 C C . VAL A 1 176 ? 0.579 8.046 7.901 1.00 96.25 176 VAL A C 1
ATOM 1291 O O . VAL A 1 176 ? 0.804 8.634 6.837 1.00 96.25 176 VAL A O 1
ATOM 1294 N N . ALA A 1 177 ? 0.775 8.601 9.092 1.00 92.38 177 ALA A N 1
ATOM 1295 C CA . ALA A 1 177 ? 1.265 9.951 9.318 1.00 92.38 177 ALA A CA 1
ATOM 1296 C C . ALA A 1 177 ? 2.693 9.916 9.898 1.00 92.38 177 ALA A C 1
ATOM 1298 O O . ALA A 1 177 ? 2.903 10.188 11.081 1.00 92.38 177 ALA A O 1
ATOM 1299 N N . GLY A 1 178 ? 3.683 9.617 9.048 1.00 90.38 178 GLY A N 1
ATOM 1300 C CA . GLY A 1 178 ? 5.094 9.509 9.440 1.00 90.38 178 GLY A CA 1
ATOM 1301 C C . GLY A 1 178 ? 5.359 8.419 10.489 1.00 90.38 178 GLY A C 1
ATOM 1302 O O . GLY A 1 178 ? 4.687 7.390 10.502 1.00 90.38 178 GLY A O 1
ATOM 1303 N N . GLY A 1 179 ? 6.346 8.655 11.356 1.00 92.31 179 GLY A N 1
ATOM 1304 C CA . GLY A 1 179 ? 6.725 7.739 12.437 1.00 92.31 179 GLY A CA 1
ATOM 1305 C C . GLY A 1 179 ? 7.928 6.861 12.105 1.00 92.31 179 GLY A C 1
ATOM 1306 O O . GLY A 1 179 ? 8.274 6.678 10.937 1.00 92.31 179 GLY A O 1
ATOM 1307 N N . ASP A 1 180 ? 8.557 6.335 13.148 1.00 94.69 180 ASP A N 1
ATOM 1308 C CA . ASP A 1 180 ? 9.731 5.471 13.074 1.00 94.69 180 ASP A CA 1
ATOM 1309 C C . ASP A 1 180 ? 9.402 4.033 13.489 1.00 94.69 180 ASP A C 1
ATOM 1311 O O . ASP A 1 180 ? 8.583 3.802 14.381 1.00 94.69 180 ASP A O 1
ATOM 1315 N N . ASN A 1 181 ? 10.080 3.078 12.857 1.00 97.50 181 ASN A N 1
ATOM 1316 C CA . ASN A 1 181 ? 10.064 1.660 13.204 1.00 97.50 181 ASN A CA 1
ATOM 1317 C C . ASN A 1 181 ? 8.649 1.074 13.299 1.00 97.50 181 ASN A C 1
ATOM 1319 O O . ASN A 1 181 ? 8.137 0.791 14.377 1.00 97.50 181 ASN A O 1
ATOM 1323 N N . TRP A 1 182 ? 7.994 0.886 12.163 1.00 98.31 182 TRP A N 1
ATOM 1324 C CA . TRP A 1 182 ? 6.653 0.314 12.127 1.00 98.31 182 TRP A CA 1
ATOM 1325 C C . TRP A 1 182 ? 6.473 -0.616 10.940 1.00 98.31 182 TRP A C 1
ATOM 1327 O O . TRP A 1 182 ? 7.239 -0.573 9.969 1.00 98.31 182 TRP A O 1
ATOM 1337 N N . SER A 1 183 ? 5.438 -1.454 10.995 1.00 98.88 183 SER A N 1
ATOM 1338 C CA . SER A 1 183 ? 5.156 -2.377 9.905 1.00 98.88 183 SER A CA 1
ATOM 1339 C C . SER A 1 183 ? 3.682 -2.563 9.561 1.00 98.88 183 SER A C 1
ATOM 1341 O O . SER A 1 183 ? 2.784 -2.517 10.400 1.00 98.88 183 SER A O 1
ATOM 1343 N N . ILE A 1 184 ? 3.452 -2.781 8.268 1.00 98.94 184 ILE A N 1
ATOM 1344 C CA . ILE A 1 184 ? 2.174 -3.166 7.676 1.00 98.94 184 ILE A CA 1
ATOM 1345 C C . ILE A 1 184 ? 2.411 -4.505 6.984 1.00 98.94 184 ILE A C 1
ATOM 1347 O O . ILE A 1 184 ? 3.091 -4.561 5.954 1.00 98.94 184 ILE A O 1
ATOM 1351 N N . GLU A 1 185 ? 1.907 -5.586 7.580 1.00 98.62 185 GLU A N 1
ATOM 1352 C CA . GLU A 1 185 ? 2.353 -6.945 7.261 1.00 98.62 185 GLU A CA 1
ATOM 1353 C C . GLU A 1 185 ? 1.212 -7.901 6.924 1.00 98.62 185 GLU A C 1
ATOM 1355 O O . GLU A 1 185 ? 0.292 -8.133 7.712 1.00 98.62 185 GLU A O 1
ATOM 1360 N N . GLY A 1 186 ? 1.313 -8.544 5.765 1.00 98.50 186 GLY A N 1
ATOM 1361 C CA . GLY A 1 186 ? 0.446 -9.662 5.429 1.00 98.50 186 GLY A CA 1
ATOM 1362 C C . GLY A 1 186 ? -1.012 -9.291 5.183 1.00 98.50 186 GLY A C 1
ATOM 1363 O O . GLY A 1 186 ? -1.809 -10.214 5.080 1.00 98.50 186 GLY A O 1
ATOM 1364 N N 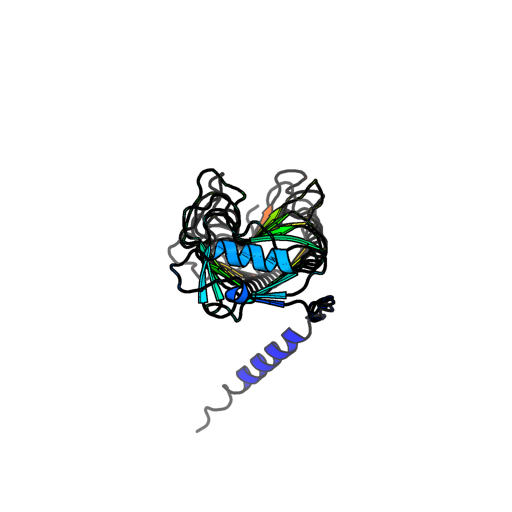. ASN A 1 187 ? -1.392 -8.007 5.121 1.00 98.94 187 ASN A N 1
ATOM 1365 C CA . ASN A 1 187 ? -2.780 -7.526 5.040 1.00 98.94 187 ASN A CA 1
ATOM 1366 C C . ASN A 1 187 ? -3.433 -7.821 3.682 1.00 98.94 187 ASN A C 1
ATOM 1368 O O . ASN A 1 187 ? -2.746 -7.869 2.666 1.00 98.94 187 ASN A O 1
ATOM 1372 N N . PHE A 1 188 ? -4.756 -7.995 3.656 1.00 98.81 188 PHE A N 1
ATOM 1373 C CA . PHE A 1 188 ? -5.548 -8.055 2.422 1.00 98.81 188 PHE A CA 1
ATOM 1374 C C . PHE A 1 188 ? -6.459 -6.831 2.366 1.00 98.81 188 PHE A C 1
ATOM 1376 O O . PHE A 1 188 ? -7.309 -6.663 3.236 1.00 98.81 188 PHE A O 1
ATOM 1383 N N . ILE A 1 189 ? -6.253 -5.952 1.387 1.00 98.81 189 ILE A N 1
ATOM 1384 C CA . ILE A 1 189 ? -6.924 -4.652 1.298 1.00 98.81 189 ILE A CA 1
ATOM 1385 C C . ILE A 1 189 ? -7.601 -4.541 -0.062 1.00 98.81 189 ILE A C 1
ATOM 1387 O O . ILE A 1 189 ? -6.933 -4.668 -1.088 1.00 98.81 189 ILE A O 1
ATOM 1391 N N . THR A 1 190 ? -8.911 -4.299 -0.085 1.00 97.50 190 THR A N 1
ATOM 1392 C CA . THR A 1 190 ? -9.682 -4.283 -1.335 1.00 97.50 190 THR A CA 1
ATOM 1393 C C . THR A 1 190 ? -10.512 -3.031 -1.507 1.00 97.50 190 THR A C 1
ATOM 1395 O O . THR A 1 190 ? -11.102 -2.503 -0.563 1.00 97.50 190 THR A O 1
ATOM 1398 N N . LYS A 1 191 ? -10.605 -2.602 -2.763 1.00 94.31 191 LYS A N 1
ATOM 1399 C CA . LYS A 1 191 ? -11.506 -1.564 -3.237 1.00 94.31 191 LYS A CA 1
ATOM 1400 C C . LYS A 1 191 ? -12.363 -2.122 -4.369 1.00 94.31 191 LYS A C 1
ATOM 1402 O O . LYS A 1 191 ? -11.825 -2.491 -5.406 1.00 94.31 191 LYS A O 1
ATOM 1407 N N . THR A 1 192 ? -13.684 -2.134 -4.196 1.00 90.50 192 THR A N 1
ATOM 1408 C CA . THR A 1 192 ? -14.601 -2.738 -5.176 1.00 90.50 192 THR A CA 1
ATOM 1409 C C . THR A 1 192 ? -14.619 -1.969 -6.493 1.00 90.50 192 THR A C 1
ATOM 1411 O O . THR A 1 192 ? -14.492 -2.551 -7.565 1.00 90.50 192 THR A O 1
ATOM 1414 N N . THR A 1 193 ? -14.776 -0.644 -6.420 1.00 84.31 193 THR A N 1
ATOM 1415 C CA . THR A 1 193 ? -14.802 0.224 -7.604 1.00 84.31 193 THR A CA 1
ATOM 1416 C C . THR A 1 193 ? -13.655 1.218 -7.525 1.00 84.31 193 THR A C 1
ATOM 1418 O O . THR A 1 193 ? -13.693 2.118 -6.676 1.00 84.31 193 THR A O 1
ATOM 1421 N N . PRO A 1 194 ? -12.627 1.085 -8.378 1.00 75.50 194 PRO A N 1
ATOM 1422 C CA . PRO A 1 194 ? -11.565 2.071 -8.447 1.00 75.50 194 PRO A CA 1
ATOM 1423 C C . PRO A 1 194 ? -12.111 3.440 -8.884 1.00 75.50 194 PRO A C 1
ATOM 1425 O O . PRO A 1 194 ? -13.014 3.524 -9.713 1.00 75.50 194 PRO A O 1
ATOM 1428 N N . VAL A 1 195 ? -11.576 4.523 -8.315 1.00 78.25 195 VAL A N 1
ATOM 1429 C CA . VAL A 1 195 ? -11.998 5.905 -8.624 1.00 78.25 195 VAL A CA 1
ATOM 1430 C C . VAL A 1 195 ? -10.792 6.777 -8.960 1.00 78.25 195 VAL A C 1
ATOM 1432 O O . VAL A 1 195 ? -9.689 6.497 -8.507 1.00 78.25 195 VAL A O 1
ATOM 1435 N N . GLN A 1 196 ? -10.997 7.867 -9.695 1.00 77.31 196 GLN A N 1
ATOM 1436 C CA . GLN A 1 196 ? -9.925 8.743 -10.200 1.00 77.31 196 GLN A CA 1
ATOM 1437 C C . GLN A 1 196 ? -9.525 9.849 -9.206 1.00 77.31 196 GLN A C 1
ATOM 1439 O O . GLN A 1 196 ? -9.254 10.983 -9.579 1.00 77.31 196 GLN A O 1
ATOM 1444 N N . THR A 1 197 ? -9.517 9.526 -7.916 1.00 82.75 197 THR A N 1
ATOM 1445 C CA . THR A 1 197 ? -9.052 10.413 -6.836 1.00 82.75 197 THR A CA 1
ATOM 1446 C C . THR A 1 197 ? -8.260 9.591 -5.831 1.00 82.75 197 THR A C 1
ATOM 1448 O O . THR A 1 197 ? -8.504 8.386 -5.739 1.00 82.75 197 THR A O 1
ATOM 1451 N N . LEU A 1 198 ? -7.418 10.238 -5.019 1.00 83.69 198 LEU A N 1
ATOM 1452 C CA . LEU A 1 198 ? -6.634 9.607 -3.948 1.00 83.69 198 LEU A CA 1
ATOM 1453 C C . LEU A 1 198 ? -7.444 8.552 -3.164 1.00 83.69 198 LEU A C 1
ATOM 1455 O O . LEU A 1 198 ? -8.482 8.866 -2.570 1.00 83.69 198 LEU A O 1
ATOM 1459 N N . ASN A 1 199 ? -6.993 7.295 -3.219 1.00 87.31 199 ASN A N 1
ATOM 1460 C CA . ASN A 1 199 ? -7.746 6.140 -2.720 1.00 87.31 199 ASN A CA 1
ATOM 1461 C C . ASN A 1 199 ? -6.875 4.927 -2.333 1.00 87.31 199 ASN A C 1
ATOM 1463 O O . ASN A 1 199 ? -7.335 3.788 -2.425 1.00 87.31 199 ASN A O 1
ATOM 1467 N N . GLN A 1 200 ? -5.610 5.148 -1.969 1.00 94.00 200 GLN A N 1
ATOM 1468 C CA . GLN A 1 200 ? -4.622 4.084 -1.785 1.00 94.00 200 GLN A CA 1
ATOM 1469 C C . GLN A 1 200 ? -5.033 3.060 -0.721 1.00 94.00 200 GLN A C 1
ATOM 1471 O O . GLN A 1 200 ? -5.487 3.410 0.369 1.00 94.00 200 GLN A O 1
ATOM 1476 N N . SER A 1 201 ? -4.763 1.787 -1.005 1.00 97.56 201 SER A N 1
ATOM 1477 C CA . SER A 1 201 ? -4.814 0.721 -0.005 1.00 97.56 201 SER A CA 1
ATOM 1478 C C . SER A 1 201 ? -3.887 1.035 1.162 1.00 97.56 201 SER A C 1
ATOM 1480 O O . SER A 1 201 ? -4.276 0.871 2.317 1.00 97.56 201 SER A O 1
ATOM 1482 N N . ILE A 1 202 ? -2.685 1.538 0.864 1.00 98.44 202 ILE A N 1
ATOM 1483 C CA . ILE A 1 202 ? -1.731 2.019 1.864 1.00 98.44 202 ILE A CA 1
ATOM 1484 C C . ILE A 1 202 ? -1.221 3.392 1.435 1.00 98.44 202 ILE A C 1
ATOM 1486 O O . ILE A 1 202 ? -0.572 3.533 0.396 1.00 98.44 202 ILE A O 1
ATOM 1490 N N . LEU A 1 203 ? -1.506 4.400 2.253 1.00 96.69 203 LEU A N 1
ATOM 1491 C CA . LEU A 1 203 ? -1.081 5.774 2.038 1.00 96.69 203 LEU A CA 1
ATOM 1492 C C . LEU A 1 203 ? -0.150 6.204 3.165 1.00 96.69 203 LEU A C 1
ATOM 1494 O O . LEU A 1 203 ? -0.602 6.458 4.276 1.00 96.69 203 LEU A O 1
ATOM 1498 N N . VAL A 1 204 ? 1.138 6.354 2.875 1.00 95.56 204 VAL A N 1
ATOM 1499 C CA . VAL A 1 204 ? 2.108 6.905 3.825 1.00 95.56 204 VAL A CA 1
ATOM 1500 C C . VAL A 1 204 ? 2.413 8.333 3.435 1.00 95.56 204 VAL A C 1
ATOM 1502 O O . VAL A 1 204 ? 2.973 8.590 2.372 1.00 95.56 204 VAL A O 1
ATOM 1505 N N . THR A 1 205 ? 2.046 9.264 4.305 1.00 88.88 205 THR A N 1
ATOM 1506 C CA . THR A 1 205 ? 2.283 10.693 4.112 1.00 88.88 205 THR A CA 1
ATOM 1507 C C . THR A 1 205 ? 3.297 11.217 5.116 1.00 88.88 205 THR A C 1
ATOM 1509 O O . THR A 1 205 ? 3.506 10.653 6.192 1.00 88.88 205 THR A O 1
ATOM 1512 N N . LYS A 1 206 ? 3.920 12.345 4.770 1.00 77.94 206 LYS A N 1
ATOM 1513 C CA . LYS A 1 206 ? 4.709 13.132 5.720 1.00 77.94 206 LYS A CA 1
ATOM 1514 C C . LYS A 1 206 ? 3.818 13.618 6.868 1.00 77.94 206 LYS A C 1
ATOM 1516 O O . LYS A 1 206 ? 2.722 14.119 6.624 1.00 77.94 206 LYS A O 1
ATOM 1521 N N . TYR A 1 207 ? 4.328 13.585 8.096 1.00 68.38 207 TYR A N 1
ATOM 1522 C CA . TYR A 1 207 ? 3.673 14.215 9.243 1.00 68.38 207 TYR A CA 1
ATOM 1523 C C . TYR A 1 207 ? 4.590 15.262 9.861 1.00 68.38 207 TYR A C 1
ATOM 1525 O O . TYR A 1 207 ? 5.743 14.979 10.176 1.00 68.38 207 TYR A O 1
ATOM 1533 N N . ALA A 1 208 ? 4.096 16.496 9.993 1.00 64.00 208 ALA A N 1
ATOM 1534 C CA . ALA A 1 208 ? 4.856 17.625 10.543 1.00 64.00 208 ALA A CA 1
ATOM 1535 C C . ALA A 1 208 ? 6.264 17.804 9.916 1.00 64.00 208 ALA A C 1
ATOM 1537 O O . ALA A 1 208 ? 7.220 18.168 10.594 1.00 64.00 208 ALA A O 1
ATOM 1538 N N . GLY A 1 209 ? 6.408 17.499 8.620 1.00 65.50 209 GLY A N 1
ATOM 1539 C CA . GLY A 1 209 ? 7.682 17.581 7.893 1.00 65.50 209 GLY A CA 1
ATOM 1540 C C . GLY A 1 209 ? 8.640 16.397 8.092 1.00 65.50 209 GLY A C 1
ATOM 1541 O O . GLY A 1 209 ? 9.631 16.316 7.368 1.00 65.50 209 GLY A O 1
ATOM 1542 N N . LYS A 1 210 ? 8.333 15.456 8.995 1.00 72.12 210 LYS A N 1
ATOM 1543 C CA . LYS A 1 210 ? 9.104 14.227 9.224 1.00 72.12 210 LYS A CA 1
ATOM 1544 C C . LYS A 1 210 ? 8.517 13.082 8.386 1.00 72.12 210 LYS A C 1
ATOM 1546 O O . LYS A 1 210 ? 7.314 12.816 8.440 1.00 72.12 210 LYS A O 1
ATOM 1551 N N . GLY A 1 211 ? 9.352 12.466 7.547 1.00 80.19 211 GLY A N 1
ATOM 1552 C CA . GLY A 1 211 ? 8.986 11.277 6.769 1.00 80.19 211 GLY A CA 1
ATOM 1553 C C . GLY A 1 211 ? 8.893 10.035 7.655 1.00 80.19 211 GLY A C 1
ATOM 1554 O O . GLY A 1 211 ? 9.346 10.061 8.798 1.00 80.19 211 GLY A O 1
ATOM 1555 N N . ALA A 1 212 ? 8.305 8.959 7.136 1.00 93.00 212 ALA A N 1
ATOM 1556 C CA . ALA A 1 212 ? 8.389 7.661 7.795 1.00 93.00 212 ALA A CA 1
ATOM 1557 C C . ALA A 1 212 ? 9.816 7.097 7.715 1.00 93.00 212 ALA A C 1
ATOM 1559 O O . ALA A 1 212 ? 10.458 7.224 6.670 1.00 93.00 212 ALA A O 1
ATOM 1560 N N . THR A 1 213 ? 10.296 6.461 8.782 1.00 94.56 213 THR A N 1
ATOM 1561 C CA . THR A 1 213 ? 11.637 5.856 8.838 1.00 94.56 213 THR A CA 1
ATOM 1562 C C . THR A 1 213 ? 11.584 4.431 9.354 1.00 94.56 213 THR A C 1
ATOM 1564 O O . THR A 1 213 ? 10.697 4.092 10.133 1.00 94.56 213 THR A O 1
ATOM 1567 N N . ASN A 1 214 ? 12.507 3.577 8.897 1.00 96.88 214 ASN A N 1
ATOM 1568 C CA . ASN A 1 214 ? 12.552 2.161 9.285 1.00 96.88 214 ASN A CA 1
ATOM 1569 C C . ASN A 1 214 ? 11.200 1.444 9.092 1.00 96.88 214 ASN A C 1
ATOM 1571 O O . ASN A 1 214 ? 10.840 0.534 9.838 1.00 96.88 214 ASN A O 1
ATOM 1575 N N . ALA A 1 215 ? 10.432 1.877 8.091 1.00 98.00 215 ALA A N 1
ATOM 1576 C CA . ALA A 1 215 ? 9.110 1.355 7.808 1.00 98.00 215 ALA A CA 1
ATOM 1577 C C . ALA A 1 215 ? 9.195 0.076 6.974 1.00 98.00 215 ALA A C 1
ATOM 1579 O O . ALA A 1 215 ? 10.006 -0.025 6.045 1.00 98.00 215 ALA A O 1
ATOM 1580 N N . ARG A 1 216 ? 8.315 -0.887 7.257 1.00 98.81 216 ARG A N 1
ATOM 1581 C CA . ARG A 1 216 ? 8.205 -2.142 6.500 1.00 98.81 216 ARG A CA 1
ATOM 1582 C C . ARG A 1 216 ? 6.777 -2.342 5.999 1.00 98.81 216 ARG A C 1
ATOM 1584 O O . ARG A 1 216 ? 5.874 -2.609 6.780 1.00 98.81 216 ARG A O 1
ATOM 1591 N N . ILE A 1 217 ? 6.572 -2.257 4.686 1.00 98.94 217 ILE A N 1
ATOM 1592 C CA . ILE A 1 217 ? 5.315 -2.646 4.031 1.00 98.94 217 ILE A CA 1
ATOM 1593 C C . ILE A 1 217 ? 5.573 -3.967 3.319 1.00 98.94 217 ILE A C 1
ATOM 1595 O O . ILE A 1 217 ? 6.184 -3.979 2.245 1.00 98.94 217 ILE A O 1
ATOM 1599 N N . ILE A 1 218 ? 5.173 -5.078 3.940 1.00 98.88 218 ILE A N 1
ATOM 1600 C CA . ILE A 1 218 ? 5.575 -6.410 3.489 1.00 98.88 218 ILE A CA 1
ATOM 1601 C C . ILE A 1 218 ? 4.431 -7.409 3.377 1.00 98.88 218 ILE A C 1
ATOM 1603 O O . ILE A 1 218 ? 3.530 -7.450 4.209 1.00 98.88 218 ILE A O 1
ATOM 1607 N N . ASP A 1 219 ? 4.501 -8.250 2.346 1.00 98.81 219 ASP A N 1
ATOM 1608 C CA . ASP A 1 219 ? 3.617 -9.407 2.162 1.00 98.81 219 ASP A CA 1
ATOM 1609 C C . ASP A 1 219 ? 2.113 -9.059 2.082 1.00 98.81 219 ASP A C 1
ATOM 1611 O O . ASP A 1 219 ? 1.259 -9.923 2.274 1.00 98.81 219 ASP A O 1
ATOM 1615 N N . ASN A 1 220 ? 1.765 -7.805 1.771 1.00 98.94 220 ASN A N 1
ATOM 1616 C CA . ASN A 1 220 ? 0.373 -7.376 1.639 1.00 98.94 220 ASN A CA 1
ATOM 1617 C C . ASN A 1 220 ? -0.181 -7.693 0.246 1.00 98.94 220 ASN A C 1
ATOM 1619 O O . ASN A 1 220 ? 0.540 -7.722 -0.753 1.00 98.94 220 ASN A O 1
ATOM 1623 N N . VAL A 1 221 ? -1.495 -7.859 0.172 1.00 98.88 221 VAL A N 1
ATOM 1624 C CA . VAL A 1 221 ? -2.260 -7.957 -1.067 1.00 98.88 221 VAL A CA 1
ATOM 1625 C C . VAL A 1 221 ? -3.197 -6.757 -1.136 1.00 98.88 221 VAL A C 1
ATOM 1627 O O . VAL A 1 221 ? -3.992 -6.538 -0.227 1.00 98.88 221 VAL A O 1
ATOM 1630 N N . CYS A 1 222 ? -3.081 -5.968 -2.199 1.00 98.50 222 CYS A N 1
ATOM 1631 C CA . CYS A 1 222 ? -3.908 -4.796 -2.461 1.00 98.50 222 CYS A CA 1
ATOM 1632 C C . CYS A 1 222 ? -4.636 -4.998 -3.792 1.00 98.50 222 CYS A C 1
ATOM 1634 O O . CYS A 1 222 ? -3.978 -5.186 -4.812 1.00 98.50 222 CYS A O 1
ATOM 1636 N N . ASP A 1 223 ? -5.965 -4.945 -3.792 1.00 96.50 223 ASP A N 1
ATOM 1637 C CA . ASP A 1 223 ? -6.769 -5.079 -5.009 1.00 96.50 223 ASP A CA 1
ATOM 1638 C C . ASP A 1 223 ? -7.666 -3.859 -5.226 1.00 96.50 223 ASP A C 1
ATOM 1640 O O . ASP A 1 223 ? -8.289 -3.348 -4.294 1.00 96.50 223 ASP A O 1
ATOM 1644 N N . GLY A 1 224 ? -7.704 -3.362 -6.461 1.00 93.94 224 GLY A N 1
ATOM 1645 C CA . GLY A 1 224 ? -8.462 -2.166 -6.838 1.00 93.94 224 GLY A CA 1
ATOM 1646 C C . GLY A 1 224 ? -7.778 -0.842 -6.471 1.00 93.94 224 GLY A C 1
ATOM 1647 O O . GLY A 1 224 ? -8.257 0.233 -6.841 1.00 93.94 224 GLY A O 1
ATOM 1648 N N . SER A 1 225 ? -6.655 -0.890 -5.746 1.00 93.88 225 SER A N 1
ATOM 1649 C CA . SER A 1 225 ? -5.931 0.289 -5.270 1.00 93.88 225 SER A CA 1
ATOM 1650 C C . SER A 1 225 ? -4.454 -0.001 -4.960 1.00 93.88 225 SER A C 1
ATOM 1652 O O . SER A 1 225 ? -4.074 -1.143 -4.702 1.00 93.88 225 SER A O 1
ATOM 1654 N N . GLY A 1 226 ? -3.616 1.038 -5.036 1.00 95.81 226 GLY A N 1
ATOM 1655 C CA . GLY A 1 226 ? -2.158 0.955 -4.925 1.00 95.81 226 GLY A CA 1
ATOM 1656 C C . GLY A 1 226 ? -1.582 1.374 -3.570 1.00 95.81 226 GLY A C 1
ATOM 1657 O O . GLY A 1 226 ? -2.298 1.609 -2.593 1.00 95.81 226 GLY A O 1
ATOM 1658 N N . ILE A 1 227 ? -0.255 1.484 -3.537 1.00 98.12 227 ILE A N 1
ATOM 1659 C CA . ILE A 1 227 ? 0.542 1.932 -2.391 1.00 98.12 227 ILE A CA 1
ATOM 1660 C C . ILE A 1 227 ? 1.254 3.232 -2.766 1.00 98.12 227 ILE A C 1
ATOM 1662 O O . ILE A 1 227 ? 1.953 3.287 -3.776 1.00 98.12 227 ILE A O 1
ATOM 1666 N N . LEU A 1 228 ? 1.132 4.259 -1.926 1.00 96.12 228 LEU A N 1
ATOM 1667 C CA . LEU A 1 228 ? 1.935 5.478 -2.024 1.00 96.12 228 LEU A CA 1
ATOM 1668 C C . LEU A 1 228 ? 2.777 5.633 -0.762 1.00 96.12 228 LEU A C 1
ATOM 1670 O O . LEU A 1 228 ? 2.239 5.639 0.345 1.00 96.12 228 LEU A O 1
ATOM 1674 N N . PHE A 1 229 ? 4.089 5.791 -0.934 1.00 96.44 229 PHE A N 1
ATOM 1675 C CA . PHE A 1 229 ? 5.030 5.844 0.174 1.00 96.44 229 PHE A CA 1
ATOM 1676 C C . PHE A 1 229 ? 5.889 7.112 0.196 1.00 96.44 229 PHE A C 1
ATOM 1678 O O . PHE A 1 229 ? 6.643 7.383 -0.737 1.00 96.44 229 PHE A O 1
ATOM 1685 N N . TRP A 1 230 ? 5.844 7.838 1.315 1.00 94.50 230 TRP A N 1
ATOM 1686 C CA . TRP A 1 230 ? 6.745 8.952 1.617 1.00 94.50 230 TRP A CA 1
ATOM 1687 C C . TRP A 1 230 ? 7.556 8.661 2.886 1.00 94.50 230 TRP A C 1
ATOM 1689 O O . TRP A 1 230 ? 7.015 8.644 3.992 1.00 94.50 230 TRP A O 1
ATOM 1699 N N . GLY A 1 231 ? 8.865 8.470 2.735 1.00 94.56 231 GLY A N 1
ATOM 1700 C CA . GLY A 1 231 ? 9.768 8.141 3.838 1.00 94.56 231 GLY A CA 1
ATOM 1701 C C . GLY A 1 231 ? 11.147 7.690 3.365 1.00 94.56 231 GLY A C 1
ATOM 1702 O O . GLY A 1 231 ? 11.442 7.734 2.171 1.00 94.56 231 GLY A O 1
ATOM 1703 N N . PHE A 1 232 ? 11.988 7.248 4.293 1.00 94.94 232 PHE A N 1
ATOM 1704 C CA . PHE A 1 232 ? 13.369 6.859 4.017 1.00 94.94 232 PHE A CA 1
ATOM 1705 C C . PHE A 1 232 ? 13.863 5.727 4.925 1.00 94.94 232 PHE A C 1
ATOM 1707 O O . PHE A 1 232 ? 13.190 5.362 5.886 1.00 94.94 232 PHE A O 1
ATOM 1714 N N . TYR A 1 233 ? 14.988 5.094 4.575 1.00 96.31 233 TYR A N 1
ATOM 1715 C CA . TYR A 1 233 ? 15.510 3.889 5.252 1.00 96.31 233 TYR A CA 1
ATOM 1716 C C . TYR A 1 233 ? 14.451 2.792 5.431 1.00 96.31 233 TYR A C 1
ATOM 1718 O O . TYR A 1 233 ? 14.306 2.203 6.496 1.00 96.31 233 TYR A O 1
ATOM 1726 N N . SER A 1 234 ? 13.644 2.574 4.396 1.00 98.00 234 SER A N 1
ATOM 1727 C CA . SER A 1 234 ? 12.410 1.793 4.498 1.00 98.00 234 SER A CA 1
ATOM 1728 C C . SER A 1 234 ? 12.315 0.737 3.403 1.00 98.00 234 SER A C 1
ATOM 1730 O O . SER A 1 234 ? 12.982 0.817 2.370 1.00 98.00 234 SER A O 1
ATOM 1732 N N . THR A 1 235 ? 11.475 -0.268 3.633 1.00 98.81 235 THR A N 1
ATOM 1733 C CA . THR A 1 235 ? 11.317 -1.428 2.752 1.00 98.81 235 THR A CA 1
ATOM 1734 C C . THR A 1 235 ? 9.864 -1.598 2.324 1.00 98.81 235 THR A C 1
ATOM 1736 O O . THR A 1 235 ? 8.960 -1.661 3.154 1.00 98.81 235 THR A O 1
ATOM 1739 N N . ILE A 1 236 ? 9.654 -1.744 1.017 1.00 98.94 236 ILE A N 1
ATOM 1740 C CA . ILE A 1 236 ? 8.390 -2.150 0.400 1.00 98.94 236 ILE A CA 1
ATOM 1741 C C . ILE A 1 236 ? 8.673 -3.469 -0.314 1.00 98.94 236 ILE A C 1
ATOM 1743 O O . ILE A 1 236 ? 9.318 -3.472 -1.368 1.00 98.94 236 ILE A O 1
ATOM 1747 N N . ALA A 1 237 ? 8.258 -4.598 0.262 1.00 98.88 237 ALA A N 1
ATOM 1748 C CA . ALA A 1 237 ? 8.670 -5.900 -0.251 1.00 98.88 237 ALA A CA 1
ATOM 1749 C C . ALA A 1 237 ? 7.571 -6.955 -0.323 1.00 98.88 237 ALA A C 1
ATOM 1751 O O . ALA A 1 237 ? 6.745 -7.077 0.572 1.00 98.88 237 ALA A O 1
ATOM 1752 N N . ARG A 1 238 ? 7.622 -7.787 -1.369 1.00 98.81 238 ARG A N 1
ATOM 1753 C CA . ARG A 1 238 ? 6.748 -8.965 -1.534 1.00 98.81 238 ARG A CA 1
ATOM 1754 C C . ARG A 1 238 ? 5.244 -8.659 -1.493 1.00 98.81 238 ARG A C 1
ATOM 1756 O O . ARG A 1 238 ? 4.436 -9.545 -1.232 1.00 98.81 238 ARG A O 1
ATOM 1763 N N . ASN A 1 239 ? 4.856 -7.423 -1.797 1.00 98.94 239 ASN A N 1
ATOM 1764 C CA . ASN A 1 239 ? 3.453 -7.055 -1.922 1.00 98.94 239 ASN A CA 1
ATOM 1765 C C . ASN A 1 239 ? 2.917 -7.464 -3.300 1.00 98.94 239 ASN A C 1
ATOM 1767 O O . ASN A 1 239 ? 3.644 -7.444 -4.300 1.00 98.94 239 ASN A O 1
ATOM 1771 N N . ARG A 1 240 ? 1.632 -7.811 -3.361 1.00 98.88 240 ARG A N 1
ATOM 1772 C CA . ARG A 1 240 ? 0.897 -8.070 -4.604 1.00 98.88 240 ARG A CA 1
ATOM 1773 C C . ARG A 1 240 ? -0.161 -6.994 -4.775 1.00 98.88 240 ARG A C 1
ATOM 1775 O O . ARG A 1 240 ? -1.050 -6.881 -3.941 1.00 98.88 240 ARG A O 1
ATOM 1782 N N . ILE A 1 241 ? -0.047 -6.208 -5.835 1.00 98.62 241 ILE A N 1
ATOM 1783 C CA . ILE A 1 241 ? -0.966 -5.127 -6.154 1.00 98.62 241 ILE A CA 1
ATOM 1784 C C . ILE A 1 241 ? -1.638 -5.458 -7.482 1.00 98.62 241 ILE A C 1
ATOM 1786 O O . ILE A 1 241 ? -0.959 -5.655 -8.493 1.00 98.62 241 ILE A O 1
ATOM 1790 N N . SER A 1 242 ? -2.965 -5.517 -7.479 1.00 97.12 242 SER A N 1
ATOM 1791 C CA . SER A 1 242 ? -3.781 -5.744 -8.667 1.00 97.12 242 SER A CA 1
ATOM 1792 C C . SER A 1 242 ? -4.801 -4.630 -8.866 1.00 97.12 242 SER A C 1
ATOM 1794 O O . SER A 1 242 ? -5.275 -4.011 -7.916 1.00 97.12 242 SER A O 1
ATOM 1796 N N . ASN A 1 243 ? -5.147 -4.374 -10.126 1.00 94.50 243 ASN A N 1
ATOM 1797 C CA . ASN A 1 243 ? -6.301 -3.561 -10.513 1.00 94.50 243 ASN A CA 1
ATOM 1798 C C . ASN A 1 243 ? -6.304 -2.126 -9.962 1.00 94.50 243 ASN A C 1
ATOM 1800 O O . ASN A 1 243 ? -7.363 -1.517 -9.822 1.00 94.50 243 ASN A O 1
ATOM 1804 N N . ALA A 1 244 ? -5.128 -1.558 -9.672 1.00 93.00 244 ALA A N 1
ATOM 1805 C CA . ALA A 1 244 ? -5.027 -0.180 -9.210 1.00 93.00 244 ALA A CA 1
ATOM 1806 C C . ALA A 1 244 ? -5.712 0.776 -10.208 1.00 93.00 244 ALA A C 1
ATOM 1808 O O . ALA A 1 244 ? -5.467 0.729 -11.420 1.00 93.00 244 ALA A O 1
ATOM 1809 N N . GLY A 1 245 ? -6.601 1.633 -9.699 1.00 89.88 245 GLY A N 1
ATOM 1810 C CA . GLY A 1 245 ? -7.350 2.587 -10.525 1.00 89.88 245 GLY A CA 1
ATOM 1811 C C . GLY A 1 245 ? -6.931 4.045 -10.400 1.00 89.88 245 GLY A C 1
ATOM 1812 O O . GLY A 1 245 ? -7.575 4.897 -11.001 1.00 89.88 245 GLY A O 1
ATOM 1813 N N . PHE A 1 246 ? -5.889 4.350 -9.632 1.00 89.75 246 PHE A N 1
ATOM 1814 C CA . PHE A 1 246 ? -5.384 5.709 -9.471 1.00 89.75 246 PHE A CA 1
ATOM 1815 C C . PHE A 1 246 ? -3.875 5.691 -9.225 1.00 89.75 246 PHE A C 1
ATOM 1817 O O . PHE A 1 246 ? -3.394 4.876 -8.438 1.00 89.75 246 PHE A O 1
ATOM 1824 N N . GLY A 1 247 ? -3.138 6.600 -9.868 1.00 89.38 247 GLY A N 1
ATOM 1825 C CA . GLY A 1 247 ? -1.686 6.718 -9.712 1.00 89.38 247 GLY A CA 1
ATOM 1826 C C . GLY A 1 247 ? -0.939 5.504 -10.266 1.00 89.38 247 GLY A C 1
ATOM 1827 O O . GLY A 1 247 ? -0.939 5.274 -11.469 1.00 89.38 247 GLY A O 1
ATOM 1828 N N . SER A 1 248 ? -0.316 4.713 -9.398 1.00 93.81 248 SER A N 1
ATOM 1829 C CA . SER A 1 248 ? 0.440 3.513 -9.765 1.00 93.81 248 SER A CA 1
ATOM 1830 C C . SER A 1 248 ? 0.165 2.369 -8.793 1.00 93.81 248 SER A C 1
ATOM 1832 O O . SER A 1 248 ? -0.424 2.565 -7.727 1.00 93.81 248 SER A O 1
ATOM 1834 N N . GLY A 1 249 ? 0.592 1.155 -9.150 1.00 96.88 249 GLY A N 1
ATOM 1835 C CA . GLY A 1 249 ? 0.555 0.032 -8.216 1.00 96.88 249 GLY A CA 1
ATOM 1836 C C . GLY A 1 249 ? 1.379 0.323 -6.955 1.00 96.88 249 GLY A C 1
ATOM 1837 O O . GLY A 1 249 ? 0.867 0.215 -5.841 1.00 96.88 249 GLY A O 1
ATOM 1838 N N . ILE A 1 250 ? 2.633 0.751 -7.129 1.00 98.44 250 ILE A N 1
ATOM 1839 C CA . ILE A 1 250 ? 3.496 1.267 -6.055 1.00 98.44 250 ILE A CA 1
ATOM 1840 C C . ILE A 1 250 ? 4.178 2.560 -6.518 1.00 98.44 250 ILE A C 1
ATOM 1842 O O . ILE A 1 250 ? 4.935 2.534 -7.489 1.00 98.44 250 ILE A O 1
ATOM 1846 N N . ALA A 1 251 ? 4.003 3.646 -5.764 1.00 96.88 251 ALA A N 1
AT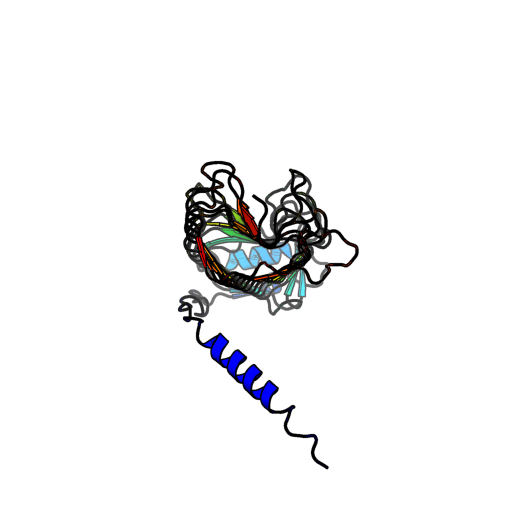OM 1847 C CA . ALA A 1 251 ? 4.726 4.909 -5.929 1.00 96.88 251 ALA A CA 1
ATOM 1848 C C . ALA A 1 251 ? 5.529 5.284 -4.675 1.00 96.88 251 ALA A C 1
ATOM 1850 O O . ALA A 1 251 ? 5.064 5.097 -3.547 1.00 96.88 251 ALA A O 1
ATOM 1851 N N . THR A 1 252 ? 6.701 5.894 -4.868 1.00 96.12 252 THR A N 1
ATOM 1852 C CA . THR A 1 252 ? 7.454 6.591 -3.805 1.00 96.12 252 THR A CA 1
ATOM 1853 C C . THR A 1 252 ? 7.405 8.113 -3.985 1.00 96.12 252 THR A C 1
ATOM 1855 O O . THR A 1 252 ? 6.991 8.583 -5.029 1.00 96.12 252 THR A O 1
ATOM 1858 N N . GLY A 1 253 ? 7.761 8.924 -2.988 1.00 91.94 253 GLY A N 1
ATOM 1859 C CA . GLY A 1 253 ? 7.780 10.395 -3.107 1.00 91.94 253 GLY A CA 1
ATOM 1860 C C . GLY A 1 253 ? 8.978 10.967 -3.892 1.00 91.94 253 GLY A C 1
ATOM 1861 O O . GLY A 1 253 ? 9.995 10.303 -4.032 1.00 91.94 253 GLY A O 1
ATOM 1862 N N . GLN A 1 254 ? 8.881 12.219 -4.371 1.00 87.56 254 GLN A N 1
ATOM 1863 C CA . GLN A 1 254 ? 9.851 12.878 -5.285 1.00 87.56 254 GLN A CA 1
ATOM 1864 C C . GLN A 1 254 ? 10.974 13.725 -4.618 1.00 87.56 254 GLN A C 1
ATOM 1866 O O . GLN A 1 254 ? 11.842 14.235 -5.314 1.00 87.56 254 GLN A O 1
ATOM 1871 N N . VAL A 1 255 ? 10.977 13.973 -3.298 1.00 71.75 255 VAL A N 1
ATOM 1872 C CA . VAL A 1 255 ? 11.785 15.068 -2.678 1.00 71.75 255 VAL A CA 1
ATOM 1873 C C . VAL A 1 255 ? 12.722 14.615 -1.547 1.00 71.75 255 VAL A C 1
ATOM 1875 O O . VAL A 1 255 ? 12.615 13.489 -1.084 1.00 71.75 255 VAL A O 1
ATOM 1878 N N . ALA A 1 256 ? 13.573 15.527 -1.039 1.00 65.81 256 ALA A N 1
ATOM 1879 C CA . ALA A 1 256 ? 14.661 15.304 -0.063 1.00 65.81 256 ALA A CA 1
ATOM 1880 C C . ALA A 1 256 ? 14.324 14.499 1.212 1.00 65.81 256 ALA A C 1
ATOM 1882 O O . ALA A 1 256 ? 15.226 13.940 1.820 1.00 65.81 256 ALA A O 1
ATOM 1883 N N . ASN A 1 257 ? 13.050 14.397 1.601 1.00 77.56 257 ASN A N 1
ATOM 1884 C CA . ASN A 1 257 ? 12.612 13.587 2.748 1.00 77.56 257 ASN A CA 1
ATOM 1885 C C . ASN A 1 257 ? 12.007 12.236 2.318 1.00 77.56 257 ASN A C 1
ATOM 1887 O O . ASN A 1 257 ? 11.232 11.634 3.064 1.00 77.56 257 ASN A O 1
ATOM 1891 N N . CYS A 1 258 ? 12.308 11.784 1.099 1.00 92.25 258 CYS A N 1
ATOM 1892 C CA . CYS A 1 258 ? 11.962 10.470 0.585 1.00 92.25 258 CYS A CA 1
ATOM 1893 C C . CYS A 1 258 ? 13.124 9.920 -0.249 1.00 92.25 258 CYS A C 1
ATOM 1895 O O . CYS A 1 258 ? 13.335 10.361 -1.370 1.00 92.25 258 CYS A O 1
ATOM 1897 N N . HIS A 1 259 ? 13.900 8.995 0.309 1.00 94.38 259 HIS A N 1
ATOM 1898 C CA . HIS A 1 259 ? 15.120 8.454 -0.304 1.00 94.38 259 HIS A CA 1
ATOM 1899 C C . HIS A 1 259 ? 15.490 7.118 0.351 1.00 94.38 259 HIS A C 1
ATOM 1901 O O . HIS A 1 259 ? 14.926 6.756 1.379 1.00 94.38 259 HIS A O 1
ATOM 1907 N N . THR A 1 260 ? 16.459 6.382 -0.192 1.00 96.06 260 THR A N 1
ATOM 1908 C CA . THR A 1 260 ? 16.969 5.146 0.441 1.00 96.06 260 THR A CA 1
ATOM 1909 C C . THR A 1 260 ? 15.861 4.144 0.775 1.00 96.06 260 THR A C 1
ATOM 1911 O O . THR A 1 260 ? 15.722 3.665 1.904 1.00 96.06 260 THR A O 1
ATOM 1914 N N . ILE A 1 261 ? 15.038 3.841 -0.228 1.00 98.19 261 ILE A N 1
ATOM 1915 C CA . ILE A 1 261 ? 13.965 2.852 -0.136 1.00 98.19 261 ILE A CA 1
ATOM 1916 C C . ILE A 1 261 ? 14.382 1.582 -0.873 1.00 98.19 261 ILE A C 1
ATOM 1918 O O . ILE A 1 261 ? 14.927 1.630 -1.978 1.00 98.19 261 ILE A O 1
ATOM 1922 N N . GLN A 1 262 ? 14.084 0.431 -0.277 1.00 98.81 262 GLN A N 1
ATOM 1923 C CA . GLN A 1 262 ? 14.187 -0.870 -0.929 1.00 98.81 262 GLN A CA 1
ATOM 1924 C C . GLN A 1 262 ? 12.804 -1.305 -1.422 1.00 98.81 262 GLN A C 1
ATOM 1926 O O . GLN A 1 262 ? 11.962 -1.729 -0.634 1.00 98.81 262 GLN A O 1
ATOM 1931 N N . VAL A 1 263 ? 12.566 -1.221 -2.730 1.00 98.88 263 VAL A N 1
ATOM 1932 C CA . VAL A 1 263 ? 11.354 -1.730 -3.388 1.00 98.88 263 VAL A CA 1
ATOM 1933 C C . VAL A 1 263 ? 11.691 -3.079 -4.014 1.00 98.88 263 VAL A C 1
ATOM 1935 O O . VAL A 1 263 ? 12.314 -3.127 -5.075 1.00 98.88 263 VAL A O 1
ATOM 1938 N N . THR A 1 264 ? 11.354 -4.192 -3.355 1.00 98.88 264 THR A N 1
ATOM 1939 C CA . THR A 1 264 ? 11.874 -5.510 -3.761 1.00 98.88 264 THR A CA 1
ATOM 1940 C C . THR A 1 264 ? 10.861 -6.650 -3.794 1.00 98.88 264 THR A C 1
ATOM 1942 O O . THR A 1 264 ? 10.090 -6.855 -2.861 1.00 98.88 264 THR A O 1
ATOM 1945 N N . GLY A 1 265 ? 10.877 -7.450 -4.861 1.00 98.75 265 GLY A N 1
ATOM 1946 C CA . GLY A 1 265 ? 10.055 -8.662 -4.945 1.00 98.75 265 GLY A CA 1
ATOM 1947 C C . GLY A 1 265 ? 8.545 -8.416 -5.007 1.00 98.75 265 GLY A C 1
ATOM 1948 O O . GLY A 1 265 ? 7.777 -9.334 -4.732 1.00 98.75 265 GLY A O 1
ATOM 1949 N N . ASN A 1 266 ? 8.100 -7.198 -5.319 1.00 98.94 266 ASN A N 1
ATOM 1950 C CA . ASN A 1 266 ? 6.681 -6.873 -5.434 1.00 98.94 266 ASN A CA 1
ATOM 1951 C C . ASN A 1 266 ? 6.144 -7.235 -6.823 1.00 98.94 266 ASN A C 1
ATOM 1953 O O . ASN A 1 266 ? 6.891 -7.307 -7.802 1.00 98.94 266 ASN A O 1
ATOM 1957 N N . THR A 1 267 ? 4.830 -7.413 -6.917 1.00 98.94 267 THR A N 1
ATOM 1958 C CA . THR A 1 267 ? 4.120 -7.597 -8.187 1.00 98.94 267 THR A CA 1
ATOM 1959 C C . THR A 1 267 ? 3.053 -6.523 -8.346 1.00 98.94 267 THR A C 1
ATOM 1961 O O . THR A 1 267 ? 2.210 -6.403 -7.465 1.00 98.94 267 THR A O 1
ATOM 1964 N N . CYS A 1 268 ? 3.057 -5.796 -9.466 1.00 98.75 268 CYS A N 1
ATOM 1965 C CA . CYS A 1 268 ? 2.009 -4.835 -9.826 1.00 98.75 268 CYS A CA 1
ATOM 1966 C C . CYS A 1 268 ? 1.387 -5.206 -11.175 1.00 98.75 268 CYS A C 1
ATOM 1968 O O . CYS A 1 268 ? 2.099 -5.318 -12.182 1.00 98.75 268 CYS A O 1
ATOM 1970 N N . THR A 1 269 ? 0.068 -5.393 -11.207 1.00 97.94 269 THR A N 1
ATOM 1971 C CA . THR A 1 269 ? -0.632 -5.841 -12.414 1.00 97.94 269 THR A CA 1
ATOM 1972 C C . THR A 1 269 ? -2.046 -5.299 -12.563 1.00 97.94 269 THR A C 1
ATOM 1974 O O . THR A 1 269 ? -2.664 -4.857 -11.598 1.00 97.94 269 THR A O 1
ATOM 1977 N N . GLY A 1 270 ? -2.582 -5.344 -13.782 1.00 94.69 270 GLY A N 1
ATOM 1978 C CA . GLY A 1 270 ? -3.999 -5.108 -14.032 1.00 94.69 270 GLY A CA 1
ATOM 1979 C C . GLY A 1 270 ? -4.439 -3.660 -13.832 1.00 94.69 270 GLY A C 1
ATOM 1980 O O . GLY A 1 270 ? -5.634 -3.401 -13.834 1.00 94.69 270 GLY A O 1
ATOM 1981 N N . GLY A 1 271 ? -3.528 -2.693 -13.665 1.00 93.19 271 GLY A N 1
ATOM 1982 C CA . GLY A 1 271 ? -3.914 -1.289 -13.489 1.00 93.19 271 GLY A CA 1
ATOM 1983 C C . GLY A 1 271 ? -4.719 -0.768 -14.687 1.00 93.19 271 GLY A C 1
ATOM 1984 O O . GLY A 1 271 ? -4.276 -0.909 -15.829 1.00 93.19 271 GLY A O 1
ATOM 1985 N N . ARG A 1 272 ? -5.914 -0.202 -14.462 1.00 89.12 272 ARG A N 1
ATOM 1986 C CA . ARG A 1 272 ? -6.838 0.245 -15.536 1.00 89.12 272 ARG A CA 1
ATOM 1987 C C . ARG A 1 272 ? -7.442 1.634 -15.334 1.00 89.12 272 ARG A C 1
ATOM 1989 O O . ARG A 1 272 ? -8.261 2.039 -16.148 1.00 89.12 272 ARG A O 1
ATOM 1996 N N . GLY A 1 273 ? -7.067 2.359 -14.286 1.00 84.31 273 GLY A N 1
ATOM 1997 C CA . GLY A 1 273 ? -7.529 3.736 -14.095 1.00 84.31 273 GLY A CA 1
ATOM 1998 C C . GLY A 1 273 ? -6.517 4.785 -14.549 1.00 84.31 273 GLY A C 1
ATOM 1999 O O . GLY A 1 273 ? -5.526 4.462 -15.211 1.00 84.31 273 GLY A O 1
ATOM 2000 N N . PHE A 1 274 ? -6.769 6.036 -14.168 1.00 81.12 274 PHE A N 1
ATOM 2001 C CA . PHE A 1 274 ? -5.887 7.172 -14.425 1.00 81.12 274 PHE A CA 1
ATOM 2002 C C . PHE A 1 274 ? -5.885 8.166 -13.255 1.00 81.12 274 PHE A C 1
ATOM 2004 O O . PHE A 1 274 ? -6.791 8.155 -12.419 1.00 81.12 274 PHE A O 1
ATOM 2011 N N . ASP A 1 275 ? -4.833 8.979 -13.167 1.00 78.88 275 ASP A N 1
ATOM 2012 C CA . ASP A 1 275 ? -4.681 10.038 -12.166 1.00 78.88 275 ASP A CA 1
ATOM 2013 C C . ASP A 1 275 ? -5.390 11.351 -12.563 1.00 78.88 275 ASP A C 1
ATOM 2015 O O . ASP A 1 275 ? -6.007 11.458 -13.620 1.00 78.88 275 ASP A O 1
ATOM 2019 N N . GLU A 1 276 ? -5.287 12.385 -11.724 1.00 78.50 276 GLU A N 1
ATOM 2020 C CA . GLU A 1 276 ? -5.907 13.704 -11.958 1.00 78.50 276 GLU A CA 1
ATOM 2021 C C . GLU A 1 276 ? -5.421 14.384 -13.255 1.00 78.50 276 GLU A C 1
ATOM 2023 O O . GLU A 1 276 ? -6.123 15.215 -13.832 1.00 78.50 276 GLU A O 1
ATOM 2028 N N . ASN A 1 277 ? -4.248 13.991 -13.757 1.00 78.94 277 ASN A N 1
ATOM 2029 C CA . ASN A 1 277 ? -3.658 14.491 -14.995 1.00 78.94 277 ASN A CA 1
ATOM 2030 C C . ASN A 1 277 ? -4.020 13.626 -16.215 1.00 78.94 277 ASN A C 1
ATOM 2032 O O . ASN A 1 277 ? -3.442 13.815 -17.284 1.00 78.94 277 ASN A O 1
ATOM 2036 N N . HIS A 1 278 ? -4.959 12.681 -16.073 1.00 81.50 278 HIS A N 1
ATOM 2037 C CA . HIS A 1 278 ? -5.312 11.682 -17.090 1.00 81.50 278 HIS A CA 1
ATOM 2038 C C . HIS A 1 278 ? -4.133 10.780 -17.499 1.00 81.50 278 HIS A C 1
ATOM 2040 O O . HIS A 1 278 ? -4.083 10.248 -18.612 1.00 81.50 278 HIS A O 1
ATOM 2046 N N . THR A 1 279 ? -3.186 10.562 -16.585 1.00 83.38 279 THR A N 1
ATOM 2047 C CA . THR A 1 279 ? -2.088 9.610 -16.758 1.00 83.38 279 THR A CA 1
ATOM 2048 C C . THR A 1 279 ? -2.554 8.227 -16.333 1.00 83.38 279 THR A C 1
ATOM 2050 O O . THR A 1 279 ? -2.966 8.019 -15.194 1.00 83.38 279 THR A O 1
ATOM 2053 N N . TRP A 1 280 ? -2.487 7.264 -17.249 1.00 89.06 280 TRP A N 1
ATOM 2054 C CA . TRP A 1 280 ? -2.876 5.883 -16.978 1.00 89.06 280 TRP A CA 1
ATOM 2055 C C . TRP A 1 280 ? -1.970 5.213 -15.950 1.00 89.06 280 TRP A C 1
ATOM 2057 O O . TRP A 1 280 ? -0.765 5.469 -15.901 1.00 89.06 280 TRP A O 1
ATOM 2067 N N . VAL A 1 281 ? -2.554 4.287 -15.189 1.00 91.38 281 VAL A N 1
ATOM 2068 C CA . VAL A 1 281 ? -1.865 3.596 -14.098 1.00 91.38 281 VAL A CA 1
ATOM 2069 C C . VAL A 1 281 ? -0.666 2.790 -14.595 1.00 91.38 281 VAL A C 1
ATOM 2071 O O . VAL A 1 281 ? -0.791 1.913 -15.458 1.00 91.38 281 VAL A O 1
ATOM 2074 N N . SER A 1 282 ? 0.497 3.086 -14.020 1.00 94.75 282 SER A N 1
ATOM 2075 C CA . SER A 1 282 ? 1.745 2.342 -14.191 1.00 94.75 282 SER A CA 1
ATOM 2076 C C . SER A 1 282 ? 1.884 1.251 -13.122 1.00 94.75 282 SER A C 1
ATOM 2078 O O . SER A 1 282 ? 1.208 1.269 -12.089 1.00 94.75 282 SER A O 1
ATOM 2080 N N . GLY A 1 283 ? 2.760 0.270 -13.354 1.00 97.50 283 GLY A N 1
ATOM 2081 C CA . GLY A 1 283 ? 3.046 -0.743 -12.335 1.00 97.50 283 GLY A CA 1
ATOM 2082 C C . GLY A 1 283 ? 3.783 -0.139 -11.136 1.00 97.50 283 GLY A C 1
ATOM 2083 O O . GLY A 1 283 ? 3.344 -0.267 -9.993 1.00 97.50 283 GLY A O 1
ATOM 2084 N N . PHE A 1 284 ? 4.892 0.545 -11.412 1.00 98.50 284 PHE A N 1
ATOM 2085 C CA . PHE A 1 284 ? 5.762 1.151 -10.410 1.00 98.50 284 PHE A CA 1
ATOM 2086 C C . PHE A 1 284 ? 6.189 2.555 -10.810 1.00 98.50 284 PHE A C 1
ATOM 2088 O O . PHE A 1 284 ? 6.539 2.793 -11.967 1.00 98.50 284 PHE A O 1
ATOM 2095 N N . GLU A 1 285 ? 6.291 3.425 -9.813 1.00 97.12 285 GLU A N 1
ATOM 2096 C CA . GLU A 1 285 ? 6.899 4.744 -9.920 1.00 97.12 285 GLU A CA 1
ATOM 2097 C C . GLU A 1 285 ? 7.900 4.960 -8.785 1.00 97.12 285 GLU A C 1
ATOM 2099 O O . GLU A 1 285 ? 7.547 5.279 -7.649 1.00 97.12 285 GLU A O 1
ATOM 2104 N N . LEU A 1 286 ? 9.181 4.767 -9.093 1.00 97.69 286 LEU A N 1
ATOM 2105 C CA . LEU A 1 286 ? 10.265 5.058 -8.167 1.00 97.69 286 LEU A CA 1
ATOM 2106 C C . LEU A 1 286 ? 10.718 6.505 -8.358 1.00 97.69 286 LEU A C 1
ATOM 2108 O O . LEU A 1 286 ? 11.582 6.790 -9.190 1.00 97.69 286 LEU A O 1
ATOM 2112 N N . TRP A 1 287 ? 10.139 7.407 -7.575 1.00 96.44 287 TRP A N 1
ATOM 2113 C CA . TRP A 1 287 ? 10.508 8.820 -7.568 1.00 96.44 287 TRP A CA 1
ATOM 2114 C C . TRP A 1 287 ? 11.633 9.146 -6.572 1.00 96.44 287 TRP A C 1
ATOM 2116 O O . TRP A 1 287 ? 12.390 10.087 -6.785 1.00 96.44 287 TRP A O 1
ATOM 2126 N N . ALA A 1 288 ? 11.776 8.349 -5.513 1.00 95.88 288 ALA A N 1
ATOM 2127 C CA . ALA A 1 288 ? 12.751 8.575 -4.450 1.00 95.88 288 ALA A CA 1
ATOM 2128 C C . ALA A 1 288 ? 14.201 8.295 -4.905 1.00 95.88 288 ALA A C 1
ATOM 2130 O O . ALA A 1 288 ? 14.468 7.186 -5.382 1.00 95.88 288 ALA A O 1
ATOM 2131 N N . PRO A 1 289 ? 15.154 9.233 -4.730 1.00 96.12 289 PRO A N 1
ATOM 2132 C CA . PRO A 1 289 ? 16.568 9.011 -5.029 1.00 96.12 289 PRO A CA 1
ATOM 2133 C C . PRO A 1 289 ? 17.239 8.011 -4.076 1.00 96.12 289 PRO A C 1
ATOM 2135 O O . PRO A 1 289 ? 16.659 7.565 -3.079 1.00 96.12 289 PRO A O 1
ATOM 2138 N N . ASP A 1 290 ? 18.475 7.635 -4.415 1.00 97.12 290 ASP A N 1
ATOM 2139 C CA . ASP A 1 290 ? 19.371 6.775 -3.628 1.00 97.12 290 ASP A CA 1
ATOM 2140 C C . ASP A 1 290 ? 18.711 5.451 -3.208 1.00 97.12 290 ASP A C 1
ATOM 2142 O O . ASP A 1 290 ? 18.960 4.901 -2.135 1.00 97.12 290 ASP A O 1
ATOM 2146 N N . SER A 1 291 ? 17.799 4.969 -4.053 1.00 98.31 291 SER A N 1
ATOM 2147 C CA . SER A 1 291 ? 16.898 3.853 -3.769 1.00 98.31 291 SER A CA 1
ATOM 2148 C C . SER A 1 291 ? 17.179 2.652 -4.666 1.00 98.31 291 SER A C 1
ATOM 2150 O O . SER A 1 291 ? 17.773 2.761 -5.742 1.00 98.31 291 SER A O 1
ATOM 2152 N N . VAL A 1 292 ? 16.722 1.481 -4.231 1.00 98.88 292 VAL A N 1
ATOM 2153 C CA . VAL A 1 292 ? 16.863 0.225 -4.970 1.00 98.88 292 VAL A CA 1
ATOM 2154 C C . VAL A 1 292 ? 15.483 -0.283 -5.356 1.00 98.88 292 VAL A C 1
ATOM 2156 O O . VAL A 1 292 ? 14.644 -0.506 -4.488 1.00 98.88 292 VAL A O 1
ATOM 2159 N N . ILE A 1 293 ? 15.274 -0.545 -6.644 1.00 98.81 293 ILE A N 1
ATOM 2160 C CA . ILE A 1 293 ? 14.119 -1.295 -7.143 1.00 98.81 293 ILE A CA 1
ATOM 2161 C C . ILE A 1 293 ? 14.615 -2.608 -7.748 1.00 98.81 293 ILE A C 1
ATOM 2163 O O . ILE A 1 293 ? 15.304 -2.626 -8.773 1.00 98.81 293 ILE A O 1
ATOM 2167 N N . ALA A 1 294 ? 14.339 -3.718 -7.062 1.00 98.81 294 ALA A N 1
ATOM 2168 C CA . ALA A 1 294 ? 14.942 -5.008 -7.375 1.00 98.81 294 ALA A CA 1
ATOM 2169 C C . ALA A 1 294 ? 13.949 -6.169 -7.447 1.00 98.81 294 ALA A C 1
ATOM 2171 O O . ALA A 1 294 ? 13.102 -6.329 -6.577 1.00 98.81 294 ALA A O 1
ATOM 2172 N N . ASN A 1 295 ? 14.114 -7.052 -8.431 1.00 98.75 295 ASN A N 1
ATOM 2173 C CA . ASN A 1 295 ? 13.369 -8.314 -8.522 1.00 98.75 295 ASN A CA 1
ATOM 2174 C C . ASN A 1 295 ? 11.836 -8.148 -8.504 1.00 98.75 295 ASN A C 1
ATOM 2176 O O . ASN A 1 295 ? 11.118 -9.053 -8.083 1.00 98.75 295 ASN A O 1
ATOM 2180 N N . ASN A 1 296 ? 11.322 -6.992 -8.931 1.00 98.94 296 ASN A N 1
ATOM 2181 C CA . ASN A 1 296 ? 9.887 -6.747 -9.024 1.00 98.94 296 ASN A CA 1
ATOM 2182 C C . ASN A 1 296 ? 9.344 -7.232 -10.367 1.00 98.94 296 ASN A C 1
ATOM 2184 O O . ASN A 1 296 ? 10.080 -7.338 -11.351 1.00 98.94 296 ASN A O 1
ATOM 2188 N N . THR A 1 297 ? 8.040 -7.491 -10.408 1.00 98.88 297 THR A N 1
ATOM 2189 C CA . THR A 1 297 ? 7.327 -7.878 -11.625 1.00 98.88 297 THR A CA 1
ATOM 2190 C C . THR A 1 297 ? 6.206 -6.886 -11.919 1.00 98.88 297 THR A C 1
ATOM 2192 O O . THR A 1 297 ? 5.296 -6.721 -11.112 1.00 98.88 297 THR A O 1
ATOM 2195 N N . ALA A 1 298 ? 6.249 -6.242 -13.082 1.00 98.62 298 ALA A N 1
ATOM 2196 C CA . ALA A 1 298 ? 5.203 -5.345 -13.561 1.00 98.62 298 ALA A CA 1
ATOM 2197 C C . ALA A 1 298 ? 4.607 -5.898 -14.851 1.00 98.62 298 ALA A C 1
ATOM 2199 O O . ALA A 1 298 ? 5.333 -6.080 -15.830 1.00 98.62 298 ALA A O 1
ATOM 2200 N N . TYR A 1 299 ? 3.309 -6.172 -14.885 1.00 97.50 299 TYR A N 1
ATOM 2201 C CA . TYR A 1 299 ? 2.713 -6.676 -16.115 1.00 97.50 299 TYR A CA 1
ATOM 2202 C C . TYR A 1 299 ? 1.262 -6.303 -16.295 1.00 97.50 299 TYR A C 1
ATOM 2204 O O . TYR A 1 299 ? 0.525 -6.177 -15.323 1.00 97.50 299 TYR A O 1
ATOM 2212 N N . ASP A 1 300 ? 0.848 -6.197 -17.555 1.00 95.44 300 ASP A N 1
ATOM 2213 C CA . ASP A 1 300 ? -0.545 -5.939 -17.905 1.00 95.44 300 ASP A CA 1
ATOM 2214 C C . ASP A 1 300 ? -1.095 -4.676 -17.225 1.00 95.44 300 ASP A C 1
ATOM 2216 O O . ASP A 1 300 ? -2.222 -4.665 -16.747 1.00 95.44 300 ASP A O 1
ATOM 2220 N N . ASN A 1 301 ? -0.293 -3.615 -17.117 1.00 95.44 301 ASN A N 1
ATOM 2221 C CA . ASN A 1 301 ? -0.739 -2.315 -16.612 1.00 95.44 301 ASN A CA 1
ATOM 2222 C C . ASN A 1 301 ? -1.157 -1.390 -17.766 1.00 95.44 301 ASN A C 1
ATOM 2224 O O . ASN A 1 301 ? -0.699 -1.552 -18.898 1.00 95.44 301 ASN A O 1
ATOM 2228 N N . GLY A 1 302 ? -2.043 -0.429 -17.486 1.00 93.00 302 GLY A N 1
ATOM 2229 C CA . GLY A 1 302 ? -2.587 0.511 -18.473 1.00 93.00 302 GLY A CA 1
ATOM 2230 C C . GLY A 1 302 ? -1.511 1.351 -19.157 1.00 93.00 302 GLY A C 1
ATOM 2231 O O . GLY A 1 302 ? -1.552 1.519 -20.375 1.00 93.00 302 GLY A O 1
ATOM 2232 N N . SER A 1 303 ? -0.533 1.803 -18.369 1.00 92.38 303 SER A N 1
ATOM 2233 C CA . SER A 1 303 ? 0.665 2.533 -18.791 1.00 92.38 303 SER A CA 1
ATOM 2234 C C . SER A 1 303 ? 1.919 1.654 -18.670 1.00 92.38 303 SER A C 1
ATOM 2236 O O . SER A 1 303 ? 1.838 0.429 -18.647 1.00 92.38 303 SER A O 1
ATOM 2238 N N . SER A 1 304 ? 3.097 2.275 -18.616 1.00 93.12 304 SER A N 1
ATOM 2239 C CA . SER A 1 304 ? 4.401 1.612 -18.510 1.00 93.12 304 SER A CA 1
ATOM 2240 C C . SER A 1 304 ? 4.528 0.741 -17.257 1.00 93.12 304 SER A C 1
ATOM 2242 O O . SER A 1 304 ? 3.892 0.991 -16.233 1.00 93.12 304 SER A O 1
ATOM 2244 N N . GLY A 1 305 ? 5.384 -0.278 -17.328 1.00 96.81 305 GLY A N 1
ATOM 2245 C CA . GLY A 1 305 ? 5.578 -1.206 -16.219 1.00 96.81 305 GLY A CA 1
ATOM 2246 C C . GLY A 1 305 ? 6.331 -0.581 -15.050 1.00 96.81 305 GLY A C 1
ATOM 2247 O O . GLY A 1 305 ? 5.778 -0.477 -13.958 1.00 96.81 305 GLY A O 1
ATOM 2248 N N . ILE A 1 306 ? 7.582 -0.164 -15.265 1.00 98.12 306 ILE A N 1
ATOM 2249 C CA . ILE A 1 306 ? 8.434 0.405 -14.211 1.00 98.12 306 ILE A CA 1
ATOM 2250 C C . ILE A 1 306 ? 8.980 1.761 -14.646 1.00 98.12 306 ILE A C 1
ATOM 2252 O O . ILE A 1 306 ? 9.765 1.861 -15.588 1.00 98.12 306 ILE A O 1
ATOM 2256 N N . ILE A 1 307 ? 8.588 2.804 -13.925 1.00 97.38 307 ILE A N 1
ATOM 2257 C CA . ILE A 1 307 ? 9.059 4.170 -14.118 1.00 97.38 307 ILE A CA 1
ATOM 2258 C C . ILE A 1 307 ? 10.052 4.513 -13.008 1.00 97.38 307 ILE A C 1
ATOM 2260 O O . ILE A 1 307 ? 9.792 4.281 -11.828 1.00 97.38 307 ILE A O 1
ATOM 2264 N N . VAL A 1 308 ? 11.195 5.073 -13.392 1.00 97.94 308 VAL A N 1
ATOM 2265 C CA . VAL A 1 308 ? 12.262 5.513 -12.492 1.00 97.94 308 VAL A CA 1
ATOM 2266 C C . VAL A 1 308 ? 12.501 6.992 -12.742 1.00 97.94 308 VAL A C 1
ATOM 2268 O O . VAL A 1 308 ? 12.838 7.387 -13.854 1.00 97.94 308 VAL A O 1
ATOM 2271 N N . GLY A 1 309 ? 12.317 7.806 -11.711 1.00 96.88 309 GLY A N 1
ATOM 2272 C CA . GLY A 1 309 ? 12.659 9.227 -11.704 1.00 96.88 309 GLY A CA 1
ATOM 2273 C C . GLY A 1 309 ? 13.487 9.647 -10.490 1.00 96.88 309 GLY A C 1
ATOM 2274 O O . GLY A 1 309 ? 13.795 10.824 -10.372 1.00 96.88 309 GLY A O 1
ATOM 2275 N N . GLY A 1 310 ? 13.858 8.719 -9.605 1.00 96.69 310 GLY A N 1
ATOM 2276 C CA . GLY A 1 310 ? 14.830 8.967 -8.542 1.00 96.69 310 GLY A CA 1
ATOM 2277 C C . GLY A 1 310 ? 16.267 8.953 -9.063 1.00 96.69 310 GLY A C 1
ATOM 2278 O O . GLY A 1 310 ? 16.634 8.108 -9.881 1.00 96.69 310 GLY A O 1
ATOM 2279 N N . GLN A 1 311 ? 17.086 9.885 -8.578 1.00 96.19 311 GLN A N 1
ATOM 2280 C CA . GLN A 1 311 ? 18.507 9.962 -8.918 1.00 96.19 311 GLN A CA 1
ATOM 2281 C C . GLN A 1 311 ? 19.304 8.865 -8.195 1.00 96.19 311 GLN A C 1
ATOM 2283 O O . GLN A 1 311 ? 18.949 8.473 -7.086 1.00 96.19 311 GLN A O 1
ATOM 2288 N N . ASN A 1 312 ? 20.420 8.417 -8.780 1.00 97.38 312 ASN A N 1
ATOM 2289 C CA . ASN A 1 312 ? 21.362 7.469 -8.161 1.00 97.38 312 ASN A CA 1
ATOM 2290 C C . ASN A 1 312 ? 20.718 6.125 -7.760 1.00 97.38 312 ASN A C 1
ATOM 2292 O O . ASN A 1 312 ? 21.126 5.489 -6.786 1.00 97.38 312 ASN A O 1
ATOM 2296 N N . CYS A 1 313 ? 19.696 5.677 -8.487 1.00 98.56 313 CYS A N 1
ATOM 2297 C CA . CYS A 1 313 ? 19.000 4.441 -8.160 1.00 98.56 313 CYS A CA 1
ATOM 2298 C C . CYS A 1 313 ? 19.697 3.201 -8.736 1.00 98.56 313 CYS A C 1
ATOM 2300 O O . CYS A 1 313 ? 20.318 3.231 -9.802 1.00 98.56 313 CYS A O 1
ATOM 2302 N N . ILE A 1 314 ? 19.521 2.062 -8.063 1.00 98.88 314 ILE A N 1
ATOM 2303 C CA . ILE A 1 314 ? 19.872 0.743 -8.606 1.00 98.88 314 ILE A CA 1
ATOM 2304 C C . ILE A 1 314 ? 18.587 0.039 -9.032 1.00 98.88 314 ILE A C 1
ATOM 2306 O O . ILE A 1 314 ? 17.737 -0.295 -8.205 1.00 98.88 314 ILE A O 1
ATOM 2310 N N . VAL A 1 315 ? 18.469 -0.229 -10.329 1.00 98.81 315 VAL A N 1
ATOM 2311 C CA . VAL A 1 315 ? 17.312 -0.879 -10.948 1.00 98.81 315 VAL A CA 1
ATOM 2312 C C . VAL A 1 315 ? 17.759 -2.257 -11.414 1.00 98.81 315 VAL A C 1
ATOM 2314 O O . VAL A 1 315 ? 18.433 -2.362 -12.437 1.00 98.81 315 VAL A O 1
ATOM 2317 N N . ARG A 1 316 ? 17.460 -3.326 -10.666 1.00 98.69 316 ARG A N 1
ATOM 2318 C CA . ARG A 1 316 ? 18.071 -4.641 -10.945 1.00 98.69 316 ARG A CA 1
ATOM 2319 C C . ARG A 1 316 ? 17.128 -5.838 -10.957 1.00 98.69 316 ARG A C 1
ATOM 2321 O O . ARG A 1 316 ? 16.297 -5.988 -10.072 1.00 98.69 316 ARG A O 1
ATOM 2328 N N . GLY A 1 317 ? 17.312 -6.745 -11.914 1.00 98.50 317 GLY A N 1
ATOM 2329 C CA . GLY A 1 317 ? 16.621 -8.040 -11.940 1.00 98.50 317 GLY A CA 1
ATOM 2330 C C . GLY A 1 317 ? 15.096 -7.956 -12.063 1.00 98.50 317 GLY A C 1
ATOM 2331 O O . GLY A 1 317 ? 14.402 -8.926 -11.763 1.00 98.50 317 GLY A O 1
ATOM 2332 N N . ASN A 1 318 ? 14.548 -6.803 -12.453 1.00 98.88 318 ASN A N 1
ATOM 2333 C CA . ASN A 1 318 ? 13.106 -6.626 -12.569 1.00 98.88 318 ASN A CA 1
ATOM 2334 C C . ASN A 1 318 ? 12.589 -7.222 -13.886 1.00 98.88 318 ASN A C 1
ATOM 2336 O O . ASN A 1 318 ? 13.297 -7.246 -14.896 1.00 98.88 318 ASN A O 1
ATOM 2340 N N . LYS A 1 319 ? 11.328 -7.658 -13.882 1.00 98.50 319 LYS A N 1
ATOM 2341 C CA . LYS A 1 319 ? 10.611 -8.169 -15.056 1.00 98.50 319 LYS A CA 1
ATOM 2342 C C . LYS A 1 319 ? 9.450 -7.244 -15.396 1.00 98.50 319 LYS A C 1
ATOM 2344 O O . LYS A 1 319 ? 8.627 -6.959 -14.530 1.00 98.50 319 LYS A O 1
ATOM 2349 N N . SER A 1 320 ? 9.363 -6.809 -16.647 1.00 97.50 320 SER A N 1
ATOM 2350 C CA . SER A 1 320 ? 8.313 -5.899 -17.101 1.00 97.50 320 SER A CA 1
ATOM 2351 C C . SER A 1 320 ? 7.728 -6.322 -18.447 1.00 97.50 320 SER A C 1
ATOM 2353 O O . SER A 1 320 ? 8.422 -6.269 -19.460 1.00 97.50 320 SER A O 1
ATOM 2355 N N . TYR A 1 321 ? 6.478 -6.782 -18.488 1.00 95.69 321 TYR A N 1
ATOM 2356 C CA . TYR A 1 321 ? 5.933 -7.364 -19.717 1.00 95.69 321 TYR A CA 1
ATOM 2357 C C . TYR A 1 321 ? 4.457 -7.079 -19.967 1.00 95.69 321 TYR A C 1
ATOM 2359 O O . TYR A 1 321 ? 3.665 -6.943 -19.041 1.00 95.69 321 TYR A O 1
ATOM 2367 N N . ASN A 1 322 ? 4.069 -7.023 -21.242 1.00 94.12 322 ASN A N 1
ATOM 2368 C CA . ASN A 1 322 ? 2.685 -6.792 -21.677 1.00 94.12 322 ASN A CA 1
ATOM 2369 C C . ASN A 1 322 ? 2.021 -5.532 -21.070 1.00 94.12 322 ASN A C 1
ATOM 2371 O O . ASN A 1 322 ? 0.798 -5.488 -20.951 1.00 94.12 322 ASN A O 1
ATOM 2375 N N . ASN A 1 323 ? 2.794 -4.536 -20.628 1.00 94.62 323 ASN A N 1
ATOM 2376 C CA . ASN A 1 323 ? 2.263 -3.275 -20.102 1.00 94.62 323 ASN A CA 1
ATOM 2377 C C . ASN A 1 323 ? 1.788 -2.352 -21.237 1.00 94.62 323 ASN A C 1
ATOM 2379 O O . ASN A 1 323 ? 1.868 -2.703 -22.410 1.00 94.62 323 ASN A O 1
ATOM 2383 N N . GLY A 1 324 ? 1.303 -1.158 -20.903 1.00 91.88 324 GLY A N 1
ATOM 2384 C CA . GLY A 1 324 ? 0.838 -0.185 -21.886 1.00 91.88 324 GLY A CA 1
ATOM 2385 C C . GLY A 1 324 ? -0.473 -0.590 -22.551 1.00 91.88 324 GLY A C 1
ATOM 2386 O O . GLY A 1 324 ? -0.686 -0.274 -23.718 1.00 91.88 324 GLY A O 1
ATOM 2387 N N . VAL A 1 325 ? -1.345 -1.320 -21.851 1.00 91.69 325 VAL A N 1
ATOM 2388 C CA . VAL A 1 325 ? -2.519 -1.928 -22.496 1.00 91.69 325 VAL A CA 1
ATOM 2389 C C . VAL A 1 325 ? -3.588 -0.929 -22.934 1.00 91.69 325 VAL A C 1
ATOM 2391 O O . VAL A 1 325 ? -4.474 -1.277 -23.709 1.00 91.69 325 VAL A O 1
ATOM 2394 N N . GLN A 1 326 ? -3.506 0.308 -22.440 1.00 88.75 326 GLN A N 1
ATOM 2395 C CA . GLN A 1 326 ? -4.431 1.388 -22.785 1.00 88.75 326 GLN A CA 1
ATOM 2396 C C . GLN A 1 326 ? -3.791 2.431 -23.705 1.00 88.75 326 GLN A C 1
ATOM 2398 O O . GLN A 1 326 ? -4.454 2.970 -24.586 1.00 88.75 326 GLN A O 1
ATOM 2403 N N . THR A 1 327 ? -2.496 2.707 -23.539 1.00 86.25 327 THR A N 1
ATOM 2404 C CA . THR A 1 327 ? -1.818 3.810 -24.246 1.00 86.25 327 THR A CA 1
ATOM 2405 C C . THR A 1 327 ? -0.698 3.374 -25.182 1.00 86.25 327 THR A C 1
ATOM 2407 O O . THR A 1 327 ? -0.066 4.217 -25.815 1.00 86.25 327 THR A O 1
ATOM 2410 N N . GLY A 1 328 ? -0.386 2.079 -25.237 1.00 85.19 328 GLY A N 1
ATOM 2411 C CA . GLY A 1 328 ? 0.991 1.667 -25.481 1.00 85.19 328 GLY A CA 1
ATOM 2412 C C . GLY A 1 328 ? 1.875 2.076 -24.299 1.00 85.19 328 GLY A C 1
ATOM 2413 O O . GLY A 1 328 ? 1.458 2.791 -23.382 1.00 85.19 328 GLY A O 1
ATOM 2414 N N . GLY A 1 329 ? 3.109 1.601 -24.262 1.00 86.62 329 GLY A N 1
ATOM 2415 C CA . GLY A 1 329 ? 3.981 1.944 -23.145 1.00 86.62 329 GLY A CA 1
ATOM 2416 C C . GLY A 1 329 ? 5.331 1.273 -23.202 1.00 86.62 329 GLY A C 1
ATOM 2417 O O . GLY A 1 329 ? 5.700 0.657 -24.201 1.00 86.62 329 GLY A O 1
ATOM 2418 N N . TYR A 1 330 ? 6.058 1.403 -22.103 1.00 92.19 330 TYR A N 1
ATOM 2419 C CA . TYR A 1 330 ? 7.419 0.912 -21.982 1.00 92.19 330 TYR A CA 1
ATOM 2420 C C . TYR A 1 330 ? 7.489 -0.164 -20.905 1.00 92.19 330 TYR A C 1
ATOM 2422 O O . TYR A 1 330 ? 6.785 -0.088 -19.891 1.00 92.19 330 TYR A O 1
ATOM 2430 N N . GLY A 1 331 ? 8.369 -1.145 -21.090 1.00 95.06 331 GLY A N 1
ATOM 2431 C CA . GLY A 1 331 ? 8.742 -2.034 -19.994 1.00 95.06 331 GLY A CA 1
ATOM 2432 C C . GLY A 1 331 ? 9.344 -1.220 -18.850 1.00 95.06 331 GLY A C 1
ATOM 2433 O O . GLY A 1 331 ? 8.859 -1.261 -17.715 1.00 95.06 331 GLY A O 1
ATOM 2434 N N . PHE A 1 332 ? 10.342 -0.411 -19.185 1.00 96.62 332 PHE A N 1
ATOM 2435 C CA . PHE A 1 332 ? 11.040 0.487 -18.279 1.00 96.62 332 PHE A CA 1
ATOM 2436 C C . PHE A 1 332 ? 11.061 1.911 -18.834 1.00 96.62 332 PHE A C 1
ATOM 2438 O O . PHE A 1 332 ? 11.211 2.102 -20.037 1.00 96.62 332 PHE A O 1
ATOM 2445 N N . SER A 1 333 ? 10.963 2.918 -17.968 1.00 95.50 333 SER A N 1
ATOM 2446 C CA . SER A 1 333 ? 11.171 4.314 -18.356 1.00 95.50 333 SER A CA 1
ATOM 2447 C C . SER A 1 333 ? 12.028 5.051 -17.335 1.00 95.50 333 SER A C 1
ATOM 2449 O O . SER A 1 333 ? 11.672 5.100 -16.160 1.00 95.50 333 SER A O 1
ATOM 2451 N N . ALA A 1 334 ? 13.123 5.658 -17.789 1.00 96.75 334 ALA A N 1
ATOM 2452 C CA . ALA A 1 334 ? 13.878 6.646 -17.031 1.00 96.75 334 ALA A CA 1
ATOM 2453 C C . ALA A 1 334 ? 13.329 8.050 -17.342 1.00 96.75 334 ALA A C 1
ATOM 2455 O O . ALA A 1 334 ? 13.222 8.442 -18.507 1.00 96.75 334 ALA A O 1
ATOM 2456 N N . ARG A 1 335 ? 12.933 8.794 -16.305 1.00 95.38 335 ARG A N 1
ATOM 2457 C CA . ARG A 1 335 ? 12.233 10.084 -16.412 1.00 95.38 335 ARG A CA 1
ATOM 2458 C C . ARG A 1 335 ? 13.124 11.261 -16.023 1.00 95.38 335 ARG A C 1
ATOM 2460 O O . ARG A 1 335 ? 13.860 11.190 -15.038 1.00 95.38 335 ARG A O 1
ATOM 2467 N N . TYR A 1 336 ? 12.971 12.362 -16.754 1.00 94.69 336 TYR A N 1
ATOM 2468 C CA . TYR A 1 336 ? 13.517 13.674 -16.424 1.00 94.69 336 TYR A CA 1
ATOM 2469 C C . TYR A 1 336 ? 12.454 14.747 -16.650 1.00 94.69 336 TYR A C 1
ATOM 2471 O O . TYR A 1 336 ? 11.909 14.879 -17.744 1.00 94.69 336 TYR A O 1
ATOM 2479 N N . GLN A 1 337 ? 12.176 15.532 -15.616 1.00 93.25 337 GLN A N 1
ATOM 2480 C CA . GLN A 1 337 ? 11.269 16.678 -15.694 1.00 93.25 337 GLN A CA 1
ATOM 2481 C C . GLN A 1 337 ? 11.874 17.916 -15.028 1.00 93.25 337 GLN A C 1
ATOM 2483 O O . GLN A 1 337 ? 11.748 19.023 -15.543 1.00 93.25 337 GLN A O 1
ATOM 2488 N N . ASN A 1 338 ? 12.515 17.742 -13.874 1.00 92.38 338 ASN A N 1
ATOM 2489 C CA . ASN A 1 338 ? 13.113 18.807 -13.069 1.00 92.38 338 ASN A CA 1
ATOM 2490 C C . ASN A 1 338 ? 14.089 18.187 -12.048 1.00 92.38 338 ASN A C 1
ATOM 2492 O O . ASN 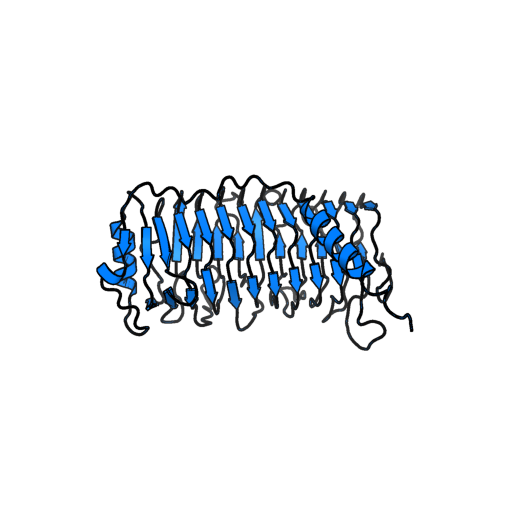A 1 338 ? 14.406 17.006 -12.130 1.00 92.38 338 ASN A O 1
ATOM 2496 N N . SER A 1 339 ? 14.570 18.957 -11.069 1.00 88.88 339 SER A N 1
ATOM 2497 C CA . SER A 1 339 ? 15.524 18.465 -10.063 1.00 88.88 339 SER A CA 1
ATOM 2498 C C . SER A 1 339 ? 14.978 17.377 -9.128 1.00 88.88 339 SER A C 1
ATOM 2500 O O . SER A 1 339 ? 15.778 16.653 -8.544 1.00 88.88 339 SER A O 1
ATOM 2502 N N . THR A 1 340 ? 13.656 17.246 -8.979 1.00 88.75 340 THR A N 1
ATOM 2503 C CA . THR A 1 340 ? 13.007 16.256 -8.096 1.00 88.75 340 THR A CA 1
ATOM 2504 C C . THR A 1 340 ? 12.501 15.025 -8.848 1.00 88.75 340 THR A C 1
ATOM 2506 O O . THR A 1 340 ? 12.195 14.004 -8.246 1.00 88.75 340 THR A O 1
ATOM 2509 N N . VAL A 1 341 ? 12.414 15.101 -10.175 1.00 93.81 341 VAL A N 1
ATOM 2510 C CA . VAL A 1 341 ? 12.115 13.971 -11.060 1.00 93.81 341 VAL A CA 1
ATOM 2511 C C . VAL A 1 341 ? 13.244 13.890 -12.077 1.00 93.81 341 VAL A C 1
ATOM 2513 O O . VAL A 1 341 ? 13.203 14.518 -13.137 1.00 93.81 341 VAL A O 1
ATOM 2516 N N . ASN A 1 342 ? 14.283 13.155 -11.701 1.00 95.44 342 ASN A N 1
ATOM 2517 C CA . ASN A 1 342 ? 15.541 13.042 -12.411 1.00 95.44 342 ASN A CA 1
ATOM 2518 C C . ASN A 1 342 ? 16.192 11.674 -12.164 1.00 95.44 342 ASN A C 1
ATOM 2520 O O . ASN A 1 342 ? 16.866 11.470 -11.158 1.00 95.44 342 ASN A O 1
ATOM 2524 N N . ALA A 1 343 ? 16.081 10.765 -13.130 1.00 97.50 343 ALA A N 1
ATOM 2525 C CA . ALA A 1 343 ? 16.677 9.432 -13.042 1.00 97.50 343 ALA A CA 1
ATOM 2526 C C . ALA A 1 343 ? 18.212 9.387 -13.188 1.00 97.50 343 ALA A C 1
ATOM 2528 O O . ALA A 1 343 ? 18.783 8.295 -13.188 1.00 97.50 343 ALA A O 1
ATOM 2529 N N . SER A 1 344 ? 18.891 10.529 -13.357 1.00 97.50 344 SER A N 1
ATOM 2530 C CA . SER A 1 344 ? 20.328 10.581 -13.667 1.00 97.50 344 SER A CA 1
ATOM 2531 C C . SER A 1 344 ? 21.175 9.757 -12.692 1.00 97.50 344 SER A C 1
ATOM 2533 O O . SER A 1 344 ? 20.836 9.606 -11.519 1.00 97.50 344 SER A O 1
ATOM 2535 N N . HIS A 1 345 ? 22.313 9.255 -13.171 1.00 97.94 345 HIS A N 1
ATOM 2536 C CA . HIS A 1 345 ? 23.265 8.409 -12.434 1.00 97.94 345 HIS A CA 1
ATOM 2537 C C . HIS A 1 345 ? 22.719 7.044 -11.983 1.00 97.94 345 HIS A C 1
ATOM 2539 O O . HIS A 1 345 ? 23.411 6.304 -11.280 1.00 97.94 345 HIS A O 1
ATOM 2545 N N . SER A 1 346 ? 21.501 6.680 -12.382 1.00 98.44 346 SER A N 1
ATOM 2546 C CA . SER A 1 346 ? 20.944 5.365 -12.078 1.00 98.44 346 SER A CA 1
ATOM 2547 C C . SER A 1 346 ? 21.577 4.264 -12.930 1.00 98.44 346 SER A C 1
ATOM 2549 O O . SER A 1 346 ? 21.974 4.476 -14.078 1.00 98.44 346 SER A O 1
ATOM 2551 N N . THR A 1 347 ? 21.655 3.056 -12.370 1.00 98.62 347 THR A N 1
ATOM 2552 C CA . THR A 1 347 ? 22.207 1.873 -13.046 1.00 98.62 347 THR A CA 1
ATOM 2553 C C . THR A 1 347 ? 21.145 0.784 -13.183 1.00 98.62 347 THR A C 1
ATOM 2555 O O . THR A 1 347 ? 20.606 0.299 -12.188 1.00 98.62 347 THR A O 1
ATOM 2558 N N . PHE A 1 348 ? 20.886 0.364 -14.421 1.00 98.44 348 PHE A N 1
ATOM 2559 C CA . PHE A 1 348 ? 19.967 -0.706 -14.797 1.00 98.44 348 PHE A CA 1
ATOM 2560 C C . PHE A 1 348 ? 20.742 -2.006 -15.046 1.00 98.44 348 PHE A C 1
ATOM 2562 O O . PHE A 1 348 ? 21.551 -2.072 -15.973 1.00 98.44 348 PHE A O 1
ATOM 2569 N N . ILE A 1 349 ? 20.495 -3.045 -14.243 1.00 98.50 349 ILE A N 1
ATOM 2570 C CA . ILE A 1 349 ? 21.274 -4.293 -14.236 1.00 98.50 349 ILE A CA 1
ATOM 2571 C C . ILE A 1 349 ? 20.367 -5.517 -14.389 1.00 98.50 349 ILE A C 1
ATOM 2573 O O . ILE A 1 349 ? 19.538 -5.785 -13.521 1.00 98.50 349 ILE A O 1
ATOM 2577 N N . GLY A 1 350 ? 20.561 -6.324 -15.432 1.00 97.94 350 GLY A N 1
ATOM 2578 C CA . GLY A 1 350 ? 19.902 -7.632 -15.538 1.00 97.94 350 GLY A CA 1
ATOM 2579 C C . GLY A 1 350 ? 18.372 -7.576 -15.589 1.00 97.94 350 GLY A C 1
ATOM 2580 O O . GLY A 1 350 ? 17.716 -8.525 -15.168 1.00 97.94 350 GLY A O 1
ATOM 2581 N N . ASN A 1 351 ? 17.787 -6.457 -16.020 1.00 98.25 351 ASN A N 1
ATOM 2582 C CA . ASN A 1 351 ? 16.339 -6.329 -16.155 1.00 98.25 351 ASN A CA 1
ATOM 2583 C C . ASN A 1 351 ? 15.861 -6.992 -17.449 1.00 98.25 351 ASN A C 1
ATOM 2585 O O . ASN A 1 351 ? 16.594 -7.045 -18.437 1.00 98.25 351 ASN A O 1
ATOM 2589 N N . SER A 1 352 ? 14.617 -7.465 -17.456 1.00 97.00 352 SER A N 1
ATOM 2590 C CA . SER A 1 352 ? 13.990 -8.066 -18.631 1.00 97.00 352 SER A CA 1
ATOM 2591 C C . SER A 1 352 ? 12.673 -7.377 -18.954 1.00 97.00 352 SER A C 1
ATOM 2593 O O . SER A 1 352 ? 11.815 -7.237 -18.079 1.00 97.00 352 SER A O 1
ATOM 2595 N N . ALA A 1 353 ? 12.507 -6.979 -20.214 1.00 95.69 353 ALA A N 1
ATOM 2596 C CA . ALA A 1 353 ? 11.241 -6.504 -20.741 1.00 95.69 353 ALA A CA 1
ATOM 2597 C C . ALA A 1 353 ? 10.871 -7.201 -22.045 1.00 95.69 353 ALA A C 1
ATOM 2599 O O . ALA A 1 353 ? 11.703 -7.312 -22.943 1.00 95.69 353 ALA A O 1
ATOM 2600 N N . TYR A 1 354 ? 9.617 -7.632 -22.163 1.00 92.94 354 TYR A N 1
ATOM 2601 C CA . TYR A 1 354 ? 9.118 -8.313 -23.356 1.00 92.94 354 TYR A CA 1
ATOM 2602 C C . TYR A 1 354 ? 7.609 -8.127 -23.544 1.00 92.94 354 TYR A C 1
ATOM 2604 O O . TYR A 1 354 ? 6.876 -7.853 -22.596 1.00 92.94 354 TYR A O 1
ATOM 2612 N N . ASP A 1 355 ? 7.134 -8.319 -24.767 1.00 91.38 355 ASP A N 1
ATOM 2613 C CA . ASP A 1 355 ? 5.722 -8.316 -25.118 1.00 91.38 355 ASP A CA 1
ATOM 2614 C C . ASP A 1 355 ? 5.352 -9.634 -25.802 1.00 91.38 355 ASP A C 1
ATOM 2616 O O . ASP A 1 355 ? 5.728 -9.906 -26.939 1.00 91.38 355 ASP A O 1
ATOM 2620 N N . THR A 1 356 ? 4.592 -10.464 -25.095 1.00 89.44 356 THR A N 1
ATOM 2621 C CA . THR A 1 356 ? 4.080 -11.746 -25.615 1.00 89.44 356 THR A CA 1
ATOM 2622 C C . THR A 1 356 ? 2.847 -11.590 -26.494 1.00 89.44 356 THR A C 1
ATOM 2624 O O . THR A 1 356 ? 2.408 -12.559 -27.108 1.00 89.44 356 THR A O 1
ATOM 2627 N N . ARG A 1 357 ? 2.247 -10.397 -26.533 1.00 85.25 357 ARG A N 1
ATOM 2628 C CA . ARG A 1 357 ? 1.028 -10.130 -27.304 1.00 85.25 357 ARG A CA 1
ATOM 2629 C C . ARG A 1 357 ? 1.342 -9.619 -28.708 1.00 85.25 357 ARG A C 1
ATOM 2631 O O . ARG A 1 357 ? 0.434 -9.540 -29.529 1.00 85.25 357 ARG A O 1
ATOM 2638 N N . TYR A 1 358 ? 2.606 -9.328 -29.012 1.00 71.69 358 TYR A N 1
ATOM 2639 C CA . TYR A 1 358 ? 3.106 -9.012 -30.350 1.00 71.69 358 TYR A CA 1
ATOM 2640 C C . TYR A 1 358 ? 3.413 -10.297 -31.160 1.00 71.69 358 TYR A C 1
ATOM 2642 O O . TYR A 1 358 ? 3.934 -11.248 -30.577 1.00 71.69 358 TYR A O 1
ATOM 2650 N N . PRO A 1 359 ? 3.144 -10.365 -32.487 1.00 65.88 359 PRO A N 1
ATOM 2651 C CA . PRO A 1 359 ? 2.550 -9.354 -33.378 1.00 65.88 359 PRO A CA 1
ATOM 2652 C C . PRO A 1 359 ? 1.006 -9.348 -33.423 1.00 65.88 359 PRO A C 1
ATOM 2654 O O . PRO A 1 359 ? 0.410 -9.065 -34.462 1.00 65.88 359 PRO A O 1
ATOM 2657 N N . GLY A 1 360 ? 0.328 -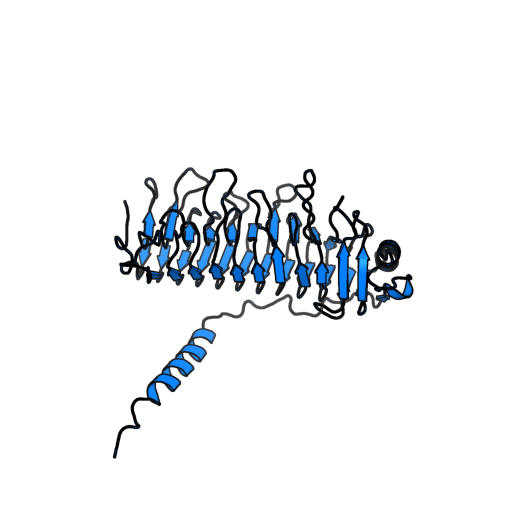9.665 -32.319 1.00 67.94 360 GLY A N 1
ATOM 2658 C CA . GLY A 1 360 ? -1.134 -9.635 -32.220 1.00 67.94 360 GLY A CA 1
ATOM 2659 C C . GLY A 1 360 ? -1.757 -8.232 -32.301 1.00 67.94 360 GLY A C 1
ATOM 2660 O O . GLY A 1 360 ? -1.078 -7.204 -32.318 1.00 67.94 360 GLY A O 1
ATOM 2661 N N . ARG A 1 361 ? -3.096 -8.188 -32.370 1.00 60.81 361 ARG A N 1
ATOM 2662 C CA . ARG A 1 361 ? -3.882 -6.944 -32.414 1.00 60.81 361 ARG A CA 1
ATOM 2663 C C . ARG A 1 361 ? -4.178 -6.458 -30.989 1.00 60.81 361 ARG A C 1
ATOM 2665 O O . ARG A 1 361 ? -4.944 -7.097 -30.278 1.00 60.81 361 ARG A O 1
ATOM 2672 N N . GLY A 1 362 ? -3.596 -5.328 -30.591 1.00 67.12 362 GLY A N 1
ATOM 2673 C CA . GLY A 1 362 ? -3.858 -4.662 -29.310 1.00 67.12 362 GLY A CA 1
ATOM 2674 C C . GLY A 1 362 ? -2.840 -3.559 -29.010 1.00 67.12 362 GLY A C 1
ATOM 2675 O O . GLY A 1 362 ? -1.735 -3.575 -29.549 1.00 67.12 362 GLY A O 1
ATOM 2676 N N . MET A 1 363 ? -3.220 -2.587 -28.175 1.00 76.38 363 MET A N 1
ATOM 2677 C CA . MET A 1 363 ? -2.268 -1.661 -27.549 1.00 76.38 363 MET A CA 1
ATOM 2678 C C . MET A 1 363 ? -1.562 -2.426 -26.433 1.00 76.38 363 MET A C 1
ATOM 2680 O O . MET A 1 363 ? -2.232 -2.934 -25.541 1.00 76.38 363 MET A O 1
ATOM 2684 N N . THR A 1 364 ? -0.245 -2.582 -26.528 1.00 80.69 364 THR A N 1
ATOM 2685 C CA . THR A 1 364 ? 0.604 -3.317 -25.576 1.00 80.69 364 THR A CA 1
ATOM 2686 C C . THR A 1 364 ? 2.017 -2.716 -25.591 1.00 80.69 364 THR A C 1
ATOM 2688 O O . THR A 1 364 ? 2.234 -1.642 -26.158 1.00 80.69 364 THR A O 1
ATOM 2691 N N . GLN A 1 365 ? 2.980 -3.356 -24.929 1.00 87.94 365 GLN A N 1
ATOM 2692 C CA . GLN A 1 365 ? 4.290 -2.789 -24.622 1.00 87.94 365 GLN A CA 1
ATOM 2693 C C . GLN A 1 365 ? 5.101 -2.523 -25.901 1.00 87.94 365 GLN A C 1
ATOM 2695 O O . GLN A 1 365 ? 5.535 -3.432 -26.606 1.00 87.94 365 GLN A O 1
ATOM 2700 N N . THR A 1 366 ? 5.322 -1.242 -26.194 1.00 86.88 366 THR A N 1
ATOM 2701 C CA . THR A 1 366 ? 5.924 -0.774 -27.445 1.00 86.88 366 THR A CA 1
ATOM 2702 C C . THR A 1 366 ? 7.438 -0.966 -27.448 1.00 86.88 366 THR A C 1
ATOM 2704 O O . THR A 1 366 ? 7.987 -1.517 -28.403 1.00 86.88 366 THR A O 1
ATOM 2707 N N . TYR A 1 367 ? 8.102 -0.541 -26.369 1.00 89.62 367 TYR A N 1
ATOM 2708 C CA . TYR A 1 367 ? 9.551 -0.654 -26.195 1.00 89.62 367 TYR A CA 1
ATOM 2709 C C . TYR A 1 367 ? 9.886 -1.347 -24.879 1.00 89.62 367 TYR A C 1
ATOM 2711 O O . TYR A 1 367 ? 9.142 -1.250 -23.898 1.00 89.62 367 TYR A O 1
ATOM 2719 N N . GLY A 1 368 ? 11.041 -2.006 -24.835 1.00 92.31 368 GLY A N 1
ATOM 2720 C CA . GLY A 1 368 ? 11.549 -2.570 -23.590 1.00 92.31 368 GLY A CA 1
ATOM 2721 C C . GLY A 1 368 ? 12.033 -1.496 -22.614 1.00 92.31 368 GLY A C 1
ATOM 2722 O O . GLY A 1 368 ? 11.749 -1.593 -21.420 1.00 92.31 368 GLY A O 1
ATOM 2723 N N . TYR A 1 369 ? 12.683 -0.442 -23.114 1.00 95.12 369 TYR A N 1
ATOM 2724 C CA . TYR A 1 369 ? 13.173 0.691 -22.333 1.00 95.12 369 TYR A CA 1
ATOM 2725 C C . TYR A 1 369 ? 12.957 2.029 -23.063 1.00 95.12 369 TYR A C 1
ATOM 2727 O O . TYR A 1 369 ? 12.902 2.095 -24.289 1.00 95.12 369 TYR A O 1
ATOM 2735 N N . HIS A 1 370 ? 12.803 3.102 -22.289 1.00 93.69 370 HIS A N 1
ATOM 2736 C CA . HIS A 1 370 ? 12.688 4.476 -22.771 1.00 93.69 370 HIS A CA 1
ATOM 2737 C C . HIS A 1 370 ? 13.442 5.424 -21.839 1.00 93.69 370 HIS A C 1
ATOM 2739 O O . HIS A 1 370 ? 13.247 5.394 -20.621 1.00 93.69 370 HIS A O 1
ATOM 2745 N N . GLU A 1 371 ? 14.257 6.298 -22.419 1.00 93.12 371 GLU A N 1
ATOM 2746 C CA . GLU A 1 371 ? 15.021 7.314 -21.702 1.00 93.12 371 GLU A CA 1
ATOM 2747 C C . GLU A 1 371 ? 14.572 8.705 -22.138 1.00 93.12 371 GLU A C 1
ATOM 2749 O O . GLU A 1 371 ? 14.624 9.024 -23.320 1.00 93.12 371 GLU A O 1
ATOM 2754 N N . GLN A 1 372 ? 14.134 9.540 -21.193 1.00 93.94 372 GLN A N 1
ATOM 2755 C CA . GLN A 1 372 ? 13.775 10.918 -21.521 1.00 93.94 372 GLN A CA 1
ATOM 2756 C C . GLN A 1 372 ? 15.011 11.812 -21.735 1.00 93.94 372 GLN A C 1
ATOM 2758 O O . GLN A 1 372 ? 16.002 11.673 -21.009 1.00 93.94 372 GLN A O 1
ATOM 2763 N N . PRO A 1 373 ? 14.936 12.799 -22.649 1.00 93.81 373 PRO A N 1
ATOM 2764 C CA . PRO A 1 373 ? 16.004 13.772 -22.851 1.00 93.81 373 PRO A CA 1
ATOM 2765 C C . PRO A 1 373 ? 16.392 14.519 -21.567 1.00 93.81 373 PRO A C 1
ATOM 2767 O O . PRO A 1 373 ? 15.544 14.859 -20.743 1.00 93.81 373 PRO A O 1
ATOM 2770 N N . GLY A 1 374 ? 17.683 14.832 -21.426 1.00 93.50 374 GLY A N 1
ATOM 2771 C CA . GLY A 1 374 ? 18.228 15.611 -20.303 1.00 93.50 374 GLY A CA 1
ATOM 2772 C C . GLY A 1 374 ? 18.819 14.777 -19.162 1.00 93.50 374 GLY A C 1
ATOM 2773 O O . GLY A 1 374 ? 19.516 15.331 -18.306 1.00 93.50 374 GLY A O 1
ATOM 2774 N N . LEU A 1 375 ? 18.611 13.458 -19.173 1.00 95.81 375 LEU A N 1
ATOM 2775 C CA . LEU A 1 375 ? 19.258 12.534 -18.245 1.00 95.81 375 LEU A CA 1
ATOM 2776 C C . LEU A 1 375 ? 20.773 12.472 -18.456 1.00 95.81 375 LEU A C 1
ATOM 2778 O O . LEU A 1 375 ? 21.287 12.626 -19.562 1.00 95.81 375 LEU A O 1
ATOM 2782 N N . LYS A 1 376 ? 21.501 12.245 -17.361 1.00 96.12 376 LYS A N 1
ATOM 2783 C CA . LYS A 1 376 ? 22.963 12.149 -17.352 1.00 96.12 376 LYS A CA 1
ATOM 2784 C C . LYS A 1 376 ? 23.405 10.847 -16.702 1.00 96.12 376 LYS A C 1
ATOM 2786 O O . LYS A 1 376 ? 22.883 10.461 -15.659 1.00 96.12 376 LYS A O 1
ATOM 2791 N N . PHE A 1 377 ? 24.418 10.211 -17.285 1.00 96.62 377 PHE A N 1
ATOM 2792 C CA . PHE A 1 377 ? 25.132 9.071 -16.697 1.00 96.62 377 PHE A CA 1
ATOM 2793 C C . PHE A 1 377 ? 24.254 7.861 -16.334 1.00 96.62 377 PHE A C 1
ATOM 2795 O O . PHE A 1 377 ? 24.534 7.174 -15.350 1.00 96.62 377 PHE A O 1
ATOM 2802 N N . ILE A 1 378 ? 23.214 7.581 -17.123 1.00 97.50 378 ILE A N 1
ATOM 2803 C CA . ILE A 1 378 ? 22.501 6.306 -17.024 1.00 97.50 378 ILE A CA 1
ATOM 2804 C C . ILE A 1 378 ? 23.432 5.177 -17.475 1.00 97.50 378 ILE A C 1
ATOM 2806 O O . ILE A 1 378 ? 24.164 5.305 -18.458 1.00 97.50 378 ILE A O 1
ATOM 2810 N N . LYS A 1 379 ? 23.431 4.067 -16.735 1.00 97.50 379 LYS A N 1
ATOM 2811 C CA . LYS A 1 379 ? 24.237 2.881 -17.051 1.00 97.50 379 LYS A CA 1
ATOM 2812 C C . LYS A 1 379 ? 23.347 1.667 -17.258 1.00 97.50 379 LYS A C 1
ATOM 2814 O O . LYS A 1 379 ? 22.458 1.409 -16.453 1.00 97.50 379 LYS A O 1
ATOM 2819 N N . HIS A 1 380 ? 23.653 0.873 -18.279 1.00 96.81 380 HIS A N 1
ATOM 2820 C CA . HIS A 1 380 ? 22.989 -0.398 -18.562 1.00 96.81 380 HIS A CA 1
ATOM 2821 C C . HIS A 1 380 ? 23.994 -1.549 -18.519 1.00 96.81 380 HIS A C 1
ATOM 2823 O O . HIS A 1 380 ? 25.060 -1.464 -19.121 1.00 96.81 380 HIS A O 1
ATOM 2829 N N . ILE A 1 381 ? 23.653 -2.633 -17.819 1.00 97.31 381 ILE A N 1
ATOM 2830 C CA . ILE A 1 381 ? 24.493 -3.827 -17.687 1.00 97.31 381 ILE A CA 1
ATOM 2831 C C . ILE A 1 381 ? 23.613 -5.071 -17.843 1.00 97.31 381 ILE A C 1
ATOM 2833 O O . ILE A 1 381 ? 22.778 -5.355 -16.988 1.00 97.31 381 ILE A O 1
ATOM 2837 N N . GLY A 1 382 ? 23.791 -5.823 -18.932 1.00 96.00 382 GLY A N 1
ATOM 2838 C CA . GLY A 1 382 ? 23.154 -7.134 -19.120 1.00 96.00 382 GLY A CA 1
ATOM 2839 C C . GLY A 1 382 ? 21.619 -7.133 -19.110 1.00 96.00 382 GLY A C 1
ATOM 2840 O O . GLY A 1 382 ? 21.023 -8.104 -18.657 1.00 96.00 382 GLY A O 1
ATOM 2841 N N . ASN A 1 383 ? 20.970 -6.048 -19.546 1.00 95.75 383 ASN A N 1
ATOM 2842 C CA . ASN A 1 383 ? 19.509 -6.007 -19.664 1.00 95.75 383 ASN A CA 1
ATOM 2843 C C . ASN A 1 383 ? 19.049 -6.672 -20.972 1.00 95.75 383 ASN A C 1
ATOM 2845 O O . ASN A 1 383 ? 19.737 -6.561 -21.983 1.00 95.75 383 ASN A O 1
ATOM 2849 N N . ASN A 1 384 ? 17.875 -7.306 -20.962 1.00 94.06 384 ASN A N 1
ATOM 2850 C CA . ASN A 1 384 ? 17.231 -7.870 -22.150 1.00 94.06 384 ASN A CA 1
ATOM 2851 C C . ASN A 1 384 ? 15.916 -7.133 -22.437 1.00 94.06 384 ASN A C 1
ATOM 2853 O O . ASN A 1 384 ? 14.937 -7.300 -21.706 1.00 94.06 384 ASN A O 1
ATOM 2857 N N . TYR A 1 385 ? 15.898 -6.344 -23.508 1.00 91.81 385 TYR A N 1
ATOM 2858 C CA . TYR A 1 385 ? 14.770 -5.502 -23.915 1.00 91.81 385 TYR A CA 1
ATOM 2859 C C . TYR A 1 385 ? 14.305 -5.781 -25.355 1.00 91.81 385 TYR A C 1
ATOM 2861 O O . TYR A 1 385 ? 13.458 -5.059 -25.885 1.00 91.81 385 TYR A O 1
ATOM 2869 N N . ASP A 1 386 ? 14.837 -6.823 -25.993 1.00 83.56 386 ASP A N 1
ATOM 2870 C CA . ASP A 1 386 ? 14.748 -6.996 -27.449 1.00 83.56 386 ASP A CA 1
ATOM 2871 C C . ASP A 1 386 ? 13.417 -7.607 -27.899 1.00 83.56 386 ASP A C 1
ATOM 2873 O O . ASP A 1 386 ? 12.999 -7.448 -29.042 1.00 83.56 386 ASP A O 1
ATOM 2877 N N . HIS A 1 387 ? 12.695 -8.260 -26.989 1.00 84.69 387 HIS A N 1
ATOM 2878 C CA . HIS A 1 387 ? 11.449 -8.964 -27.294 1.00 84.69 387 HIS A CA 1
ATOM 2879 C C . HIS A 1 387 ? 10.209 -8.061 -27.187 1.00 84.69 387 HIS A C 1
ATOM 2881 O O . HIS A 1 387 ? 9.191 -8.477 -26.643 1.00 84.69 387 HIS A O 1
ATOM 2887 N N . ASN A 1 388 ? 10.291 -6.818 -27.670 1.00 85.19 388 ASN A N 1
ATOM 2888 C CA . ASN A 1 388 ? 9.186 -5.847 -27.687 1.00 85.19 388 ASN A CA 1
ATOM 2889 C C . ASN A 1 388 ? 8.890 -5.401 -29.121 1.00 85.19 388 ASN A C 1
ATOM 2891 O O . ASN A 1 388 ? 9.721 -5.578 -30.008 1.00 85.19 388 ASN A O 1
ATOM 2895 N N . LYS A 1 389 ? 7.727 -4.781 -29.349 1.00 81.06 389 LYS A N 1
ATOM 2896 C CA . LYS A 1 389 ? 7.246 -4.419 -30.694 1.00 81.06 389 LYS A CA 1
ATOM 2897 C C . LYS A 1 389 ? 8.253 -3.624 -31.537 1.00 81.06 389 LYS A C 1
ATOM 2899 O O . LYS A 1 389 ? 8.377 -3.896 -32.726 1.00 81.06 389 LYS A O 1
ATOM 2904 N N . ILE A 1 390 ? 8.925 -2.632 -30.946 1.00 77.75 390 ILE A N 1
ATOM 2905 C CA . ILE A 1 390 ? 9.905 -1.769 -31.637 1.00 77.75 390 ILE A CA 1
ATOM 2906 C C . ILE A 1 390 ? 11.341 -2.009 -31.116 1.00 77.75 390 ILE A C 1
ATOM 2908 O O . ILE A 1 390 ? 12.308 -1.531 -31.700 1.00 77.75 390 ILE A O 1
ATOM 2912 N N . GLY A 1 391 ? 11.510 -2.821 -30.064 1.00 73.75 391 GLY A N 1
ATOM 2913 C CA . GLY A 1 391 ? 12.815 -3.174 -29.494 1.00 73.75 391 GLY A CA 1
ATOM 2914 C C . GLY A 1 391 ? 13.210 -2.345 -28.257 1.00 73.75 391 GLY A C 1
ATOM 2915 O O . GLY A 1 391 ? 12.332 -1.925 -27.493 1.00 73.75 391 GLY A O 1
ATOM 2916 N N . PRO A 1 392 ? 14.520 -2.159 -27.997 1.00 69.81 392 PRO A N 1
ATOM 2917 C CA . PRO A 1 392 ? 15.014 -1.754 -26.685 1.00 69.81 392 PRO A CA 1
ATOM 2918 C C . PRO A 1 392 ? 14.894 -0.262 -26.352 1.00 69.81 392 PRO A C 1
ATOM 2920 O O . PRO A 1 392 ? 14.798 0.029 -25.167 1.00 69.81 392 PRO A O 1
ATOM 2923 N N . ALA A 1 393 ? 14.897 0.671 -27.313 1.00 69.06 393 ALA A N 1
ATOM 2924 C CA . ALA A 1 393 ? 14.951 2.108 -27.013 1.00 69.06 393 ALA A CA 1
ATOM 2925 C C . ALA A 1 393 ? 14.073 2.965 -27.935 1.00 69.06 393 ALA A C 1
ATOM 2927 O O . ALA A 1 393 ? 14.036 2.748 -29.146 1.00 69.06 393 ALA A O 1
ATOM 2928 N N . SER A 1 394 ? 13.453 3.995 -27.357 1.00 64.12 394 SER A N 1
ATOM 2929 C CA . SER A 1 394 ? 13.138 5.244 -28.056 1.00 64.12 394 SER A CA 1
ATOM 2930 C C . SER A 1 394 ? 14.009 6.362 -27.473 1.00 64.12 394 SER A C 1
ATOM 2932 O O . SER A 1 394 ? 14.096 6.471 -26.246 1.00 64.12 394 SER A O 1
ATOM 2934 N N . HIS A 1 395 ? 14.667 7.133 -28.344 1.00 50.72 395 HIS A N 1
ATOM 2935 C CA . HIS A 1 395 ? 15.475 8.310 -27.997 1.00 50.72 395 HIS A CA 1
ATOM 2936 C C . HIS A 1 395 ? 14.663 9.597 -28.104 1.00 50.72 395 HIS A C 1
ATOM 2938 O O . HIS A 1 395 ? 13.832 9.675 -29.040 1.00 50.72 395 HIS A O 1
#

Sequence (395 aa):
MQLQSGYTQNAREQLTLATKTQAVQNPIVDVTTGPTLDKGDQVGNVKTFGALGDGVTNDTAAFNAALTSLGSGGGTCVIPEGTYLISASGITSHVKSGVHLVGEGRGVSILKIAAMPTATLIWGDGDNWSVENLTLDMQDYFPPRLHNYSAIACKGNNWRVAKCEILKIGRIGIGVAGGDNWSIEGNFITKTTPVQTLNQSILVTKYAGKGATNARIIDNVCDGSGILFWGFYSTIARNRISNAGFGSGIATGQVANCHTIQVTGNTCTGGRGFDENHTWVSGFELWAPDSVIANNTAYDNGSSGIIVGGQNCIVRGNKSYNNGVQTGGYGFSARYQNSTVNASHSTFIGNSAYDTRYPGRGMTQTYGYHEQPGLKFIKHIGNNYDHNKIGPASH

pLDDT: mean 87.92, std 18.18, range [29.91, 98.94]